Protein AF-0000000078801579 (afdb_homodimer)

InterPro domains:
  IPR002052 DNA methylase, N-6 adenine-specific, conserved site [PS00092] (28-34)
  IPR002295 N4/N6-methyltransferase, Type III restriction-modification enzyme EcoPI Mod subunit-like [PR00506] (25-37)
  IPR002295 N4/N6-methyltransferase, Type III restriction-modification enzyme EcoPI Mod subunit-like [PR00506] (71-90)
  IPR002295 N4/N6-methyltransferase, Type III restriction-modification enzyme EcoPI Mod subunit-like [PR00506] (160-182)
  IPR002295 N4/N6-methyltransferase, Type III restriction-modification enzyme EcoPI Mod subunit-like [PR00506] (183-197)
  IPR002941 DNA methylase N-4/N-6 [PF01555] (25-215)
  IPR029063 S-adenosyl-L-methionine-dependent methyltransferase superfamily [G3DSA:3.40.50.150] (7-223)
  IPR029063 S-adenosyl-L-methionine-dependent methyltransferase superfamily [SSF53335] (4-222)

Sequence (448 aa):
MLITTNHVYKSDALSWLKEIQDQSIDLVITDPPYESLEKHRAVGTTTRLKQSKGSSNDWFRILPNDQFEPLLQEIYRVLKKNSHFYLFCDQETMFIVKPIAEKIGFKFWKPIVWDKCAIGMGYHYRSRYEFILFFEKGKRKLNDLSVPDVLEFKRVWRGYPTEKPVELLKTLIAQSSEPNDIVIDPFFGSGSTLVAASQLQRYYIGCDVSDNAHQHFSQRISELMLITTNHVYKSDALSWLKEIQDQSIDLVITDPPYESLEKHRAVGTTTRLKQSKGSSNDWFRILPNDQFEPLLQEIYRVLKKNSHFYLFCDQETMFIVKPIAEKIGFKFWKPIVWDKCAIGMGYHYRSRYEFILFFEKGKRKLNDLSVPDVLEFKRVWRGYPTEKPVELLKTLIAQSSEPNDIVIDPFFGSGSTLVAASQLQRYYIGCDVSDNAHQHFSQRISEL

Foldseek 3Di:
DPDDWPEEAQDQLLVVLVPAAFQQAAEEEEEAQADVVVVCVVVVFPPPPPPPVYCPVPDDDHDYLVVLLSNLLSVLGRHHAWFKYKYWDAPVSCVSNVVSNVVSPKDWDDWQWEFQVDFGTDDPPTDGTITITMITHHHYFWPDPVDDSYHYHHADPPAFVVDDALVVLLVVCNGTHAAQGEYEYSDCQLVSNVVSCVVRNYIYYYYHNDPVSVVNNVVVVVVD/DPDDWPEEAADQLLVVLVPAAFQQAAEEEEEAQADVVVVCVVVVWAPCPPCPVHCPVPDPDHDYLVVLLSNLLSVLGRHHAWFKYKYWDAPVSCVSNVVSNVVSPKDWDDWQWEFQVDFGTDDPPTDGTITITMITHHHYFWPDPVDDSYHYHHADPPAFVVDHALVVLLVVCNGTHAAQGEYEYSDCQLVSNVVSCVVRNYIYYYYDNDPNSVVNNVVVVVVD

Radius of gyration: 23.69 Å; Cα contacts (8 Å, |Δi|>4): 913; chains: 2; bounding box: 64×74×50 Å

Solvent-accessible surface area (backbone atoms only — not comparable to full-atom values): 23835 Å² total; per-residue (Å²): 90,88,78,66,68,72,40,74,42,81,35,55,41,64,68,52,48,72,49,48,49,68,47,68,32,42,29,41,48,38,49,63,52,48,50,75,58,49,60,35,58,76,67,64,57,48,78,73,63,75,24,75,102,64,35,69,63,80,66,74,78,62,41,54,76,82,53,48,54,65,44,49,50,44,50,57,46,24,34,25,82,39,22,39,38,39,38,46,41,52,74,73,53,45,71,57,47,52,62,50,41,43,73,75,58,36,44,76,75,49,69,29,35,38,32,31,85,47,72,54,60,63,89,42,60,8,39,25,65,44,35,32,38,39,33,26,34,76,70,62,77,61,68,56,58,80,44,48,32,58,42,82,48,56,67,54,77,93,54,54,87,85,36,63,42,40,70,59,42,34,53,53,46,55,32,47,54,54,71,69,32,40,36,36,18,55,39,33,49,54,28,34,60,46,52,26,29,45,78,60,48,22,36,20,36,34,19,29,69,47,68,64,29,53,53,51,28,54,57,56,53,73,72,101,90,90,79,66,66,71,40,72,43,81,36,55,42,62,67,51,47,70,48,48,48,70,46,67,31,42,29,42,47,37,50,63,51,49,49,75,58,49,60,35,59,76,67,66,56,51,81,76,58,81,30,74,100,66,33,69,61,80,66,73,78,61,40,53,75,83,52,47,54,64,45,49,48,44,52,58,44,23,33,26,82,40,20,40,37,38,38,45,41,51,74,71,53,44,73,57,45,51,60,49,41,42,73,76,58,35,44,75,75,49,71,30,36,39,30,31,85,47,70,54,60,64,90,44,60,8,41,25,64,43,37,31,38,38,33,26,34,76,70,61,77,64,67,55,59,79,44,47,33,59,43,81,48,58,68,55,78,93,54,53,86,87,36,62,40,39,71,59,41,34,53,55,47,56,31,49,53,53,71,70,32,38,37,38,18,53,39,31,50,54,27,33,61,48,53,25,29,46,77,59,47,21,35,19,34,35,19,29,69,50,67,65,29,54,53,51,28,54,59,55,55,73,71,100

Nearest PDB structures (foldseek):
  8s9o-assembly1_B  TM=8.360E-01  e=8.169E-18  Adineta vaga
  8s9o-assembly1_A  TM=8.355E-01  e=4.173E-17  Adineta vaga
  1g60-assembly1_A  TM=7.745E-01  e=1.484E-16  Moraxella bovis
  8s9m-assembly1_A-2  TM=7.989E-01  e=5.996E-17  Adineta vaga
  5hek-assembly2_A  TM=8.179E-01  e=8.956E-14  Helicobacter pylori 26695

pLDDT: mean 90.04, std 17.59, range [30.11, 99.0]

Organism: NCBI:txid675817

Secondary structure (DSSP, 8-state):
----SSEEE-S-HHHHHTTSPTT-EEEEEE---BTHHHHHHHTT-S---S-TTT----PPPPB-GGGHHHHHHHHHHHEEEEEEEEEEE-HHHHHHHHHHHHHHTPEEEEEEEEE-SS----SSSBP-EEEEEEEEES----S-TT-BSEEE-PPPTT-STTPPPHHHHHHHHHHH--TT-EEEETT-TT-HHHHHHHHTT-EEEEE-S-HHHHHHHHHHHHT-/----SSEEE-S-HHHHHTTSPTT-EEEEEE---BTHHHHHHHTT-S---S-TTT----PPPPB-GGGHHHHHHHHHHHEEEEEEEEEEE-HHHHHHHHHHHHHHTPEEEEEEEEE-SS----SSSBP-EEEEEEEEES----S-TT-BSEEE-PPPTT-STTPPPHHHHHHHHHHH--TT-EEEETT-TT-HHHHHHHHTT-EEEEE-S-HHHHHHHHHHHHT-

Structure (mmCIF, N/CA/C/O backbone):
data_AF-0000000078801579-model_v1
#
loop_
_entity.id
_entity.type
_entity.pdbx_description
1 polymer 'site-specific DNA-methyltransferase (adenine-specific)'
#
loop_
_atom_site.group_PDB
_atom_site.id
_atom_site.type_symbol
_atom_site.label_atom_id
_atom_site.label_alt_id
_atom_site.label_comp_id
_atom_site.label_asym_id
_atom_site.label_entity_id
_atom_site.label_seq_id
_atom_site.pdbx_PDB_ins_code
_atom_site.Cartn_x
_atom_site.Cartn_y
_atom_site.Cartn_z
_atom_site.occupancy
_atom_site.B_iso_or_equiv
_atom_site.auth_seq_id
_atom_site.auth_comp_id
_atom_site.auth_asym_id
_atom_site.auth_atom_id
_atom_site.pdbx_PDB_model_num
ATOM 1 N N . MET A 1 1 ? 5.301 -36.938 -4.875 1 49.19 1 MET A N 1
ATOM 2 C CA . MET A 1 1 ? 4.602 -37.438 -6.062 1 49.19 1 MET A CA 1
ATOM 3 C C . MET A 1 1 ? 5.059 -36.688 -7.309 1 49.19 1 MET A C 1
ATOM 5 O O . MET A 1 1 ? 5.406 -35.5 -7.234 1 49.19 1 MET A O 1
ATOM 9 N N . LEU A 1 2 ? 5.371 -37.469 -8.25 1 59.31 2 LEU A N 1
ATOM 10 C CA . LEU A 1 2 ? 5.684 -36.844 -9.539 1 59.31 2 LEU A CA 1
ATOM 11 C C . LEU A 1 2 ? 4.57 -35.906 -9.977 1 59.31 2 LEU A C 1
ATOM 13 O O . LEU A 1 2 ? 3.414 -36.312 -10.094 1 59.31 2 LEU A O 1
ATOM 17 N N . ILE A 1 3 ? 4.707 -34.562 -9.727 1 71.31 3 ILE A N 1
ATOM 18 C CA . ILE A 1 3 ? 3.645 -33.594 -9.984 1 71.31 3 ILE A CA 1
ATOM 19 C C . ILE A 1 3 ? 3.369 -33.5 -11.484 1 71.31 3 ILE A C 1
ATOM 21 O O . ILE A 1 3 ? 4.301 -33.438 -12.289 1 71.31 3 ILE A O 1
ATOM 25 N N . THR A 1 4 ? 2.094 -33.969 -11.891 1 86.94 4 THR A N 1
ATOM 26 C CA . THR A 1 4 ? 1.605 -33.812 -13.258 1 86.94 4 THR A CA 1
ATOM 27 C C . THR A 1 4 ? 1.349 -32.344 -13.562 1 86.94 4 THR A C 1
ATOM 29 O O . THR A 1 4 ? 0.582 -31.672 -12.859 1 86.94 4 THR A O 1
ATOM 32 N N . THR A 1 5 ? 2.004 -31.875 -14.594 1 92.31 5 THR A N 1
ATOM 33 C CA . THR A 1 5 ? 1.833 -30.469 -14.969 1 92.31 5 THR A CA 1
ATOM 34 C C . THR A 1 5 ? 0.596 -30.297 -15.844 1 92.31 5 THR A C 1
ATOM 36 O O . THR A 1 5 ? 0.045 -31.266 -16.359 1 92.31 5 THR A O 1
ATOM 39 N N . ASN A 1 6 ? 0.166 -29.047 -15.883 1 95.62 6 ASN A N 1
ATOM 40 C CA . ASN A 1 6 ? -1.026 -28.672 -16.641 1 95.62 6 ASN A CA 1
ATOM 41 C C . ASN A 1 6 ? -2.256 -29.438 -16.156 1 95.62 6 ASN A C 1
ATOM 43 O O . ASN A 1 6 ? -2.994 -30 -16.969 1 95.62 6 ASN A O 1
ATOM 47 N N . HIS A 1 7 ? -2.363 -29.484 -14.867 1 95.75 7 HIS A N 1
ATOM 48 C CA . HIS A 1 7 ? -3.428 -30.203 -14.18 1 95.75 7 HIS A CA 1
ATOM 49 C C . HIS A 1 7 ? -3.898 -29.438 -12.945 1 95.75 7 HIS A C 1
ATOM 51 O O . HIS A 1 7 ? -3.141 -28.672 -12.359 1 95.75 7 HIS A O 1
ATOM 57 N N . VAL A 1 8 ? -5.156 -29.703 -12.578 1 97.56 8 VAL A N 1
ATOM 58 C CA . VAL A 1 8 ? -5.691 -29.094 -11.375 1 97.56 8 VAL A CA 1
ATOM 59 C C . VAL A 1 8 ? -6.195 -30.172 -10.422 1 97.56 8 VAL A C 1
ATOM 61 O O . VAL A 1 8 ? -6.695 -31.203 -10.859 1 97.56 8 VAL A O 1
ATOM 64 N N . TYR A 1 9 ? -6.074 -29.891 -9.172 1 97.44 9 TYR A N 1
ATOM 65 C CA . TYR A 1 9 ? -6.438 -30.828 -8.117 1 97.44 9 TYR A CA 1
ATOM 66 C C . TYR A 1 9 ? -7.559 -30.266 -7.246 1 97.44 9 TYR A C 1
ATOM 68 O O . TYR A 1 9 ? -7.531 -29.094 -6.871 1 97.44 9 TYR A O 1
ATOM 76 N N . LYS A 1 10 ? -8.516 -31.094 -6.961 1 97.12 10 LYS A N 1
ATOM 77 C CA . LYS A 1 10 ? -9.578 -30.719 -6.027 1 97.12 10 LYS A CA 1
ATOM 78 C C . LYS A 1 10 ? -9.25 -31.203 -4.613 1 97.12 10 LYS A C 1
ATOM 80 O O . LYS A 1 10 ? -9.547 -32.344 -4.258 1 97.12 10 LYS A O 1
ATOM 85 N N . SER A 1 11 ? -8.703 -30.391 -3.842 1 96.19 11 SER A N 1
ATOM 86 C CA . SER A 1 11 ? -8.242 -30.703 -2.494 1 96.19 11 SER A CA 1
ATOM 87 C C . SER A 1 11 ? -8.023 -29.438 -1.675 1 96.19 11 SER A C 1
ATOM 89 O O . SER A 1 11 ? -8.172 -28.328 -2.189 1 96.19 11 SER A O 1
ATOM 91 N N . ASP A 1 12 ? -7.832 -29.719 -0.437 1 96.38 12 ASP A N 1
ATOM 92 C CA . ASP A 1 12 ? -7.379 -28.625 0.429 1 96.38 12 ASP A CA 1
ATOM 93 C C . ASP A 1 12 ? -5.973 -28.172 0.044 1 96.38 12 ASP A C 1
ATOM 95 O O . ASP A 1 12 ? -5.105 -28.984 -0.251 1 96.38 12 ASP A O 1
ATOM 99 N N . ALA A 1 13 ? -5.781 -26.891 0.023 1 97.56 13 ALA A N 1
ATOM 100 C CA . ALA A 1 13 ? -4.531 -26.297 -0.447 1 97.56 13 ALA A CA 1
ATOM 101 C C . ALA A 1 13 ? -3.338 -26.828 0.338 1 97.56 13 ALA A C 1
ATOM 103 O O . ALA A 1 13 ? -2.334 -27.25 -0.25 1 97.56 13 ALA A O 1
ATOM 104 N N . LEU A 1 14 ? -3.432 -26.75 1.644 1 97.25 14 LEU A N 1
ATOM 105 C CA . LEU A 1 14 ? -2.32 -27.172 2.486 1 97.25 14 LEU A CA 1
ATOM 106 C C . LEU A 1 14 ? -2.018 -28.656 2.281 1 97.25 14 LEU A C 1
ATOM 108 O O . LEU A 1 14 ? -0.854 -29.047 2.156 1 97.25 14 LEU A O 1
ATOM 112 N N . SER A 1 15 ? -3.08 -29.484 2.283 1 96.94 15 SER A N 1
ATOM 113 C CA . SER A 1 15 ? -2.914 -30.906 2.043 1 96.94 15 SER A CA 1
ATOM 114 C C . SER A 1 15 ? -2.236 -31.172 0.702 1 96.94 15 SER A C 1
ATOM 116 O O . SER A 1 15 ? -1.345 -32 0.604 1 96.94 15 SER A O 1
ATOM 118 N N . TRP A 1 16 ? -2.662 -30.453 -0.251 1 97.5 16 TRP A N 1
ATOM 119 C CA . TRP A 1 16 ? -2.121 -30.625 -1.596 1 97.5 16 TRP A CA 1
ATOM 120 C C . TRP A 1 16 ? -0.654 -30.203 -1.646 1 97.5 16 TRP A C 1
ATOM 122 O O . TRP A 1 16 ? 0.179 -30.922 -2.215 1 97.5 16 TRP A O 1
ATOM 132 N N . LEU A 1 17 ? -0.29 -29.078 -1.077 1 98.38 17 LEU A N 1
ATOM 133 C CA . LEU A 1 17 ? 1.083 -28.594 -1.065 1 98.38 17 LEU A CA 1
ATOM 134 C C . LEU A 1 17 ? 2.02 -29.609 -0.421 1 98.38 17 LEU A C 1
ATOM 136 O O . LEU A 1 17 ? 3.16 -29.766 -0.861 1 98.38 17 LEU A O 1
ATOM 140 N N . LYS A 1 18 ? 1.556 -30.266 0.591 1 97.62 18 LYS A N 1
ATOM 141 C CA . LYS A 1 18 ? 2.359 -31.234 1.315 1 97.62 18 LYS A CA 1
ATOM 142 C C . LYS A 1 18 ? 2.754 -32.406 0.411 1 97.62 18 LYS A C 1
ATOM 144 O O . LYS A 1 18 ? 3.711 -33.125 0.702 1 97.62 18 LYS A O 1
ATOM 149 N N . GLU A 1 19 ? 2.023 -32.562 -0.662 1 97 19 GLU A N 1
ATOM 150 C CA . GLU A 1 19 ? 2.291 -33.656 -1.583 1 97 19 GLU A CA 1
ATOM 151 C C . GLU A 1 19 ? 3.307 -33.281 -2.648 1 97 19 GLU A C 1
ATOM 153 O O . GLU A 1 19 ? 3.801 -34.125 -3.396 1 97 19 GLU A O 1
ATOM 158 N N . ILE A 1 20 ? 3.568 -32 -2.758 1 97.69 20 ILE A N 1
ATOM 159 C CA . ILE A 1 20 ? 4.488 -31.516 -3.773 1 97.69 20 ILE A CA 1
ATOM 160 C C . ILE A 1 20 ? 5.926 -31.656 -3.275 1 97.69 20 ILE A C 1
ATOM 162 O O . ILE A 1 20 ? 6.219 -31.359 -2.113 1 97.69 20 ILE A O 1
ATOM 166 N N . GLN A 1 21 ? 6.777 -32.094 -4.121 1 97.56 21 GLN A N 1
ATOM 167 C CA . GLN A 1 21 ? 8.188 -32.281 -3.791 1 97.56 21 GLN A CA 1
ATOM 168 C C . GLN A 1 21 ? 8.844 -30.938 -3.408 1 97.56 21 GLN A C 1
ATOM 170 O O . GLN A 1 21 ? 8.539 -29.906 -3.994 1 97.56 21 GLN A O 1
ATOM 175 N N . ASP A 1 22 ? 9.859 -31.031 -2.518 1 98.25 22 ASP A N 1
ATOM 176 C CA . ASP A 1 22 ? 10.625 -29.859 -2.117 1 98.25 22 ASP A CA 1
ATOM 177 C C . ASP A 1 22 ? 11.328 -29.234 -3.316 1 98.25 22 ASP A C 1
ATOM 179 O O . ASP A 1 22 ? 11.836 -29.938 -4.191 1 98.25 22 ASP A O 1
ATOM 183 N N . GLN A 1 23 ? 11.336 -27.891 -3.299 1 98.38 23 GLN A N 1
ATOM 184 C CA . GLN A 1 23 ? 12.156 -27.141 -4.238 1 98.38 23 GLN A CA 1
ATOM 185 C C . GLN A 1 23 ? 11.914 -27.594 -5.672 1 98.38 23 GLN A C 1
ATOM 187 O O . GLN A 1 23 ? 12.867 -27.844 -6.418 1 98.38 23 GLN A O 1
ATOM 192 N N . SER A 1 24 ? 10.68 -27.719 -6.027 1 98.38 24 SER A N 1
ATOM 193 C CA . SER A 1 24 ? 10.328 -28.234 -7.348 1 98.38 24 SER A CA 1
ATOM 194 C C . SER A 1 24 ? 9.547 -27.203 -8.156 1 98.38 24 SER A C 1
ATOM 196 O O . SER A 1 24 ? 9.281 -27.406 -9.344 1 98.38 24 SER A O 1
ATOM 198 N N . ILE A 1 25 ? 9.164 -26.094 -7.559 1 98.75 25 ILE A N 1
ATOM 199 C CA . ILE A 1 25 ? 8.297 -25.094 -8.164 1 98.75 25 ILE A CA 1
ATOM 200 C C . ILE A 1 25 ? 9.094 -23.828 -8.469 1 98.75 25 ILE A C 1
ATOM 202 O O . ILE A 1 25 ? 9.914 -23.391 -7.652 1 98.75 25 ILE A O 1
ATOM 206 N N . ASP A 1 26 ? 8.789 -23.203 -9.609 1 98.88 26 ASP A N 1
ATOM 207 C CA . ASP A 1 26 ? 9.562 -22.047 -10.047 1 98.88 26 ASP A CA 1
ATOM 208 C C . ASP A 1 26 ? 8.898 -20.75 -9.602 1 98.88 26 ASP A C 1
ATOM 210 O O . ASP A 1 26 ? 9.57 -19.734 -9.406 1 98.88 26 ASP A O 1
ATOM 214 N N . LEU A 1 27 ? 7.617 -20.75 -9.461 1 98.94 27 LEU A N 1
ATOM 215 C CA . LEU A 1 27 ? 6.879 -19.531 -9.133 1 98.94 27 LEU A CA 1
ATOM 216 C C . LEU A 1 27 ? 5.539 -19.875 -8.492 1 98.94 27 LEU A C 1
ATOM 218 O O . LEU A 1 27 ? 4.84 -20.781 -8.945 1 98.94 27 LEU A O 1
ATOM 222 N N . VAL A 1 28 ? 5.207 -19.172 -7.402 1 98.94 28 VAL A N 1
ATOM 223 C CA . VAL A 1 28 ? 3.879 -19.25 -6.801 1 98.94 28 VAL A CA 1
ATOM 224 C C . VAL A 1 28 ? 3.186 -17.891 -6.891 1 98.94 28 VAL A C 1
ATOM 226 O O . VAL A 1 28 ? 3.768 -16.859 -6.535 1 98.94 28 VAL A O 1
ATOM 229 N N . ILE A 1 29 ? 2.059 -17.812 -7.438 1 99 29 ILE A N 1
ATOM 230 C CA . ILE A 1 29 ? 1.126 -16.688 -7.414 1 99 29 ILE A CA 1
ATOM 231 C C . ILE A 1 29 ? -0.235 -17.156 -6.906 1 99 29 ILE A C 1
ATOM 233 O O . ILE A 1 29 ? -0.816 -18.109 -7.449 1 99 29 ILE A O 1
ATOM 237 N N . THR A 1 30 ? -0.737 -16.5 -5.875 1 98.88 30 THR A N 1
ATOM 238 C CA . THR A 1 30 ? -1.974 -17.031 -5.324 1 98.88 30 THR A CA 1
ATOM 239 C C . THR A 1 30 ? -2.77 -15.953 -4.609 1 98.88 30 THR A C 1
ATOM 241 O O . THR A 1 30 ? -2.221 -14.906 -4.258 1 98.88 30 THR A O 1
ATOM 244 N N . ASP A 1 3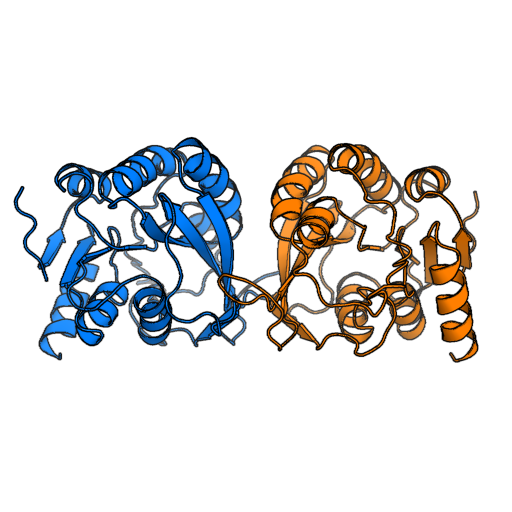1 ? -4.023 -16.156 -4.465 1 98.25 31 ASP A N 1
ATOM 245 C CA . ASP A 1 31 ? -5 -15.273 -3.83 1 98.25 31 ASP A CA 1
ATOM 246 C C . ASP A 1 31 ? -5.926 -16.062 -2.904 1 98.25 31 ASP A C 1
ATOM 248 O O . ASP A 1 31 ? -7.07 -16.344 -3.262 1 98.25 31 ASP A O 1
ATOM 252 N N . PRO A 1 32 ? -5.531 -16.359 -1.697 1 97.19 32 PRO A N 1
ATOM 253 C CA . PRO A 1 32 ? -6.375 -17.125 -0.77 1 97.19 32 PRO A CA 1
ATOM 254 C C . PRO A 1 32 ? -7.582 -16.328 -0.286 1 97.19 32 PRO A C 1
ATOM 256 O O . PRO A 1 32 ? -7.574 -15.086 -0.345 1 97.19 32 PRO A O 1
ATOM 259 N N . PRO A 1 33 ? -8.594 -17 0.104 1 94.19 33 PRO A N 1
ATOM 260 C CA . PRO A 1 33 ? -9.727 -16.312 0.729 1 94.19 33 PRO A CA 1
ATOM 261 C C . PRO A 1 33 ? -9.414 -15.844 2.146 1 94.19 33 PRO A C 1
ATOM 263 O O . PRO A 1 33 ? -9.859 -16.453 3.119 1 94.19 33 PRO A O 1
ATOM 266 N N . TYR A 1 34 ? -8.695 -14.766 2.293 1 91.81 34 TYR A N 1
ATOM 267 C CA . TYR A 1 34 ? -8.18 -14.297 3.574 1 91.81 34 TYR A CA 1
ATOM 268 C C . TYR A 1 34 ? -9.297 -13.766 4.461 1 91.81 34 TYR A C 1
ATOM 270 O O . TYR A 1 34 ? -10.344 -13.344 3.961 1 91.81 34 TYR A O 1
ATOM 278 N N . GLU A 1 35 ? -9.109 -13.727 5.711 1 83.69 35 GLU A N 1
ATOM 279 C CA . GLU A 1 35 ? -10.086 -13.531 6.777 1 83.69 35 GLU A CA 1
ATOM 280 C C . GLU A 1 35 ? -10.734 -12.156 6.691 1 83.69 35 GLU A C 1
ATOM 282 O O . GLU A 1 35 ? -11.93 -12 6.961 1 83.69 35 GLU A O 1
ATOM 287 N N . SER A 1 36 ? -10.008 -11.195 6.336 1 80.81 36 SER A N 1
ATOM 288 C CA . SER A 1 36 ? -10.508 -9.82 6.352 1 80.81 36 SER A CA 1
ATOM 289 C C . SER A 1 36 ? -11.586 -9.617 5.293 1 80.81 36 SER A C 1
ATOM 291 O O . SER A 1 36 ? -12.289 -8.602 5.309 1 80.81 36 SER A O 1
ATOM 293 N N . LEU A 1 37 ? -11.758 -10.57 4.418 1 72 37 LEU A N 1
ATOM 294 C CA . LEU A 1 37 ? -12.828 -10.508 3.422 1 72 37 LEU A CA 1
ATOM 295 C C . LEU A 1 37 ? -14.195 -10.625 4.086 1 72 37 LEU A C 1
ATOM 297 O O . LEU A 1 37 ? -15.195 -10.18 3.527 1 72 37 LEU A O 1
ATOM 301 N N . GLU A 1 38 ? -14.219 -11.32 5.246 1 64.62 38 GLU A N 1
ATOM 302 C CA . GLU A 1 38 ? -15.469 -11.516 5.969 1 64.62 38 GLU A CA 1
ATOM 303 C C . GLU A 1 38 ? -16.031 -10.18 6.469 1 64.62 38 GLU A C 1
ATOM 305 O O . GLU A 1 38 ? -17.234 -9.984 6.492 1 64.62 38 GLU A O 1
ATOM 310 N N . LYS A 1 39 ? -15.156 -9.312 6.961 1 59.22 39 LYS A N 1
ATOM 311 C CA . LYS A 1 39 ? -15.625 -8.016 7.426 1 59.22 39 LYS A CA 1
ATOM 312 C C . LYS A 1 39 ? -16.469 -7.32 6.359 1 59.22 39 LYS A C 1
ATOM 314 O O . LYS A 1 39 ? -17.422 -6.605 6.676 1 59.22 39 LYS A O 1
ATOM 319 N N . HIS A 1 40 ? -16.094 -7.559 5.262 1 53.81 40 HIS A N 1
ATOM 320 C CA . HIS A 1 40 ? -16.828 -6.961 4.148 1 53.81 40 HIS A CA 1
ATOM 321 C C . HIS A 1 40 ? -18.172 -7.648 3.939 1 53.81 40 HIS A C 1
ATOM 323 O O . HIS A 1 40 ? -19.125 -7.02 3.5 1 53.81 40 HIS A O 1
ATOM 329 N N . ARG A 1 41 ? -18.172 -8.883 4.273 1 50.59 41 ARG A N 1
ATOM 330 C CA . ARG A 1 41 ? -19.422 -9.641 4.164 1 50.59 41 ARG A CA 1
ATOM 331 C C . ARG A 1 41 ? -20.438 -9.172 5.203 1 50.59 41 ARG A C 1
ATOM 333 O O . ARG A 1 41 ? -21.625 -9.062 4.91 1 50.59 41 ARG A O 1
ATOM 340 N N . ALA A 1 42 ? -19.922 -9.094 6.492 1 45 42 ALA A N 1
ATOM 341 C CA . ALA A 1 42 ? -20.828 -8.789 7.594 1 45 42 ALA A CA 1
ATOM 342 C C . ALA A 1 42 ? -21.438 -7.398 7.441 1 45 42 ALA A C 1
ATOM 344 O O . ALA A 1 42 ? -22.547 -7.137 7.918 1 45 42 ALA A O 1
ATOM 345 N N . VAL A 1 43 ? -20.516 -6.34 7.027 1 44.25 43 VAL A N 1
ATOM 346 C CA . VAL A 1 43 ? -21.062 -4.988 7.008 1 44.25 43 VAL A CA 1
ATOM 347 C C . VAL A 1 43 ? -21.922 -4.797 5.758 1 44.25 43 VAL A C 1
ATOM 349 O O . VAL A 1 43 ? -22.609 -3.789 5.621 1 44.25 43 VAL A O 1
ATOM 352 N N . GLY A 1 44 ? -22.312 -5.668 5.129 1 39.31 44 GLY A N 1
ATOM 353 C CA . GLY A 1 44 ? -23.203 -5.523 3.99 1 39.31 44 GLY A CA 1
ATOM 354 C C . GLY A 1 44 ? -22.594 -4.75 2.84 1 39.31 44 GLY A C 1
ATOM 355 O O . GLY A 1 44 ? -23.297 -4.227 1.981 1 39.31 44 GLY A O 1
ATOM 356 N N . THR A 1 45 ? -21.422 -4.238 2.99 1 38.53 45 THR A N 1
ATOM 357 C CA . THR A 1 45 ? -20.891 -3.268 2.039 1 38.53 45 THR A CA 1
ATOM 358 C C . THR A 1 45 ? -20.312 -3.971 0.812 1 38.53 45 THR A C 1
ATOM 360 O O . THR A 1 45 ? -19.812 -3.318 -0.109 1 38.53 45 THR A O 1
ATOM 363 N N . THR A 1 46 ? -19.719 -5.031 0.887 1 36.19 46 THR A N 1
ATOM 364 C CA . THR A 1 46 ? -19.188 -5.672 -0.315 1 36.19 46 THR A CA 1
ATOM 365 C C . THR A 1 46 ? -20.297 -5.91 -1.332 1 36.19 46 THR A C 1
ATOM 367 O O . THR A 1 46 ? -21.453 -6.168 -0.957 1 36.19 46 THR A O 1
ATOM 370 N N . THR A 1 47 ? -20.141 -5.316 -2.652 1 34.94 47 THR A N 1
ATOM 371 C CA . THR A 1 47 ? -21.047 -5.637 -3.742 1 34.94 47 THR A CA 1
ATOM 372 C C . THR A 1 47 ? -21.734 -6.984 -3.5 1 34.94 47 THR A C 1
ATOM 374 O O . THR A 1 47 ? -21.062 -7.965 -3.166 1 34.94 47 THR A O 1
ATOM 377 N N . ARG A 1 48 ? -23.062 -6.84 -3.375 1 33.72 48 ARG A N 1
ATOM 378 C CA . ARG A 1 48 ? -24.047 -7.895 -3.586 1 33.72 48 ARG A CA 1
ATOM 379 C C . ARG A 1 48 ? -23.609 -8.836 -4.707 1 33.72 48 ARG A C 1
ATOM 381 O O . ARG A 1 48 ? -23.656 -8.469 -5.883 1 33.72 48 ARG A O 1
ATOM 388 N N . LEU A 1 49 ? -22.5 -9.336 -4.602 1 34.78 49 LEU A N 1
ATOM 389 C CA . LEU A 1 49 ? -22.5 -10.344 -5.656 1 34.78 49 LEU A CA 1
ATOM 390 C C . LEU A 1 49 ? -23.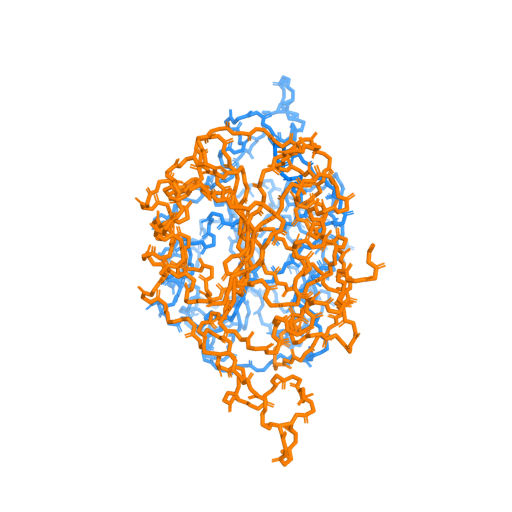844 -11.062 -5.719 1 34.78 49 LEU A C 1
ATOM 392 O O . LEU A 1 49 ? -24.516 -11.234 -4.695 1 34.78 49 LEU A O 1
ATOM 396 N N . LYS A 1 50 ? -24.656 -10.93 -6.719 1 30.11 50 LYS A N 1
ATOM 397 C CA . LYS A 1 50 ? -26 -11.438 -6.973 1 30.11 50 LYS A CA 1
ATOM 398 C C . LYS A 1 50 ? -26.312 -12.625 -6.074 1 30.11 50 LYS A C 1
ATOM 400 O O . LYS A 1 50 ? -27.391 -13.227 -6.184 1 30.11 50 LYS A O 1
ATOM 405 N N . GLN A 1 51 ? -26.172 -13.133 -4.891 1 34.69 51 GLN A N 1
ATOM 406 C CA . GLN A 1 51 ? -27.391 -13.773 -4.406 1 34.69 51 GLN A CA 1
ATOM 407 C C . GLN A 1 51 ? -28.344 -12.75 -3.805 1 34.69 51 GLN A C 1
ATOM 409 O O . GLN A 1 51 ? -28.047 -12.148 -2.773 1 34.69 51 GLN A O 1
ATOM 414 N N . SER A 1 52 ? -29.109 -11.773 -4.125 1 35.19 52 SER A N 1
ATOM 415 C CA . SER A 1 52 ? -30.406 -11.305 -3.607 1 35.19 52 SER A CA 1
ATOM 416 C C . SER A 1 52 ? -31.125 -12.414 -2.857 1 35.19 52 SER A C 1
ATOM 418 O O . SER A 1 52 ? -31.359 -12.312 -1.65 1 35.19 52 SER A O 1
ATOM 420 N N . LYS A 1 53 ? -32.531 -12.766 -2.918 1 34.59 53 LYS A N 1
ATOM 421 C CA . LYS A 1 53 ? -32.969 -14.016 -2.311 1 34.59 53 LYS A CA 1
ATOM 422 C C . LYS A 1 53 ? -31.891 -15.086 -2.389 1 34.59 53 LYS A C 1
ATOM 424 O O . LYS A 1 53 ? -31.875 -16.016 -1.583 1 34.59 53 LYS A O 1
ATOM 429 N N . GLY A 1 54 ? -31.359 -15.445 -3.537 1 33.03 54 GLY A N 1
ATOM 430 C CA . GLY A 1 54 ? -30.375 -16.266 -4.242 1 33.03 54 GLY A CA 1
ATOM 431 C C . GLY A 1 54 ? -28.938 -15.891 -3.914 1 33.03 54 GLY A C 1
ATOM 432 O O . GLY A 1 54 ? -28.031 -16.203 -4.68 1 33.03 54 GLY A O 1
ATOM 433 N N . SER A 1 55 ? -28.5 -14.883 -3.375 1 38.47 55 SER A N 1
ATOM 434 C CA . SER A 1 55 ? -27.062 -14.812 -3.129 1 38.47 55 SER A CA 1
ATOM 435 C C . SER A 1 55 ? -26.562 -16.062 -2.416 1 38.47 55 SER A C 1
ATOM 437 O O . SER A 1 55 ? -26.5 -16.094 -1.185 1 38.47 55 SER A O 1
ATOM 439 N N . SER A 1 56 ? -27.094 -17.172 -2.607 1 37.81 56 SER A N 1
ATOM 440 C CA . SER A 1 56 ? -26.391 -18.406 -2.26 1 37.81 56 SER A CA 1
ATOM 441 C C . SER A 1 56 ? -24.891 -18.266 -2.461 1 37.81 56 SER A C 1
ATOM 443 O O . SER A 1 56 ? -24.344 -18.75 -3.449 1 37.81 56 SER A O 1
ATOM 445 N N . ASN A 1 57 ? -24.328 -17.047 -2.412 1 41.69 57 ASN A N 1
ATOM 446 C CA . ASN A 1 57 ? -22.891 -16.969 -2.652 1 41.69 57 ASN A CA 1
ATOM 447 C C . ASN A 1 57 ? -22.141 -18.125 -1.998 1 41.69 57 ASN A C 1
ATOM 449 O O . ASN A 1 57 ? -22.203 -18.297 -0.779 1 41.69 57 ASN A O 1
ATOM 453 N N . ASP A 1 58 ? -22.156 -19.188 -2.512 1 47.16 58 ASP A N 1
ATOM 454 C CA . ASP A 1 58 ? -21.188 -20.234 -2.207 1 47.16 58 ASP A CA 1
ATOM 455 C C . ASP A 1 58 ? -19.844 -19.641 -1.779 1 47.16 58 ASP A C 1
ATOM 457 O O . ASP A 1 58 ? -19 -19.328 -2.621 1 47.16 58 ASP A O 1
ATOM 461 N N . TRP A 1 59 ? -19.875 -18.828 -0.754 1 51.25 59 TRP A N 1
ATOM 462 C CA . TRP A 1 59 ? -18.719 -18.188 -0.143 1 51.25 59 TRP A CA 1
ATOM 463 C C . TRP A 1 59 ? -17.625 -19.203 0.178 1 51.25 59 TRP A C 1
ATOM 465 O O . TRP A 1 59 ? -17.938 -20.375 0.451 1 51.25 59 TRP A O 1
ATOM 475 N N . PHE A 1 60 ? -16.438 -18.938 -0.364 1 64.75 60 PHE A N 1
ATOM 476 C CA . PHE A 1 60 ? -15.25 -19.75 -0.092 1 64.75 60 PHE A CA 1
ATOM 477 C C . PHE A 1 60 ? -15 -19.844 1.407 1 64.75 60 PHE A C 1
ATOM 479 O O . PHE A 1 60 ? -15.391 -18.969 2.168 1 64.75 60 PHE A O 1
ATOM 486 N N . ARG A 1 61 ? -14.742 -20.953 1.788 1 77.19 61 ARG A N 1
ATOM 487 C CA . ARG A 1 61 ? -14.211 -21.109 3.137 1 77.19 61 ARG A CA 1
ATOM 488 C C . ARG A 1 61 ? -13.016 -20.188 3.371 1 77.19 61 ARG A C 1
ATOM 490 O O . ARG A 1 61 ? -12.031 -20.25 2.639 1 77.19 61 ARG A O 1
ATOM 497 N N . ILE A 1 62 ? -13.156 -19.297 4.332 1 86.69 62 ILE A N 1
ATOM 498 C CA . ILE A 1 62 ? -12.133 -18.312 4.656 1 86.69 62 ILE A CA 1
ATOM 499 C C . ILE A 1 62 ? -10.898 -19.016 5.207 1 86.69 62 ILE A C 1
ATOM 501 O O . ILE A 1 62 ? -11.008 -20.031 5.891 1 86.69 62 ILE A O 1
ATOM 505 N N . LEU A 1 63 ? -9.82 -18.531 4.785 1 92.06 63 LEU A N 1
ATOM 506 C CA . LEU A 1 63 ? -8.555 -18.922 5.398 1 92.06 63 LEU A CA 1
ATOM 507 C C . LEU A 1 63 ? -8.281 -18.109 6.66 1 92.06 63 LEU A C 1
ATOM 509 O O . LEU A 1 63 ? -8 -16.922 6.586 1 92.06 63 LEU A O 1
ATOM 513 N N . PRO A 1 64 ? -8.328 -18.734 7.809 1 92.69 64 PRO A N 1
ATOM 514 C CA . PRO A 1 64 ? -8.039 -18 9.039 1 92.69 64 PRO A CA 1
ATOM 515 C C . PRO A 1 64 ? -6.594 -17.531 9.117 1 92.69 64 PRO A C 1
ATOM 517 O O . PRO A 1 64 ? -5.691 -18.172 8.586 1 92.69 64 PRO A O 1
ATOM 520 N N . ASN A 1 65 ? -6.328 -16.469 9.844 1 94.25 65 ASN A N 1
ATOM 521 C CA . ASN A 1 65 ? -5.016 -15.844 9.938 1 94.25 65 ASN A CA 1
ATOM 522 C C . ASN A 1 65 ? -3.963 -16.812 10.453 1 94.25 65 ASN A C 1
ATOM 524 O O . ASN A 1 65 ? -2.812 -16.781 10.008 1 94.25 65 ASN A O 1
ATOM 528 N N . ASP A 1 66 ? -4.336 -17.656 11.352 1 94.62 66 ASP A N 1
ATOM 529 C CA . ASP A 1 66 ? -3.375 -18.578 11.969 1 94.62 66 ASP A CA 1
ATOM 530 C C . ASP A 1 66 ? -2.961 -19.672 10.992 1 94.62 66 ASP A C 1
ATOM 532 O O . ASP A 1 66 ? -2.004 -20.406 11.242 1 94.62 66 ASP A O 1
ATOM 536 N N . GLN A 1 67 ? -3.648 -19.781 9.852 1 95.94 67 GLN A N 1
ATOM 537 C CA . GLN A 1 67 ? -3.318 -20.797 8.852 1 95.94 67 GLN A CA 1
ATOM 538 C C . GLN A 1 67 ? -2.32 -20.25 7.832 1 95.94 67 GLN A C 1
ATOM 540 O O . GLN A 1 67 ? -1.812 -21 6.996 1 95.94 67 GLN A O 1
ATOM 545 N N . PHE A 1 68 ? -1.976 -19.016 7.965 1 97.88 68 PHE A N 1
ATOM 546 C CA . PHE A 1 68 ? -1.004 -18.453 7.035 1 97.88 68 PHE A CA 1
ATOM 547 C C . PHE A 1 68 ? 0.385 -19.031 7.293 1 97.88 68 PHE A C 1
ATOM 549 O O . PHE A 1 68 ? 1.154 -19.25 6.355 1 97.88 68 PHE A O 1
ATOM 556 N N . GLU A 1 69 ? 0.709 -19.234 8.531 1 98.5 69 GLU A N 1
ATOM 557 C CA . GLU A 1 69 ? 2.053 -19.734 8.828 1 98.5 69 GLU A CA 1
ATOM 558 C C . GLU A 1 69 ? 2.295 -21.094 8.188 1 98.5 69 GLU A C 1
ATOM 560 O O . GLU A 1 69 ? 3.234 -21.266 7.406 1 98.5 69 GLU A O 1
ATOM 565 N N . PRO A 1 70 ? 1.412 -22.125 8.438 1 98.62 70 PRO A N 1
ATOM 566 C CA . PRO A 1 70 ? 1.65 -23.406 7.77 1 98.62 70 PRO A CA 1
ATOM 567 C C . PRO A 1 70 ? 1.56 -23.312 6.25 1 98.62 70 PRO A C 1
ATOM 569 O O . PRO A 1 70 ? 2.293 -24 5.535 1 98.62 70 PRO A O 1
ATOM 572 N N . LEU A 1 71 ? 0.715 -22.516 5.734 1 98.62 71 LEU A N 1
ATOM 573 C CA . LEU A 1 71 ? 0.6 -22.328 4.293 1 98.62 71 LEU A CA 1
ATOM 574 C C . LEU A 1 71 ? 1.902 -21.797 3.709 1 98.62 71 LEU A C 1
ATOM 576 O O . LEU A 1 71 ? 2.422 -22.344 2.732 1 98.62 71 LEU A O 1
ATOM 580 N N . LEU A 1 72 ? 2.453 -20.734 4.32 1 98.94 72 LEU A N 1
ATOM 581 C CA . LEU A 1 72 ? 3.66 -20.094 3.826 1 98.94 72 LEU A CA 1
ATOM 582 C C . LEU A 1 72 ? 4.875 -21 3.99 1 98.94 72 LEU A C 1
ATOM 584 O O . LEU A 1 72 ? 5.789 -20.969 3.164 1 98.94 72 LEU A O 1
ATOM 588 N N . GLN A 1 73 ? 4.855 -21.781 5.012 1 98.94 73 GLN A N 1
ATOM 589 C CA . GLN A 1 73 ? 5.918 -22.766 5.188 1 98.94 73 GLN A CA 1
ATOM 590 C C . GLN A 1 73 ? 5.969 -23.734 4.012 1 98.94 73 GLN A C 1
ATOM 592 O O . GLN A 1 73 ? 7.043 -24.016 3.473 1 98.94 73 GLN A O 1
ATOM 597 N N . GLU A 1 74 ? 4.816 -24.266 3.662 1 98.94 74 GLU A N 1
ATOM 598 C CA . GLU A 1 74 ? 4.758 -25.203 2.549 1 98.94 74 GLU A CA 1
ATOM 599 C C . GLU A 1 74 ? 5.105 -24.516 1.229 1 98.94 74 GLU A C 1
ATOM 601 O O . GLU A 1 74 ? 5.777 -25.109 0.378 1 98.94 74 GLU A O 1
ATOM 606 N N . ILE A 1 75 ? 4.66 -23.281 1.058 1 98.94 75 ILE A N 1
ATOM 607 C CA . ILE A 1 75 ? 5 -22.547 -0.154 1 98.94 75 ILE A CA 1
ATOM 608 C C . ILE A 1 75 ? 6.512 -22.359 -0.235 1 98.94 75 ILE A C 1
ATOM 610 O O . ILE A 1 75 ? 7.113 -22.547 -1.294 1 98.94 75 ILE A O 1
ATOM 614 N N . TYR A 1 76 ? 7.098 -21.938 0.856 1 98.94 76 TYR A N 1
ATOM 615 C CA . TYR A 1 76 ? 8.547 -21.781 0.908 1 98.94 76 TYR A CA 1
ATOM 616 C C . TYR A 1 76 ? 9.25 -23.078 0.572 1 98.94 76 TYR A C 1
ATOM 618 O O . TYR A 1 76 ? 10.234 -23.094 -0.175 1 98.94 76 TYR A O 1
ATOM 626 N N . ARG A 1 77 ? 8.773 -24.203 1.127 1 98.88 77 ARG A N 1
ATOM 627 C CA . ARG A 1 77 ? 9.383 -25.516 0.941 1 98.88 77 ARG A CA 1
ATOM 628 C C . ARG A 1 77 ? 9.352 -25.922 -0.526 1 98.88 77 ARG A C 1
ATOM 630 O O . ARG A 1 77 ? 10.344 -26.422 -1.057 1 98.88 77 ARG A O 1
ATOM 637 N N . VAL A 1 78 ? 8.273 -25.75 -1.19 1 98.81 78 VAL A N 1
ATOM 638 C CA . VAL A 1 78 ? 8.102 -26.297 -2.533 1 98.81 78 VAL A CA 1
ATOM 639 C C . VAL A 1 78 ? 8.805 -25.391 -3.547 1 98.81 78 VAL A C 1
ATOM 641 O O . VAL A 1 78 ? 9.164 -25.844 -4.641 1 98.81 78 VAL A O 1
ATOM 644 N N . LEU A 1 79 ? 8.984 -24.094 -3.227 1 98.88 79 LEU A N 1
ATOM 645 C CA . LEU A 1 79 ? 9.68 -23.172 -4.117 1 98.88 79 LEU A CA 1
ATOM 646 C C . LEU A 1 79 ? 11.156 -23.547 -4.238 1 98.88 79 LEU A C 1
ATOM 648 O O . LEU A 1 79 ? 11.805 -23.875 -3.24 1 98.88 79 LEU A O 1
ATOM 652 N N . LYS A 1 80 ? 11.656 -23.516 -5.438 1 98.81 80 LYS A N 1
ATOM 653 C CA . LYS A 1 80 ? 13.094 -23.609 -5.652 1 98.81 80 LYS A CA 1
ATOM 654 C C . LYS A 1 80 ? 13.828 -22.438 -4.996 1 98.81 80 LYS A C 1
ATOM 656 O O . LYS A 1 80 ? 13.211 -21.422 -4.672 1 98.81 80 LYS A O 1
ATOM 661 N N . LYS A 1 81 ? 15.133 -22.672 -4.832 1 98.44 81 LYS A N 1
ATOM 662 C CA . LYS A 1 81 ? 15.945 -21.516 -4.461 1 98.44 81 LYS A CA 1
ATOM 663 C C . LYS A 1 81 ? 15.938 -20.469 -5.566 1 98.44 81 LYS A C 1
ATOM 665 O O . LYS A 1 81 ? 15.859 -20.797 -6.75 1 98.44 81 LYS A O 1
ATOM 670 N N . ASN A 1 82 ? 16.078 -19.219 -5.211 1 98.69 82 ASN A N 1
ATOM 671 C CA . ASN A 1 82 ? 16.125 -18.078 -6.133 1 98.69 82 ASN A CA 1
ATOM 672 C C . ASN A 1 82 ? 14.836 -17.969 -6.941 1 98.69 82 ASN A C 1
ATOM 674 O O . ASN A 1 82 ? 14.875 -17.984 -8.172 1 98.69 82 ASN A O 1
ATOM 678 N N . SER A 1 83 ? 13.742 -17.875 -6.23 1 98.81 83 SER A N 1
ATOM 679 C CA . SER A 1 83 ? 12.414 -17.781 -6.816 1 98.81 83 SER A CA 1
ATOM 680 C C . SER A 1 83 ? 11.594 -16.672 -6.152 1 98.81 83 SER A C 1
ATOM 682 O O . SER A 1 83 ? 12.008 -16.109 -5.137 1 98.81 83 SER A O 1
ATOM 684 N N . HIS A 1 84 ? 10.555 -16.328 -6.828 1 98.94 84 HIS A N 1
ATOM 685 C CA . HIS A 1 84 ? 9.641 -15.32 -6.301 1 98.94 84 HIS A CA 1
ATOM 686 C C . HIS A 1 84 ? 8.312 -15.945 -5.875 1 98.94 84 HIS A C 1
ATOM 688 O O . HIS A 1 84 ? 7.984 -17.062 -6.289 1 98.94 84 HIS A O 1
ATOM 694 N N . PHE A 1 85 ? 7.629 -15.266 -5.043 1 98.94 85 PHE A N 1
ATOM 695 C CA . PHE A 1 85 ? 6.289 -15.57 -4.547 1 98.94 85 PHE A CA 1
ATOM 696 C C . PHE A 1 85 ? 5.438 -14.312 -4.484 1 98.94 85 PHE A C 1
ATOM 698 O O . PHE A 1 85 ? 5.859 -13.297 -3.922 1 98.94 85 PHE A O 1
ATOM 705 N N . TYR A 1 86 ? 4.219 -14.383 -5.156 1 99 86 TYR A N 1
ATOM 706 C CA . TYR A 1 86 ? 3.262 -13.281 -5.137 1 99 86 TYR A CA 1
ATOM 707 C C . TYR A 1 86 ? 1.99 -13.68 -4.395 1 99 86 TYR A C 1
ATOM 709 O O . TYR A 1 86 ? 1.396 -14.719 -4.688 1 99 86 TYR A O 1
ATOM 717 N N . LEU A 1 87 ? 1.547 -12.852 -3.482 1 98.94 87 LEU A N 1
ATOM 718 C CA . LEU A 1 87 ? 0.334 -13.086 -2.705 1 98.94 87 LEU A CA 1
ATOM 719 C C . LEU A 1 87 ? -0.607 -11.891 -2.799 1 98.94 87 LEU A C 1
ATOM 721 O O . LEU A 1 87 ? -0.261 -10.781 -2.371 1 98.94 87 LEU A O 1
ATOM 725 N N . PHE A 1 88 ? -1.761 -12.078 -3.367 1 98.75 88 PHE A N 1
ATOM 726 C CA . PHE A 1 88 ? -2.801 -11.055 -3.342 1 98.75 88 PHE A CA 1
ATOM 727 C C . PHE A 1 88 ? -3.43 -10.961 -1.956 1 98.75 88 PHE A C 1
ATOM 729 O O . PHE A 1 88 ? -3.715 -11.977 -1.324 1 98.75 88 PHE A O 1
ATOM 736 N N . CYS A 1 89 ? -3.609 -9.75 -1.47 1 97.56 89 CYS A N 1
ATOM 737 C CA . CYS A 1 89 ? -4.309 -9.57 -0.202 1 97.56 89 CYS A CA 1
ATOM 738 C C . CYS A 1 89 ? -4.727 -8.117 -0.005 1 97.56 89 CYS A C 1
ATOM 740 O O . CYS A 1 89 ? -4.41 -7.262 -0.83 1 97.56 89 CYS A O 1
ATOM 742 N N . ASP A 1 90 ? -5.523 -7.918 1.019 1 94.88 90 ASP A N 1
ATOM 743 C CA . ASP A 1 90 ? -5.852 -6.551 1.42 1 94.88 90 ASP A CA 1
ATOM 744 C C . ASP A 1 90 ? -4.836 -6.016 2.428 1 94.88 90 ASP A C 1
ATOM 746 O O . ASP A 1 90 ? -3.857 -6.695 2.752 1 94.88 90 ASP A O 1
ATOM 750 N N . GLN A 1 91 ? -4.988 -4.828 2.812 1 94.06 91 GLN A N 1
ATOM 751 C CA . GLN A 1 91 ? -4.035 -4.152 3.688 1 94.06 91 GLN A CA 1
ATOM 752 C C . GLN A 1 91 ? -3.953 -4.84 5.047 1 94.06 91 GLN A C 1
ATOM 754 O O . GLN A 1 91 ? -2.869 -4.973 5.617 1 94.06 91 GLN A O 1
ATOM 759 N N . GLU A 1 92 ? -5.086 -5.215 5.598 1 94.12 92 GLU A N 1
ATOM 760 C CA . GLU A 1 92 ? -5.098 -5.875 6.898 1 94.12 92 GLU A CA 1
ATOM 761 C C . GLU A 1 92 ? -4.277 -7.164 6.867 1 94.12 92 GLU A C 1
ATOM 763 O O . GLU A 1 92 ? -3.453 -7.402 7.75 1 94.12 92 GLU A O 1
ATOM 768 N N . THR A 1 93 ? -4.492 -7.934 5.91 1 96.62 93 THR A N 1
ATOM 769 C CA . THR A 1 93 ? -3.816 -9.219 5.758 1 96.62 93 THR A CA 1
ATOM 770 C C . THR A 1 93 ? -2.318 -9.023 5.547 1 96.62 93 THR A C 1
ATOM 772 O O . THR A 1 93 ? -1.511 -9.82 6.023 1 96.62 93 THR A O 1
ATOM 775 N N . MET A 1 94 ? -1.953 -8.008 4.879 1 97.94 94 MET A N 1
ATOM 776 C CA . MET A 1 94 ? -0.542 -7.715 4.641 1 97.94 94 MET A CA 1
ATOM 777 C C . MET A 1 94 ? 0.225 -7.633 5.957 1 97.94 94 MET A C 1
ATOM 779 O O . MET A 1 94 ? 1.333 -8.156 6.07 1 97.94 94 MET A O 1
ATOM 783 N N . PHE A 1 95 ? -0.327 -6.973 6.922 1 96.75 95 PHE A N 1
ATOM 784 C CA . PHE A 1 95 ? 0.344 -6.77 8.203 1 96.75 95 PHE A CA 1
ATOM 785 C C . PHE A 1 95 ? 0.472 -8.078 8.961 1 96.75 95 PHE A C 1
ATOM 787 O O . PHE A 1 95 ? 1.329 -8.219 9.836 1 96.75 95 PHE A O 1
ATOM 794 N N . ILE A 1 96 ? -0.343 -9.047 8.633 1 96.44 96 ILE A N 1
ATOM 795 C CA . ILE A 1 96 ? -0.295 -10.367 9.258 1 96.44 96 ILE A CA 1
ATOM 796 C C . ILE A 1 96 ? 0.738 -11.234 8.547 1 96.44 96 ILE A C 1
ATOM 798 O O . ILE A 1 96 ? 1.568 -11.883 9.188 1 96.44 96 ILE A O 1
ATOM 802 N N . VAL A 1 97 ? 0.771 -11.195 7.293 1 98.31 97 VAL A N 1
ATOM 803 C CA . VAL A 1 97 ? 1.499 -12.141 6.453 1 98.31 97 VAL A CA 1
ATOM 804 C C . VAL A 1 97 ? 2.982 -11.781 6.438 1 98.31 97 VAL A C 1
ATOM 806 O O . VAL A 1 97 ? 3.842 -12.664 6.492 1 98.31 97 VAL A O 1
ATOM 809 N N . LYS A 1 98 ? 3.252 -10.484 6.328 1 98.38 98 LYS A N 1
ATOM 810 C CA . LYS A 1 98 ? 4.629 -10.055 6.105 1 98.38 98 LYS A CA 1
ATOM 811 C C . LYS A 1 98 ? 5.551 -10.578 7.207 1 98.38 98 LYS A C 1
ATOM 813 O O . LYS A 1 98 ? 6.566 -11.219 6.926 1 98.38 98 LYS A O 1
ATOM 818 N N . PRO A 1 99 ? 5.258 -10.352 8.5 1 97.56 99 PRO A N 1
ATOM 819 C CA . PRO A 1 99 ? 6.172 -10.844 9.539 1 97.56 99 PRO A CA 1
ATOM 820 C C . PRO A 1 99 ? 6.285 -12.367 9.539 1 97.56 99 PRO A C 1
ATOM 822 O O . PRO A 1 99 ? 7.355 -12.906 9.82 1 97.56 99 PRO A O 1
ATOM 825 N N . ILE A 1 100 ? 5.199 -13.062 9.273 1 98.5 100 ILE A N 1
ATOM 826 C CA . ILE A 1 100 ? 5.215 -14.516 9.227 1 98.5 100 ILE A CA 1
ATOM 827 C C . ILE A 1 100 ? 6.145 -14.984 8.109 1 98.5 100 ILE A C 1
ATOM 829 O O . ILE A 1 100 ? 6.98 -15.867 8.32 1 98.5 100 ILE A O 1
ATOM 833 N N . ALA A 1 101 ? 5.992 -14.414 6.938 1 98.88 101 ALA A N 1
ATOM 834 C CA . ALA A 1 101 ? 6.789 -14.797 5.777 1 98.88 101 ALA A CA 1
ATOM 835 C C . ALA A 1 101 ? 8.273 -14.547 6.02 1 98.88 101 ALA A C 1
ATOM 837 O O . ALA A 1 101 ? 9.117 -15.375 5.664 1 98.88 101 ALA A O 1
ATOM 838 N N . GLU A 1 102 ? 8.586 -13.414 6.605 1 98.75 102 GLU A N 1
ATOM 839 C CA . GLU A 1 102 ? 9.984 -13.086 6.879 1 98.75 102 GLU A CA 1
ATOM 840 C C . GLU A 1 102 ? 10.586 -14.055 7.895 1 98.75 102 GLU A C 1
ATOM 842 O O . GLU A 1 102 ? 11.742 -14.461 7.762 1 98.75 102 GLU A O 1
ATOM 847 N N . LYS A 1 103 ? 9.836 -14.383 8.906 1 98.5 103 LYS A N 1
ATOM 848 C CA . LYS A 1 103 ? 10.289 -15.352 9.898 1 98.5 103 LYS A CA 1
ATOM 849 C C . LYS A 1 103 ? 10.625 -16.688 9.258 1 98.5 103 LYS A C 1
ATOM 851 O O . LYS A 1 103 ? 11.562 -17.375 9.68 1 98.5 103 LYS A O 1
ATOM 856 N N . ILE A 1 104 ? 9.867 -17.062 8.273 1 98.69 104 ILE A N 1
ATOM 857 C CA . ILE A 1 104 ? 10.023 -18.344 7.59 1 98.69 104 ILE A CA 1
ATOM 858 C C . ILE A 1 104 ? 11.281 -18.312 6.723 1 98.69 104 ILE A C 1
ATOM 860 O O . ILE A 1 104 ? 11.914 -19.359 6.512 1 98.69 104 ILE A O 1
ATOM 864 N N . GLY A 1 105 ? 11.617 -17.125 6.164 1 98.75 105 GLY A N 1
ATOM 865 C CA . GLY A 1 105 ? 12.844 -17.047 5.387 1 98.75 105 GLY A CA 1
ATOM 866 C C . GLY A 1 105 ? 12.695 -16.219 4.121 1 98.75 105 GLY A C 1
ATOM 867 O O . GLY A 1 105 ? 13.68 -15.938 3.439 1 98.75 105 GLY A O 1
ATOM 868 N N . PHE A 1 106 ? 11.492 -15.82 3.861 1 98.88 106 PHE A N 1
ATOM 869 C CA . PHE A 1 106 ? 11.281 -14.977 2.686 1 98.88 106 PHE A CA 1
ATOM 870 C C . PHE A 1 106 ? 11.883 -13.594 2.895 1 98.88 106 PHE A C 1
ATOM 872 O O . PHE A 1 106 ? 11.82 -13.047 4 1 98.88 106 PHE A O 1
ATOM 879 N N . LYS A 1 107 ? 12.391 -13.039 1.843 1 98.31 107 LYS A N 1
ATOM 880 C CA . LYS A 1 107 ? 12.609 -11.594 1.77 1 98.31 107 LYS A CA 1
ATOM 881 C C . LYS A 1 107 ? 11.367 -10.875 1.253 1 98.31 107 LYS A C 1
ATOM 883 O O . LYS A 1 107 ? 10.82 -11.25 0.211 1 98.31 107 LYS A O 1
ATOM 888 N N . PHE A 1 108 ? 10.953 -10.016 2.016 1 98.12 108 PHE A N 1
ATOM 889 C CA . PHE A 1 108 ? 9.859 -9.156 1.565 1 98.12 108 PHE A CA 1
ATOM 890 C C . PHE A 1 108 ? 10.398 -7.926 0.847 1 98.12 108 PHE A C 1
ATOM 892 O O . PHE A 1 108 ? 11.148 -7.141 1.43 1 98.12 108 PHE A O 1
ATOM 899 N N . TRP A 1 109 ? 9.984 -7.77 -0.403 1 96.62 109 TRP A N 1
ATOM 900 C CA . TRP A 1 109 ? 10.461 -6.598 -1.133 1 96.62 109 TRP A CA 1
ATOM 901 C C . TRP A 1 109 ? 9.508 -5.422 -0.955 1 96.62 109 TRP A C 1
ATOM 903 O O . TRP A 1 109 ? 9.898 -4.367 -0.454 1 96.62 109 TRP A O 1
ATOM 913 N N . LYS A 1 110 ? 8.227 -5.578 -1.259 1 96 110 LYS A N 1
ATOM 914 C CA . LYS A 1 110 ? 7.238 -4.508 -1.134 1 96 110 LYS A CA 1
ATOM 915 C C . LYS A 1 110 ? 5.852 -4.988 -1.555 1 96 110 LYS A C 1
ATOM 917 O O . LYS A 1 110 ? 5.723 -6.023 -2.211 1 96 110 LYS A O 1
ATOM 922 N N . PRO A 1 111 ? 4.824 -4.266 -1.157 1 98.38 111 PRO A N 1
ATOM 923 C CA . PRO A 1 111 ? 3.531 -4.473 -1.812 1 98.38 111 PRO A CA 1
ATOM 924 C C . PRO A 1 111 ? 3.449 -3.805 -3.182 1 98.38 111 PRO A C 1
ATOM 926 O O . PRO A 1 111 ? 3.684 -2.6 -3.301 1 98.38 111 PRO A O 1
ATOM 929 N N . ILE A 1 112 ? 3.213 -4.586 -4.156 1 98.81 112 ILE A N 1
ATOM 930 C CA . ILE A 1 112 ? 2.832 -4.051 -5.461 1 98.81 112 ILE A CA 1
ATOM 931 C C . ILE A 1 112 ? 1.369 -3.613 -5.43 1 98.81 112 ILE A C 1
ATOM 933 O O . ILE A 1 112 ? 0.524 -4.293 -4.844 1 98.81 112 ILE A O 1
ATOM 937 N N . VAL A 1 113 ? 1.097 -2.473 -5.996 1 98.81 113 VAL A N 1
ATOM 938 C CA . VAL A 1 113 ? -0.259 -1.934 -6.023 1 98.81 113 VAL A CA 1
ATOM 939 C C . VAL A 1 113 ? -0.947 -2.332 -7.328 1 98.81 113 VAL A C 1
ATOM 941 O O . VAL A 1 113 ? -0.498 -1.96 -8.414 1 98.81 113 VAL A O 1
ATOM 944 N N . TRP A 1 114 ? -1.982 -3.129 -7.227 1 98.88 114 TRP A N 1
ATOM 945 C CA . TRP A 1 114 ? -2.893 -3.311 -8.352 1 98.88 114 TRP A CA 1
ATOM 946 C C . TRP A 1 114 ? -3.975 -2.236 -8.359 1 98.88 114 TRP A C 1
ATOM 948 O O . TRP A 1 114 ? -4.895 -2.268 -7.539 1 98.88 114 TRP A O 1
ATOM 958 N N . ASP A 1 115 ? -3.807 -1.277 -9.195 1 98.81 115 ASP A N 1
ATOM 959 C CA . ASP A 1 115 ? -4.805 -0.234 -9.414 1 98.81 115 ASP A CA 1
ATOM 960 C C . ASP A 1 115 ? -5.906 -0.715 -10.352 1 98.81 115 ASP A C 1
ATOM 962 O O . ASP A 1 115 ? -5.676 -0.892 -11.547 1 98.81 115 ASP A O 1
ATOM 966 N N . LYS A 1 116 ? -7.066 -0.826 -9.875 1 98.06 116 LYS A N 1
ATOM 967 C CA . LYS A 1 116 ? -8.195 -1.36 -10.633 1 98.06 116 LYS A CA 1
ATOM 968 C C . LYS A 1 116 ? -8.812 -0.291 -11.531 1 98.06 116 LYS A C 1
ATOM 970 O O . LYS A 1 116 ? -9.727 -0.576 -12.305 1 98.06 116 LYS A O 1
ATOM 975 N N . CYS A 1 117 ? -8.398 0.932 -11.414 1 97.44 117 CYS A N 1
ATOM 976 C CA . CYS A 1 117 ? -8.727 2.059 -12.281 1 97.44 117 CYS A CA 1
ATOM 977 C C . CYS A 1 117 ? -10.195 2.434 -12.156 1 97.44 117 CYS A C 1
ATOM 979 O O . CYS A 1 117 ? -10.766 3.021 -13.078 1 97.44 117 CYS A O 1
ATOM 981 N N . ALA A 1 118 ? -10.812 1.996 -11.164 1 95.88 118 ALA A N 1
ATOM 982 C CA . ALA A 1 118 ? -12.203 2.311 -10.867 1 95.88 118 ALA A CA 1
ATOM 983 C C . ALA A 1 118 ? -12.477 2.254 -9.367 1 95.88 118 ALA A C 1
ATOM 985 O O . ALA A 1 118 ? -11.906 1.417 -8.664 1 95.88 118 ALA A O 1
ATOM 986 N N . ILE A 1 119 ? -13.336 3.107 -8.953 1 93.62 119 ILE A N 1
ATOM 987 C CA . ILE A 1 119 ? -13.656 3.133 -7.531 1 93.62 119 ILE A CA 1
ATOM 988 C C . ILE A 1 119 ? -14.695 2.057 -7.219 1 93.62 119 ILE A C 1
ATOM 990 O O . ILE A 1 119 ? -15.586 1.792 -8.031 1 93.62 119 ILE A O 1
ATOM 994 N N . GLY A 1 120 ? -14.461 1.439 -6.133 1 90.19 120 GLY A N 1
ATOM 995 C CA . GLY A 1 120 ? -15.422 0.475 -5.625 1 90.19 120 GLY A CA 1
ATOM 996 C C . GLY A 1 120 ? -16.25 1.007 -4.465 1 90.19 120 GLY A C 1
ATOM 997 O O . GLY A 1 120 ? -16.5 2.209 -4.383 1 90.19 120 GLY A O 1
ATOM 998 N N . MET A 1 121 ? -16.656 0.198 -3.689 1 80.06 121 MET A N 1
ATOM 999 C CA . MET A 1 121 ? -17.484 0.538 -2.535 1 80.06 121 MET A CA 1
ATOM 1000 C C . MET A 1 121 ? -16.625 1.027 -1.374 1 80.06 121 MET A C 1
ATOM 1002 O O . MET A 1 121 ? -15.398 0.96 -1.435 1 80.06 121 MET A O 1
ATOM 1006 N N . GLY A 1 122 ? -17.266 1.749 -0.411 1 77.94 122 GLY A N 1
ATOM 1007 C CA . GLY A 1 122 ? -16.547 2.16 0.779 1 77.94 122 GLY A CA 1
ATOM 1008 C C . GLY A 1 122 ? -17.141 3.377 1.457 1 77.94 122 GLY A C 1
ATOM 1009 O O . GLY A 1 122 ? -17.906 4.125 0.84 1 77.94 122 GLY A O 1
ATOM 1010 N N . TYR A 1 123 ? -16.797 3.381 2.73 1 79.25 123 TYR A N 1
ATOM 1011 C CA . TYR A 1 123 ? -17.344 4.473 3.521 1 79.25 123 TYR A CA 1
ATOM 1012 C C . TYR A 1 123 ? -16.281 5.5 3.865 1 79.25 123 TYR A C 1
ATOM 1014 O O . TYR A 1 123 ? -16.547 6.477 4.562 1 79.25 123 TYR A O 1
ATOM 1022 N N . HIS A 1 124 ? -15.125 5.363 3.42 1 91.5 124 HIS A N 1
ATOM 1023 C CA . HIS A 1 124 ? -14.047 6.34 3.52 1 91.5 124 HIS A CA 1
ATOM 1024 C C . HIS A 1 124 ? -13.453 6.652 2.148 1 91.5 124 HIS A C 1
ATOM 1026 O O . HIS A 1 124 ? -14.195 6.914 1.194 1 91.5 124 HIS A O 1
ATOM 1032 N N . TYR A 1 125 ? -12.094 6.668 2.088 1 96.94 125 TYR A N 1
ATOM 1033 C CA . TYR A 1 125 ? -11.57 6.719 0.726 1 96.94 125 TYR A CA 1
ATOM 1034 C C . TYR A 1 125 ? -12.023 5.504 -0.076 1 96.94 125 TYR A C 1
ATOM 1036 O O . TYR A 1 125 ? -11.898 4.367 0.384 1 96.94 125 TYR A O 1
ATOM 1044 N N . ARG A 1 126 ? -12.57 5.754 -1.238 1 96.5 126 ARG A N 1
ATOM 1045 C CA . ARG A 1 126 ? -13.133 4.672 -2.043 1 96.5 126 ARG A CA 1
ATOM 1046 C C . ARG A 1 126 ? -12.039 3.725 -2.521 1 96.5 126 ARG A C 1
ATOM 1048 O O . ARG A 1 126 ? -10.984 4.164 -2.988 1 96.5 126 ARG A O 1
ATOM 1055 N N . SER A 1 127 ? -12.32 2.443 -2.348 1 95.56 127 SER A N 1
ATOM 1056 C CA . SER A 1 127 ? -11.344 1.413 -2.684 1 95.56 127 SER A CA 1
ATOM 1057 C C . SER A 1 127 ? -11.078 1.367 -4.188 1 95.56 127 SER A C 1
ATOM 1059 O O . SER A 1 127 ? -12.016 1.234 -4.98 1 95.56 127 SER A O 1
ATOM 1061 N N . ARG A 1 128 ? -9.828 1.465 -4.539 1 97.38 128 ARG A N 1
ATOM 1062 C CA . ARG A 1 128 ? -9.461 1.42 -5.949 1 97.38 128 ARG A CA 1
ATOM 1063 C C . ARG A 1 128 ? -8.281 0.487 -6.176 1 97.38 128 ARG A C 1
ATOM 1065 O O . ARG A 1 128 ? -7.848 0.284 -7.312 1 97.38 128 ARG A O 1
ATOM 1072 N N . TYR A 1 129 ? -7.719 -0.065 -5.082 1 97.62 129 TYR A N 1
ATOM 1073 C CA . TYR A 1 129 ? -6.543 -0.904 -5.289 1 97.62 129 TYR A CA 1
ATOM 1074 C C . TYR A 1 129 ? -6.59 -2.141 -4.398 1 97.62 129 TYR A C 1
ATOM 1076 O O . TYR A 1 129 ? -7.387 -2.205 -3.459 1 97.62 129 TYR A O 1
ATOM 1084 N N . GLU A 1 130 ? -5.812 -3.098 -4.734 1 97.06 130 GLU A N 1
ATOM 1085 C CA . GLU A 1 130 ? -5.43 -4.238 -3.912 1 97.06 130 GLU A CA 1
ATOM 1086 C C . GLU A 1 130 ? -3.914 -4.422 -3.893 1 97.06 130 GLU A C 1
ATOM 1088 O O . GLU A 1 130 ? -3.209 -3.902 -4.762 1 97.06 130 GLU A O 1
ATOM 1093 N N . PHE A 1 131 ? -3.465 -5.156 -2.9 1 98.56 131 PHE A N 1
ATOM 1094 C CA . PHE A 1 131 ? -2.027 -5.383 -2.809 1 98.56 131 PHE A CA 1
ATOM 1095 C C . PHE A 1 131 ? -1.654 -6.742 -3.391 1 98.56 131 PHE A C 1
ATOM 1097 O O . PHE A 1 131 ? -2.438 -7.691 -3.312 1 98.56 131 PHE A O 1
ATOM 1104 N N . ILE A 1 132 ? -0.516 -6.785 -3.943 1 98.94 132 ILE A N 1
ATOM 1105 C CA . ILE A 1 132 ? 0.225 -7.996 -4.277 1 98.94 132 ILE A CA 1
ATOM 1106 C C . ILE A 1 132 ? 1.559 -8.008 -3.533 1 98.94 132 ILE A C 1
ATOM 1108 O O . ILE A 1 132 ? 2.471 -7.246 -3.869 1 98.94 132 ILE A O 1
ATOM 1112 N N . LEU A 1 133 ? 1.662 -8.836 -2.549 1 98.88 133 LEU A N 1
ATOM 1113 C CA . LEU A 1 133 ? 2.908 -8.906 -1.793 1 98.88 133 LEU A CA 1
ATOM 1114 C C . LEU A 1 133 ? 3.98 -9.648 -2.584 1 98.88 133 LEU A C 1
ATOM 1116 O O . LEU A 1 133 ? 3.752 -10.773 -3.047 1 98.88 133 LEU A O 1
ATOM 1120 N N . PHE A 1 134 ? 5.098 -9.023 -2.744 1 98.81 134 PHE A N 1
ATOM 1121 C CA . PHE A 1 134 ? 6.207 -9.539 -3.537 1 98.81 134 PHE A CA 1
ATOM 1122 C C . PHE A 1 134 ? 7.316 -10.062 -2.639 1 98.81 134 PHE A C 1
ATOM 1124 O O . PHE A 1 134 ? 7.992 -9.289 -1.958 1 98.81 134 PHE A O 1
ATOM 1131 N N . PHE A 1 135 ? 7.488 -11.375 -2.672 1 98.88 135 PHE A N 1
ATOM 1132 C CA . PHE A 1 135 ? 8.469 -12.07 -1.841 1 98.88 135 PHE A CA 1
ATOM 1133 C C . PHE A 1 135 ? 9.523 -12.75 -2.701 1 98.88 135 PHE A C 1
ATOM 1135 O O . PHE A 1 135 ? 9.297 -13.008 -3.885 1 98.88 135 PHE A O 1
ATOM 1142 N N . GLU A 1 136 ? 10.617 -13.031 -2.008 1 98.81 136 GLU A N 1
ATOM 1143 C CA . GLU A 1 136 ? 11.734 -13.703 -2.662 1 98.81 136 GLU A CA 1
ATOM 1144 C C . GLU A 1 136 ? 12.336 -14.781 -1.76 1 98.81 136 GLU A C 1
ATOM 1146 O O . GLU A 1 136 ? 12.516 -14.555 -0.561 1 98.81 136 GLU A O 1
ATOM 1151 N N . LYS A 1 137 ? 12.484 -15.898 -2.258 1 98.88 137 LYS A N 1
ATOM 1152 C CA . LYS A 1 137 ? 13.336 -16.922 -1.665 1 98.88 137 LYS A CA 1
ATOM 1153 C C . LYS A 1 137 ? 14.703 -16.953 -2.338 1 98.88 137 LYS A C 1
ATOM 1155 O O . LYS A 1 137 ? 14.812 -17.281 -3.523 1 98.88 137 LYS A O 1
ATOM 1160 N N . GLY A 1 138 ? 15.773 -16.656 -1.567 1 98.44 138 GLY A N 1
ATOM 1161 C CA . GLY A 1 138 ? 17.078 -16.5 -2.197 1 98.44 138 GLY A CA 1
ATOM 1162 C C . GLY A 1 138 ? 17.219 -15.203 -2.967 1 98.44 138 GLY A C 1
ATOM 1163 O O . GLY A 1 138 ? 16.812 -14.148 -2.48 1 98.44 138 GLY A O 1
ATOM 1164 N N . LYS A 1 139 ? 17.906 -15.289 -4.098 1 97.62 139 LYS A N 1
ATOM 1165 C CA . LYS A 1 139 ? 18.141 -14.102 -4.918 1 97.62 139 LYS A CA 1
ATOM 1166 C C . LYS A 1 139 ? 17.766 -14.359 -6.371 1 97.62 139 LYS A C 1
ATOM 1168 O O . LYS A 1 139 ? 18.328 -15.25 -7.02 1 97.62 139 LYS A O 1
ATOM 1173 N N . ARG A 1 140 ? 16.844 -13.664 -6.812 1 97.06 140 ARG A N 1
ATOM 1174 C CA . ARG A 1 140 ? 16.406 -13.742 -8.203 1 97.06 140 ARG A CA 1
ATOM 1175 C C . ARG A 1 140 ? 16.188 -12.352 -8.797 1 97.06 140 ARG A C 1
ATOM 1177 O O . ARG A 1 140 ? 15.531 -11.508 -8.18 1 97.06 140 ARG A O 1
ATOM 1184 N N . LYS A 1 141 ? 16.688 -12.133 -9.969 1 96.69 141 LYS A N 1
ATOM 1185 C CA . LYS A 1 141 ? 16.453 -10.867 -10.656 1 96.69 141 LYS A CA 1
ATOM 1186 C C . LYS A 1 141 ? 15.125 -10.875 -11.398 1 96.69 141 LYS A C 1
ATOM 1188 O O . LYS A 1 141 ? 14.695 -11.914 -11.906 1 96.69 141 LYS A O 1
ATOM 1193 N N . LEU A 1 142 ? 14.531 -9.781 -11.484 1 98.31 142 LEU A N 1
ATOM 1194 C CA . LEU A 1 142 ? 13.367 -9.617 -12.352 1 98.31 142 LEU A CA 1
ATOM 1195 C C . LEU A 1 142 ? 13.781 -9.594 -13.82 1 98.31 142 LEU A C 1
ATOM 1197 O O . LEU A 1 142 ? 14.891 -9.164 -14.148 1 98.31 142 LEU A O 1
ATOM 1201 N N . ASN A 1 143 ? 12.883 -9.969 -14.648 1 98.06 143 ASN A N 1
ATOM 1202 C CA . ASN A 1 143 ? 13.203 -10.07 -16.078 1 98.06 143 ASN A CA 1
ATOM 1203 C C . ASN A 1 143 ? 13.172 -8.703 -16.75 1 98.06 143 ASN A C 1
ATOM 1205 O O . ASN A 1 143 ? 13.906 -8.469 -17.719 1 98.06 143 ASN A O 1
ATOM 1209 N N . ASP A 1 144 ? 12.312 -7.855 -16.391 1 97.38 144 ASP A N 1
ATOM 1210 C CA . ASP A 1 144 ? 12.156 -6.52 -16.953 1 97.38 144 ASP A CA 1
ATOM 1211 C C . ASP A 1 144 ? 12.172 -5.453 -15.852 1 97.38 144 ASP A C 1
ATOM 1213 O O . ASP A 1 144 ? 11.203 -5.316 -15.102 1 97.38 144 ASP A O 1
ATOM 1217 N N . LEU A 1 145 ? 13.133 -4.668 -15.773 1 95.38 145 LEU A N 1
ATOM 1218 C CA . LEU A 1 145 ? 13.344 -3.705 -14.695 1 95.38 145 LEU A CA 1
ATOM 1219 C C . LEU A 1 145 ? 12.586 -2.41 -14.969 1 95.38 145 LEU A C 1
ATOM 1221 O O . LEU A 1 145 ? 12.641 -1.474 -14.164 1 95.38 145 LEU A O 1
ATOM 1225 N N . SER A 1 146 ? 11.836 -2.338 -16.031 1 96 146 SER A N 1
ATOM 1226 C CA . SER A 1 146 ? 11.109 -1.118 -16.359 1 96 146 SER A CA 1
ATOM 1227 C C . SER A 1 146 ? 9.68 -1.169 -15.82 1 96 146 SER A C 1
ATOM 1229 O O . SER A 1 146 ? 8.969 -0.165 -15.844 1 96 146 SER A O 1
ATOM 1231 N N . VAL A 1 147 ? 9.227 -2.328 -15.328 1 98.06 147 VAL A N 1
ATOM 1232 C CA . VAL A 1 147 ? 7.859 -2.5 -14.852 1 98.06 147 VAL A CA 1
ATOM 1233 C C . VAL A 1 147 ? 7.688 -1.786 -13.516 1 98.06 147 VAL A C 1
ATOM 1235 O O . VAL A 1 147 ? 8.469 -2.002 -12.586 1 98.06 147 VAL A O 1
ATOM 1238 N N . PRO A 1 148 ? 6.691 -0.939 -13.383 1 98.25 148 PRO A N 1
ATOM 1239 C CA . PRO A 1 148 ? 6.488 -0.199 -12.133 1 98.25 148 PRO A CA 1
ATOM 1240 C C . PRO A 1 148 ? 5.824 -1.044 -11.047 1 98.25 148 PRO A C 1
ATOM 1242 O O . PRO A 1 148 ? 5.34 -2.145 -11.328 1 98.25 148 PRO A O 1
ATOM 1245 N N . ASP A 1 149 ? 5.801 -0.513 -9.836 1 98.38 149 ASP A N 1
ATOM 1246 C CA . ASP A 1 149 ? 5.172 -1.176 -8.695 1 98.38 149 ASP A CA 1
ATOM 1247 C C . ASP A 1 149 ? 3.705 -0.771 -8.57 1 98.38 149 ASP A C 1
ATOM 1249 O O . ASP A 1 149 ? 3.023 -1.174 -7.621 1 98.38 149 ASP A O 1
ATOM 1253 N N . VAL A 1 150 ? 3.193 0.017 -9.43 1 98.75 150 VAL A N 1
ATOM 1254 C CA . VAL A 1 150 ? 1.769 0.252 -9.641 1 98.75 150 VAL A CA 1
ATOM 1255 C C . VAL A 1 150 ? 1.333 -0.369 -10.969 1 98.75 150 VAL A C 1
ATOM 1257 O O . VAL A 1 150 ? 1.771 0.063 -12.039 1 98.75 150 VAL A O 1
ATOM 1260 N N . LEU A 1 151 ? 0.515 -1.349 -10.898 1 98.88 151 LEU A N 1
ATOM 1261 C CA . LEU A 1 151 ? 0.02 -2.055 -12.078 1 98.88 151 LEU A CA 1
ATOM 1262 C C . LEU A 1 151 ? -1.447 -1.724 -12.336 1 98.88 151 LEU A C 1
ATOM 1264 O O . LEU A 1 151 ? -2.307 -2.01 -11.5 1 98.88 151 LEU A O 1
ATOM 1268 N N . GLU A 1 152 ? -1.714 -1.128 -13.461 1 98.69 152 GLU A N 1
ATOM 1269 C CA . GLU A 1 152 ? -3.061 -0.675 -13.797 1 98.69 152 GLU A CA 1
ATOM 1270 C C . GLU A 1 152 ? -3.779 -1.691 -14.68 1 98.69 152 GLU A C 1
ATOM 1272 O O . GLU A 1 152 ? -3.43 -1.86 -15.852 1 98.69 152 GLU A O 1
ATOM 1277 N N . PHE A 1 153 ? -4.734 -2.387 -14.133 1 98.75 153 PHE A N 1
ATOM 1278 C CA . PHE A 1 153 ? -5.59 -3.328 -14.844 1 98.75 153 PHE A CA 1
ATOM 1279 C C . PHE A 1 153 ? -7.016 -3.273 -14.305 1 98.75 153 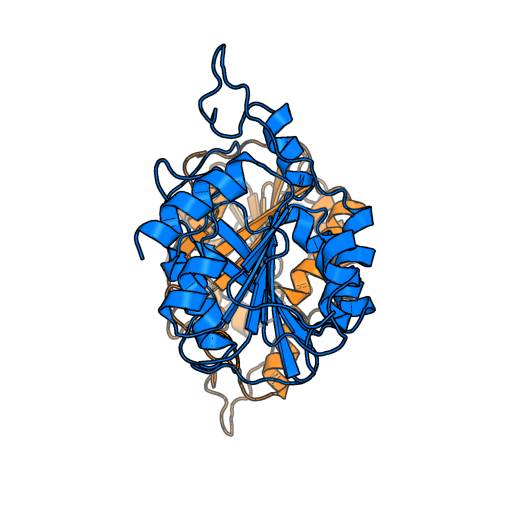PHE A C 1
ATOM 1281 O O . PHE A 1 153 ? -7.234 -3.32 -13.094 1 98.75 153 PHE A O 1
ATOM 1288 N N . LYS A 1 154 ? -7.957 -3.197 -15.195 1 98 154 LYS A N 1
ATOM 1289 C CA . LYS A 1 154 ? -9.352 -3.203 -14.773 1 98 154 LYS A CA 1
ATOM 1290 C C . LYS A 1 154 ? -9.766 -4.578 -14.258 1 98 154 LYS A C 1
ATOM 1292 O O . LYS A 1 154 ? -9.219 -5.598 -14.688 1 98 154 LYS A O 1
ATOM 1297 N N . ARG A 1 155 ? -10.688 -4.559 -13.367 1 96.62 155 ARG A N 1
ATOM 1298 C CA . ARG A 1 155 ? -11.266 -5.82 -12.906 1 96.62 155 ARG A CA 1
ATOM 1299 C C . ARG A 1 155 ? -11.977 -6.547 -14.039 1 96.62 155 ARG A C 1
ATOM 1301 O O . ARG A 1 155 ? -12.32 -5.938 -15.055 1 96.62 155 ARG A O 1
ATOM 1308 N N . VAL A 1 156 ? -12.117 -7.844 -13.797 1 95.5 156 VAL A N 1
ATOM 1309 C CA . VAL A 1 156 ? -12.906 -8.641 -14.734 1 95.5 156 VAL A CA 1
ATOM 1310 C C . VA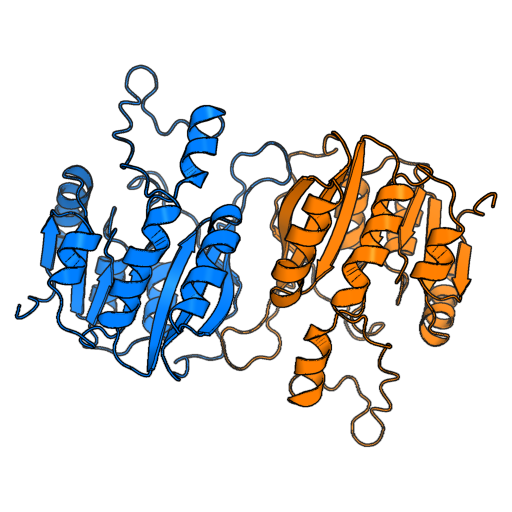L A 1 156 ? -14.391 -8.445 -14.461 1 95.5 156 VAL A C 1
ATOM 1312 O O . VAL A 1 156 ? -14.859 -8.648 -13.336 1 95.5 156 VAL A O 1
ATOM 1315 N N . TRP A 1 157 ? -15.055 -7.98 -15.438 1 90.19 157 TRP A N 1
ATOM 1316 C CA . TRP A 1 157 ? -16.484 -7.723 -15.297 1 90.19 157 TRP A CA 1
ATOM 1317 C C . TRP A 1 157 ? -17.297 -9 -15.484 1 90.19 157 TRP A C 1
ATOM 1319 O O . TRP A 1 157 ? -17.062 -9.742 -16.453 1 90.19 157 TRP A O 1
ATOM 1329 N N . ARG A 1 158 ? -18.203 -9.32 -14.562 1 85.56 158 ARG A N 1
ATOM 1330 C CA . ARG A 1 158 ? -19.125 -10.438 -14.641 1 85.56 158 ARG A CA 1
ATOM 1331 C C . ARG A 1 158 ? -18.391 -11.766 -14.734 1 85.56 158 ARG A C 1
ATOM 1333 O O . ARG A 1 158 ? -18.797 -12.656 -15.477 1 85.56 158 ARG A O 1
ATOM 1340 N N . GLY A 1 159 ? -17.297 -11.805 -14.141 1 86.44 159 GLY A N 1
ATOM 1341 C CA . GLY A 1 159 ? -16.516 -13.031 -14.102 1 86.44 159 GLY A CA 1
ATOM 1342 C C . GLY A 1 159 ? -16.703 -13.812 -12.812 1 86.44 159 GLY A C 1
ATOM 1343 O O . GLY A 1 159 ? -17.703 -13.641 -12.117 1 86.44 159 GLY A O 1
ATOM 1344 N N . TYR A 1 160 ? -15.883 -14.867 -12.664 1 90.06 160 TYR A N 1
ATOM 1345 C CA . TYR A 1 160 ? -15.781 -15.602 -11.414 1 90.06 160 TYR A CA 1
ATOM 1346 C C . TYR A 1 160 ? -15.578 -14.648 -10.234 1 90.06 160 TYR A C 1
ATOM 1348 O O . TYR A 1 160 ? -14.961 -13.594 -10.383 1 90.06 160 TYR A O 1
ATOM 1356 N N . PRO A 1 161 ? -16.125 -14.93 -9.078 1 87.44 161 PRO A N 1
ATOM 1357 C CA . PRO A 1 161 ? -15.93 -14.055 -7.922 1 87.44 161 PRO A CA 1
ATOM 1358 C C . PRO A 1 161 ? -14.453 -13.742 -7.672 1 87.44 161 PRO A C 1
ATOM 1360 O O . PRO A 1 161 ? -13.633 -14.656 -7.574 1 87.44 161 PRO A O 1
ATOM 1363 N N . THR A 1 162 ? -14.148 -12.5 -7.609 1 89.81 162 THR A N 1
ATOM 1364 C CA . THR A 1 162 ? -12.836 -11.953 -7.281 1 89.81 162 THR A CA 1
ATOM 1365 C C . THR A 1 162 ? -11.812 -12.328 -8.344 1 89.81 162 THR A C 1
ATOM 1367 O O . THR A 1 162 ? -10.609 -12.414 -8.062 1 89.81 162 THR A O 1
ATOM 1370 N N . GLU A 1 163 ? -12.297 -12.664 -9.508 1 95.5 163 GLU A N 1
ATOM 1371 C CA . GLU A 1 163 ? -11.43 -13.047 -10.617 1 95.5 163 GLU A CA 1
ATOM 1372 C C . GLU A 1 163 ? -10.391 -11.969 -10.914 1 95.5 163 GLU A C 1
ATOM 1374 O O . GLU A 1 163 ? -10.734 -10.789 -11.023 1 95.5 163 GLU A O 1
ATOM 1379 N N . LYS A 1 164 ? -9.109 -12.336 -10.93 1 98.25 164 LYS A N 1
ATOM 1380 C CA . LYS A 1 164 ? -8.031 -11.414 -11.305 1 98.25 164 LYS A CA 1
ATOM 1381 C C . LYS A 1 164 ? -7.855 -11.367 -12.82 1 98.25 164 LYS A C 1
ATOM 1383 O O . LYS A 1 164 ? -8.008 -12.383 -13.5 1 98.25 164 LYS A O 1
ATOM 1388 N N . PRO A 1 165 ? -7.523 -10.219 -13.398 1 98.62 165 PRO A N 1
ATOM 1389 C CA . PRO A 1 165 ? -7.285 -10.133 -14.844 1 98.62 165 PRO A CA 1
ATOM 1390 C C . PRO A 1 165 ? -6.09 -10.969 -15.289 1 98.62 165 PRO A C 1
ATOM 1392 O O . PRO A 1 165 ? -5.012 -10.891 -14.695 1 98.62 165 PRO A O 1
ATOM 1395 N N . VAL A 1 166 ? -6.266 -11.68 -16.359 1 98.56 166 VAL A N 1
ATOM 1396 C CA . VAL A 1 166 ? -5.215 -12.539 -16.891 1 98.56 166 VAL A CA 1
ATOM 1397 C C . VAL A 1 166 ? -3.988 -11.703 -17.25 1 98.56 166 VAL A C 1
ATOM 1399 O O . VAL A 1 166 ? -2.855 -12.109 -16.969 1 98.56 166 VAL A O 1
ATOM 1402 N N . GLU A 1 167 ? -4.188 -10.492 -17.828 1 98.81 167 GLU A N 1
ATOM 1403 C CA . GLU A 1 167 ? -3.084 -9.641 -18.25 1 98.81 167 GLU A CA 1
ATOM 1404 C C . GLU A 1 167 ? -2.24 -9.18 -17.062 1 98.81 167 GLU A C 1
ATOM 1406 O O . GLU A 1 167 ? -1.021 -9.031 -17.188 1 98.81 167 GLU A O 1
ATOM 1411 N N . LEU A 1 168 ? -2.83 -8.938 -15.961 1 98.94 168 LEU A N 1
ATOM 1412 C CA . LEU A 1 168 ? -2.107 -8.617 -14.734 1 98.94 168 LEU A CA 1
ATOM 1413 C C . LEU A 1 168 ? -1.19 -9.766 -14.328 1 98.94 168 LEU A C 1
ATOM 1415 O O . LEU A 1 168 ? -0.012 -9.547 -14.031 1 98.94 168 LEU A O 1
ATOM 1419 N N . LEU A 1 169 ? -1.746 -10.977 -14.344 1 98.94 169 LEU A N 1
ATOM 1420 C CA . LEU A 1 169 ? -1.003 -12.164 -13.945 1 98.94 169 LEU A CA 1
ATOM 1421 C C . LEU A 1 169 ? 0.124 -12.453 -14.938 1 98.94 169 LEU A C 1
ATOM 1423 O O . LEU A 1 169 ? 1.192 -12.93 -14.539 1 98.94 169 LEU A O 1
ATOM 1427 N N . LYS A 1 170 ? -0.138 -12.172 -16.203 1 98.94 170 LYS A N 1
ATOM 1428 C CA . LYS A 1 170 ? 0.924 -12.32 -17.188 1 98.94 170 LYS A CA 1
ATOM 1429 C C . LYS A 1 170 ? 2.121 -11.438 -16.859 1 98.94 170 LYS A C 1
ATOM 1431 O O . LYS A 1 170 ? 3.271 -11.836 -17.047 1 98.94 170 LYS A O 1
ATOM 1436 N N . THR A 1 171 ? 1.861 -10.219 -16.422 1 98.94 171 THR A N 1
ATOM 1437 C CA . THR A 1 171 ? 2.939 -9.32 -16.047 1 98.94 171 THR A CA 1
ATOM 1438 C C . THR A 1 171 ? 3.789 -9.93 -14.93 1 98.94 171 THR A C 1
ATOM 1440 O O . THR A 1 171 ? 5.02 -9.953 -15.023 1 98.94 171 THR A O 1
ATOM 1443 N N . LEU A 1 172 ? 3.178 -10.469 -13.906 1 98.94 172 LEU A N 1
ATOM 1444 C CA . LEU A 1 172 ? 3.893 -11.055 -12.781 1 98.94 172 LEU A CA 1
ATOM 1445 C C . LEU A 1 172 ? 4.684 -12.281 -13.211 1 98.94 172 LEU A C 1
ATOM 1447 O O . LEU A 1 172 ? 5.848 -12.438 -12.844 1 98.94 172 LEU A O 1
ATOM 1451 N N . ILE A 1 173 ? 4.035 -13.141 -13.992 1 98.94 173 ILE A N 1
ATOM 1452 C CA . ILE A 1 173 ? 4.656 -14.383 -14.43 1 98.94 173 ILE A CA 1
ATOM 1453 C C . ILE A 1 173 ? 5.855 -14.078 -15.32 1 98.94 173 ILE A C 1
ATOM 1455 O O . ILE A 1 173 ? 6.922 -14.68 -15.172 1 98.94 173 ILE A O 1
ATOM 1459 N N . ALA A 1 174 ? 5.668 -13.133 -16.25 1 98.88 174 ALA A N 1
ATOM 1460 C CA . ALA A 1 174 ? 6.758 -12.766 -17.156 1 98.88 174 ALA A CA 1
ATOM 1461 C C . ALA A 1 174 ? 7.938 -12.188 -16.375 1 98.88 174 ALA A C 1
ATOM 1463 O O . ALA A 1 174 ? 9.094 -12.375 -16.766 1 98.88 174 ALA A O 1
ATOM 1464 N N . GLN A 1 175 ? 7.711 -11.5 -15.32 1 98.75 175 GLN A N 1
ATOM 1465 C CA . GLN A 1 175 ? 8.734 -10.875 -14.492 1 98.75 175 GLN A CA 1
ATOM 1466 C C . GLN A 1 175 ? 9.547 -11.922 -13.742 1 98.75 175 GLN A C 1
ATOM 1468 O O . GLN A 1 175 ? 10.742 -11.734 -13.5 1 98.75 175 GLN A O 1
ATOM 1473 N N . SER A 1 176 ? 8.906 -13.094 -13.406 1 98.88 176 SER A N 1
ATOM 1474 C CA . SER A 1 176 ? 9.492 -13.906 -12.344 1 98.88 176 SER A CA 1
ATOM 1475 C C . SER A 1 176 ? 9.625 -15.367 -12.773 1 98.88 176 SER A C 1
ATOM 1477 O O . SER A 1 176 ? 9.773 -16.25 -11.938 1 98.88 176 SER A O 1
ATOM 1479 N N . SER A 1 177 ? 9.484 -15.641 -14.023 1 98.88 177 SER A N 1
ATOM 1480 C CA . SER A 1 177 ? 9.648 -17 -14.539 1 98.88 177 SER A CA 1
ATOM 1481 C C . SER A 1 177 ? 10.086 -16.969 -16 1 98.88 177 SER A C 1
ATOM 1483 O O . SER A 1 177 ? 10.156 -15.914 -16.625 1 98.88 177 SER A O 1
ATOM 1485 N N . GLU A 1 178 ? 10.438 -18.125 -16.484 1 98.81 178 GLU A N 1
ATOM 1486 C CA . GLU A 1 178 ? 10.805 -18.359 -17.875 1 98.81 178 GLU A CA 1
ATOM 1487 C C . GLU A 1 178 ? 9.922 -19.438 -18.5 1 98.81 178 GLU A C 1
ATOM 1489 O O . GLU A 1 178 ? 9.32 -20.25 -17.797 1 98.81 178 GLU A O 1
ATOM 1494 N N . PRO A 1 179 ? 9.852 -19.406 -19.875 1 98.75 179 PRO A N 1
ATOM 1495 C CA . PRO A 1 179 ? 9.125 -20.516 -20.5 1 98.75 179 PRO A CA 1
ATOM 1496 C C . PRO A 1 179 ? 9.578 -21.875 -20 1 98.75 179 PRO A C 1
ATOM 1498 O O . PRO A 1 179 ? 10.766 -22.094 -19.781 1 98.75 179 PRO A O 1
ATOM 1501 N N . ASN A 1 180 ? 8.617 -22.75 -19.781 1 98.62 180 ASN A N 1
ATOM 1502 C CA . ASN A 1 180 ? 8.797 -24.125 -19.328 1 98.62 180 ASN A CA 1
ATOM 1503 C C . ASN A 1 180 ? 8.984 -24.203 -17.828 1 98.62 180 ASN A C 1
ATOM 1505 O O . ASN A 1 180 ? 9.188 -25.297 -17.281 1 98.62 180 ASN A O 1
ATOM 1509 N N . ASP A 1 181 ? 8.977 -23.062 -17.141 1 98.81 181 ASP A N 1
ATOM 1510 C CA . ASP A 1 181 ? 8.922 -23.062 -15.688 1 98.81 181 ASP A CA 1
ATOM 1511 C C . ASP A 1 181 ? 7.566 -23.562 -15.195 1 98.81 181 ASP A C 1
ATOM 1513 O O . ASP A 1 181 ? 6.582 -23.562 -15.938 1 98.81 181 ASP A O 1
ATOM 1517 N N . ILE A 1 182 ? 7.547 -23.984 -13.938 1 98.75 182 ILE A N 1
ATOM 1518 C CA . ILE A 1 182 ? 6.309 -24.453 -13.328 1 98.75 182 ILE A CA 1
ATOM 1519 C C . ILE A 1 182 ? 5.742 -23.375 -12.406 1 98.75 182 ILE A C 1
ATOM 1521 O O . ILE A 1 182 ? 6.402 -22.953 -11.453 1 98.75 182 ILE A O 1
ATOM 1525 N N . VAL A 1 183 ? 4.531 -22.938 -12.703 1 98.94 183 VAL A N 1
ATOM 1526 C CA . VAL A 1 183 ? 3.797 -21.953 -11.914 1 98.94 183 VAL A CA 1
ATOM 1527 C C . VAL A 1 183 ? 2.646 -22.641 -11.18 1 98.94 183 VAL A C 1
ATOM 1529 O O . VAL A 1 183 ? 1.879 -23.406 -11.781 1 98.94 183 VAL A O 1
ATOM 1532 N N . ILE A 1 184 ? 2.488 -22.328 -9.867 1 98.88 184 ILE A N 1
ATOM 1533 C CA . ILE A 1 184 ? 1.375 -22.984 -9.18 1 98.88 184 ILE A CA 1
ATOM 1534 C C . ILE A 1 184 ? 0.497 -21.938 -8.508 1 98.88 184 ILE A C 1
ATOM 1536 O O . ILE A 1 184 ? 0.958 -20.828 -8.203 1 98.88 184 ILE A O 1
ATOM 1540 N N . ASP A 1 185 ? -0.75 -22.312 -8.266 1 98.88 185 ASP A N 1
ATOM 1541 C CA . ASP A 1 185 ? -1.746 -21.562 -7.508 1 98.88 185 ASP A CA 1
ATOM 1542 C C . ASP A 1 185 ? -2.57 -22.484 -6.613 1 98.88 185 ASP A C 1
ATOM 1544 O O . ASP A 1 185 ? -3.463 -23.188 -7.094 1 98.88 185 ASP A O 1
ATOM 1548 N N . PRO A 1 186 ? -2.354 -22.438 -5.316 1 98.62 186 PRO A N 1
ATOM 1549 C CA . PRO A 1 186 ? -3.064 -23.312 -4.383 1 98.62 186 PRO A CA 1
ATOM 1550 C C . PRO A 1 186 ? -4.52 -22.906 -4.18 1 98.62 186 PRO A C 1
ATOM 1552 O O . PRO A 1 186 ? -5.289 -23.641 -3.557 1 98.62 186 PRO A O 1
ATOM 1555 N N . PHE A 1 187 ? -4.883 -21.766 -4.66 1 98.06 187 PHE A N 1
ATOM 1556 C CA . PHE A 1 187 ? -6.246 -21.234 -4.633 1 98.06 187 PHE A CA 1
ATOM 1557 C C . PHE A 1 187 ? -6.633 -20.672 -5.996 1 98.06 187 PHE A C 1
ATOM 1559 O O . PHE A 1 187 ? -6.918 -19.484 -6.117 1 98.06 187 PHE A O 1
ATOM 1566 N N . PHE A 1 188 ? -6.797 -21.562 -6.941 1 97.88 188 PHE A N 1
ATOM 1567 C CA . PHE A 1 188 ? -6.723 -21.078 -8.312 1 97.88 188 PHE A CA 1
ATOM 1568 C C . PHE A 1 188 ? -8.031 -20.391 -8.719 1 97.88 188 PHE A C 1
ATOM 1570 O O . PHE A 1 188 ? -8.07 -19.656 -9.711 1 97.88 188 PHE A O 1
ATOM 1577 N N . GLY A 1 189 ? -9.172 -20.688 -7.969 1 96.25 189 GLY A N 1
ATOM 1578 C CA . GLY A 1 189 ? -10.422 -20 -8.266 1 96.25 189 GLY A CA 1
ATOM 1579 C C . GLY A 1 189 ? -10.797 -20.062 -9.734 1 96.25 189 GLY A C 1
ATOM 1580 O O . GLY A 1 189 ? -10.906 -21.141 -10.32 1 96.25 189 GLY A O 1
ATOM 1581 N N . SER A 1 190 ? -10.836 -18.891 -10.375 1 96.62 190 SER A N 1
ATOM 1582 C CA . SER A 1 190 ? -11.219 -18.781 -11.773 1 96.62 190 SER A CA 1
ATOM 1583 C C . SER A 1 190 ? -10.164 -19.422 -12.68 1 96.62 190 SER A C 1
ATOM 1585 O O . SER A 1 190 ? -10.422 -19.672 -13.859 1 96.62 190 SER A O 1
ATOM 1587 N N . GLY A 1 191 ? -9 -19.594 -12.242 1 97.75 191 GLY A N 1
ATOM 1588 C CA . GLY A 1 191 ? -7.918 -20.172 -13.016 1 97.75 191 GLY A CA 1
ATOM 1589 C C . GLY A 1 191 ? -7.113 -19.141 -13.781 1 97.75 191 GLY A C 1
ATOM 1590 O O . GLY A 1 191 ? -6.297 -19.484 -14.633 1 97.75 191 GLY A O 1
ATOM 1591 N N . SER A 1 192 ? -7.277 -17.875 -13.484 1 98.38 192 SER A N 1
ATOM 1592 C CA . SER A 1 192 ? -6.621 -16.797 -14.242 1 98.38 192 SER A CA 1
ATOM 1593 C C . SER A 1 192 ? -5.105 -16.969 -14.234 1 98.38 192 SER A C 1
ATOM 1595 O O . SER A 1 192 ? -4.449 -16.781 -15.258 1 98.38 192 SER A O 1
ATOM 1597 N N . THR A 1 193 ? -4.535 -17.344 -13.086 1 98.75 193 THR A N 1
ATOM 1598 C CA . THR A 1 193 ? -3.1 -17.578 -12.992 1 98.75 193 THR A CA 1
ATOM 1599 C C . THR A 1 193 ? -2.666 -18.703 -13.922 1 98.75 193 THR A C 1
ATOM 1601 O O . THR A 1 193 ? -1.662 -18.594 -14.625 1 98.75 193 THR A O 1
ATOM 1604 N N . LEU A 1 194 ? -3.418 -19.781 -13.938 1 98.56 194 LEU A N 1
ATOM 1605 C CA . LEU A 1 194 ? -3.098 -20.953 -14.742 1 98.56 194 LEU A CA 1
ATOM 1606 C C . LEU A 1 194 ? -3.205 -20.641 -16.234 1 98.56 194 LEU A C 1
ATOM 1608 O O . LEU A 1 194 ? -2.344 -21.031 -17.016 1 98.56 194 LEU A O 1
ATOM 1612 N N . VAL A 1 195 ? -4.266 -19.953 -16.578 1 98.25 195 VAL A N 1
ATOM 1613 C CA . VAL A 1 195 ? -4.449 -19.516 -17.969 1 98.25 195 VAL A CA 1
ATOM 1614 C C . VAL A 1 195 ? -3.277 -18.641 -18.391 1 98.25 195 VAL A C 1
ATOM 1616 O O . VAL A 1 195 ? -2.705 -18.844 -19.469 1 98.25 195 VAL A O 1
ATOM 1619 N N . ALA A 1 196 ? -2.887 -17.625 -17.594 1 98.62 196 ALA A N 1
ATOM 1620 C CA . ALA A 1 196 ? -1.767 -16.75 -17.891 1 98.62 196 ALA A CA 1
ATOM 1621 C C . ALA A 1 196 ? -0.471 -17.531 -18.062 1 98.62 196 ALA A C 1
ATOM 1623 O O . ALA A 1 196 ? 0.305 -17.266 -18.984 1 98.62 196 ALA A O 1
ATOM 1624 N N . ALA A 1 197 ? -0.239 -18.484 -17.172 1 98.62 197 ALA A N 1
ATOM 1625 C CA . ALA A 1 197 ? 0.954 -19.328 -17.266 1 98.62 197 ALA A CA 1
ATOM 1626 C C . ALA A 1 197 ? 1.003 -20.078 -18.594 1 98.62 197 ALA A C 1
ATOM 1628 O O . ALA A 1 197 ? 2.031 -20.078 -19.266 1 98.62 197 ALA A O 1
ATOM 1629 N N . SER A 1 198 ? -0.106 -20.672 -18.906 1 98 198 SER A N 1
ATOM 1630 C CA . SER A 1 198 ? -0.196 -21.422 -20.156 1 98 198 SER A CA 1
ATOM 1631 C C . SER A 1 198 ? 0.081 -20.531 -21.359 1 98 198 SER A C 1
ATOM 1633 O O . SER A 1 198 ? 0.857 -20.906 -22.25 1 98 198 SER A O 1
ATOM 1635 N N . GLN A 1 199 ? -0.518 -19.391 -21.391 1 98 199 GLN A N 1
ATOM 1636 C CA . GLN A 1 199 ? -0.375 -18.469 -22.516 1 98 199 GLN A CA 1
ATOM 1637 C C . GLN A 1 199 ? 1.065 -17.984 -22.656 1 98 199 GLN A C 1
ATOM 1639 O O . GLN A 1 199 ? 1.492 -17.594 -23.734 1 98 199 GLN A O 1
ATOM 1644 N N . LEU A 1 200 ? 1.827 -18 -21.594 1 98.5 200 LEU A N 1
ATOM 1645 C CA . LEU A 1 200 ? 3.223 -17.578 -21.609 1 98.5 200 LEU A CA 1
ATOM 1646 C C . LEU A 1 200 ? 4.156 -18.781 -21.703 1 98.5 200 LEU A C 1
ATOM 1648 O O . LEU A 1 200 ? 5.352 -18.672 -21.422 1 98.5 200 LEU A O 1
ATOM 1652 N N . GLN A 1 201 ? 3.604 -19.969 -21.969 1 98.44 201 GLN A N 1
ATOM 1653 C CA . GLN A 1 201 ? 4.352 -21.203 -22.203 1 98.44 201 GLN A CA 1
ATOM 1654 C C . GLN A 1 201 ? 5.023 -21.703 -20.938 1 98.44 201 GLN A C 1
ATOM 1656 O O . GLN A 1 201 ? 6.172 -22.141 -20.953 1 98.44 201 GLN A O 1
ATOM 1661 N N . ARG A 1 202 ? 4.367 -21.453 -19.812 1 98.69 202 ARG A N 1
ATOM 1662 C CA . ARG A 1 202 ? 4.742 -22.109 -18.562 1 98.69 202 ARG A CA 1
ATOM 1663 C C . ARG A 1 202 ? 3.842 -23.297 -18.281 1 98.69 202 ARG A C 1
ATOM 1665 O O . ARG A 1 202 ? 2.689 -23.344 -18.719 1 98.69 202 ARG A O 1
ATOM 1672 N N . TYR A 1 203 ? 4.395 -24.266 -17.609 1 98.25 203 TYR A N 1
ATOM 1673 C CA . TYR A 1 203 ? 3.551 -25.312 -17.031 1 98.25 203 TYR A CA 1
ATOM 1674 C C . TYR A 1 203 ? 2.816 -24.797 -15.805 1 98.25 203 TYR A C 1
ATOM 1676 O O . TYR A 1 203 ? 3.332 -23.938 -15.078 1 98.25 203 TYR A O 1
ATOM 1684 N N . TYR A 1 204 ? 1.582 -25.281 -15.641 1 98.31 204 TYR A N 1
ATOM 1685 C CA . TYR A 1 204 ? 0.816 -24.844 -14.477 1 98.31 204 TYR A CA 1
ATOM 1686 C C . TYR A 1 204 ? 0.308 -26.031 -13.68 1 98.31 204 TYR A C 1
ATOM 1688 O O . TYR A 1 204 ? 0.144 -27.125 -14.227 1 98.31 204 TYR A O 1
ATOM 1696 N N . ILE A 1 205 ? 0.163 -25.844 -12.391 1 98.44 205 ILE A N 1
ATOM 1697 C CA . ILE A 1 205 ? -0.564 -26.75 -11.508 1 98.44 205 ILE A CA 1
ATOM 1698 C C . ILE A 1 205 ? -1.43 -25.938 -10.539 1 98.44 205 ILE A C 1
ATOM 1700 O O . ILE A 1 205 ? -0.976 -24.938 -9.977 1 98.44 205 ILE A O 1
ATOM 1704 N N . GLY A 1 206 ? -2.656 -26.281 -10.383 1 98.31 206 GLY A N 1
ATOM 1705 C CA . GLY A 1 206 ? -3.557 -25.562 -9.492 1 98.31 206 GLY A CA 1
ATOM 1706 C C . GLY A 1 206 ? -4.297 -26.469 -8.531 1 98.31 206 GLY A C 1
ATOM 1707 O O . GLY A 1 206 ? -4.414 -27.672 -8.766 1 98.31 206 GLY A O 1
ATOM 1708 N N . CYS A 1 207 ? -4.758 -25.875 -7.461 1 98.06 207 CYS A N 1
ATOM 1709 C CA . CYS A 1 207 ? -5.594 -26.562 -6.48 1 98.06 207 CYS A CA 1
ATOM 1710 C C . CYS A 1 207 ? -6.73 -25.656 -6.012 1 98.06 207 CYS A C 1
ATOM 1712 O O . CYS A 1 207 ? -6.555 -24.453 -5.883 1 98.06 207 CYS A O 1
ATOM 1714 N N . ASP A 1 208 ? -7.812 -26.188 -5.902 1 97.62 208 ASP A N 1
ATOM 1715 C CA . ASP A 1 208 ? -8.961 -25.531 -5.289 1 97.62 208 ASP A CA 1
ATOM 1716 C C . ASP A 1 208 ? -9.961 -26.562 -4.754 1 97.62 208 ASP A C 1
ATOM 1718 O O . ASP A 1 208 ? -10.156 -27.609 -5.363 1 97.62 208 ASP A O 1
ATOM 1722 N N . VAL A 1 209 ? -10.602 -26.188 -3.672 1 96.5 209 VAL A N 1
ATOM 1723 C CA . VAL A 1 209 ? -11.539 -27.125 -3.053 1 96.5 209 VAL A CA 1
ATOM 1724 C C . VAL A 1 209 ? -12.906 -27.016 -3.734 1 96.5 209 VAL A C 1
ATOM 1726 O O . VAL A 1 209 ? -13.734 -27.906 -3.623 1 96.5 209 VAL A O 1
ATOM 1729 N N . SER A 1 210 ? -13.172 -25.938 -4.406 1 94.81 210 SER A N 1
ATOM 1730 C CA . SER A 1 210 ? -14.492 -25.578 -4.898 1 94.81 210 SER A CA 1
ATOM 1731 C C . SER A 1 210 ? -14.812 -26.297 -6.203 1 94.81 210 SER A C 1
ATOM 1733 O O . SER A 1 210 ? -14.062 -26.203 -7.176 1 94.81 210 SER A O 1
ATOM 1735 N N . ASP A 1 211 ? -15.984 -26.953 -6.262 1 95.12 211 ASP A N 1
ATOM 1736 C CA . ASP A 1 211 ? -16.484 -27.547 -7.496 1 95.12 211 ASP A CA 1
ATOM 1737 C C . ASP A 1 211 ? -16.703 -26.484 -8.57 1 95.12 211 ASP A C 1
ATOM 1739 O O . ASP A 1 211 ? -16.422 -26.719 -9.75 1 95.12 211 ASP A O 1
ATOM 1743 N N . ASN A 1 212 ? -17.203 -25.375 -8.086 1 93.5 212 ASN A N 1
ATOM 1744 C CA . ASN A 1 212 ? -17.484 -24.281 -9.016 1 93.5 212 ASN A CA 1
ATOM 1745 C C . ASN A 1 212 ? -16.219 -23.797 -9.703 1 93.5 212 ASN A C 1
ATOM 1747 O O . ASN A 1 212 ? -16.219 -23.484 -10.891 1 93.5 212 ASN A O 1
ATOM 1751 N N . ALA A 1 213 ? -15.125 -23.703 -8.961 1 95.69 213 ALA A N 1
ATOM 1752 C CA . ALA A 1 213 ? -13.844 -23.297 -9.523 1 95.69 213 ALA A CA 1
ATOM 1753 C C . ALA A 1 213 ? -13.391 -24.266 -10.617 1 95.69 213 ALA A C 1
ATOM 1755 O O . ALA A 1 213 ? -12.984 -23.859 -11.703 1 95.69 213 ALA A O 1
ATOM 1756 N N . HIS A 1 214 ? -13.5 -25.547 -10.344 1 96.75 214 HIS A N 1
ATOM 1757 C CA . HIS A 1 214 ? -13.078 -26.578 -11.289 1 96.75 214 HIS A CA 1
ATOM 1758 C C . HIS A 1 214 ? -13.945 -26.547 -12.547 1 96.75 214 HIS A C 1
ATOM 1760 O O . HIS A 1 214 ? -13.43 -26.672 -13.664 1 96.75 214 HIS A O 1
ATOM 1766 N N . GLN A 1 215 ? -15.203 -26.406 -12.336 1 94.94 215 GLN A N 1
ATOM 1767 C CA . GLN A 1 215 ? -16.109 -26.328 -13.477 1 94.94 215 GLN A CA 1
ATOM 1768 C C . GLN A 1 215 ? -15.797 -25.125 -14.344 1 94.94 215 GLN A C 1
ATOM 1770 O O . GLN A 1 215 ? -15.719 -25.234 -15.57 1 94.94 215 GLN A O 1
ATOM 1775 N N . HIS A 1 216 ? -15.664 -24 -13.656 1 94.69 216 HIS A N 1
ATOM 1776 C CA . HIS A 1 216 ? -15.352 -22.766 -14.375 1 94.69 216 HIS A CA 1
ATOM 1777 C C . HIS A 1 216 ? -14.055 -22.906 -15.172 1 94.69 216 HIS A C 1
ATOM 1779 O O . HIS A 1 216 ? -14.008 -22.547 -16.344 1 94.69 216 HIS A O 1
ATOM 1785 N N . PHE A 1 217 ? -13.07 -23.391 -14.57 1 96.06 217 PHE A N 1
ATOM 1786 C CA . PHE A 1 217 ? -11.758 -23.531 -15.195 1 96.06 217 PHE A CA 1
ATOM 1787 C C . PHE A 1 217 ? -11.812 -24.5 -16.375 1 96.06 217 PHE A C 1
ATOM 1789 O O . PHE A 1 217 ? -11.195 -24.25 -17.406 1 96.06 217 PHE A O 1
ATOM 1796 N N . SER A 1 218 ? -12.492 -25.578 -16.234 1 95.06 218 SER A N 1
ATOM 1797 C CA . SER A 1 218 ? -12.609 -26.562 -17.297 1 95.06 218 SER A CA 1
ATOM 1798 C C . SER A 1 218 ? -13.203 -25.938 -18.562 1 95.06 218 SER A C 1
ATOM 1800 O O . SER A 1 218 ? -12.789 -26.266 -19.672 1 95.06 218 SER A O 1
ATOM 1802 N N . GLN A 1 219 ? -14.086 -25.094 -18.359 1 92 219 GLN A N 1
ATOM 1803 C CA . GLN A 1 219 ? -14.703 -24.406 -19.484 1 92 219 GLN A CA 1
ATOM 1804 C C . GLN A 1 219 ? -13.727 -23.453 -20.141 1 92 219 GLN A C 1
ATOM 1806 O O . GLN A 1 219 ? -13.727 -23.297 -21.375 1 92 219 GLN A O 1
ATOM 1811 N N . ARG A 1 220 ? -12.852 -22.828 -19.359 1 90.25 220 ARG A N 1
ATOM 1812 C CA . ARG A 1 220 ? -11.875 -21.859 -19.844 1 90.25 220 ARG A CA 1
ATOM 1813 C C . ARG A 1 220 ? -10.805 -22.531 -20.688 1 90.25 220 ARG A C 1
ATOM 1815 O O . ARG A 1 220 ? -10.352 -21.969 -21.688 1 90.25 220 ARG A O 1
ATOM 1822 N N . ILE A 1 221 ? -10.344 -23.688 -20.297 1 86.81 221 ILE A N 1
ATOM 1823 C CA . ILE A 1 221 ? -9.227 -24.344 -20.969 1 86.81 221 ILE A CA 1
ATOM 1824 C C . ILE A 1 221 ? -9.727 -25.031 -22.234 1 86.81 221 ILE A C 1
ATOM 1826 O O . ILE A 1 221 ? -8.977 -25.188 -23.203 1 86.81 221 ILE A O 1
ATOM 1830 N N . SER A 1 222 ? -10.914 -25.469 -22.234 1 80.31 222 SER A N 1
ATOM 1831 C CA . SER A 1 222 ? -11.461 -26.078 -23.453 1 80.31 222 SER A CA 1
ATOM 1832 C C . SER A 1 222 ? -11.516 -25.062 -24.594 1 80.31 222 SER A C 1
ATOM 1834 O O . SER A 1 222 ? -11.5 -25.453 -25.766 1 80.31 222 SER A O 1
ATOM 1836 N N . GLU A 1 223 ? -11.398 -23.859 -24.219 1 68.75 223 GLU A N 1
ATOM 1837 C CA . GLU A 1 223 ? -11.461 -22.781 -25.203 1 68.75 223 GLU A CA 1
ATOM 1838 C C . GLU A 1 223 ? -10.07 -22.344 -25.641 1 68.75 223 GLU A C 1
ATOM 1840 O O . GLU A 1 223 ? -9.922 -21.609 -26.625 1 68.75 223 GLU A O 1
ATOM 1845 N N . LEU A 1 224 ? -9.086 -22.75 -24.891 1 64.06 224 LEU A N 1
ATOM 1846 C CA . LEU A 1 224 ? -7.723 -22.391 -25.266 1 64.06 224 LEU A CA 1
ATOM 1847 C C . LEU A 1 224 ? -7.184 -23.359 -26.328 1 64.06 224 LEU A C 1
ATOM 1849 O O . LEU A 1 224 ? -7.441 -24.562 -26.25 1 64.06 224 LEU A O 1
ATOM 1853 N N . MET B 1 1 ? 0.882 27.422 25.312 1 48.97 1 MET B N 1
ATOM 1854 C CA . MET B 1 1 ? 1.084 28.734 24.688 1 48.97 1 MET B CA 1
ATOM 1855 C C . MET B 1 1 ? 0.005 29 23.641 1 48.97 1 MET B C 1
ATOM 1857 O O . MET B 1 1 ? -0.49 28.078 23 1 48.97 1 MET B O 1
ATOM 1861 N N . LEU B 1 2 ? -0.564 30.125 23.797 1 59.31 2 LEU B N 1
ATOM 1862 C CA . LEU B 1 2 ? -1.507 30.547 22.766 1 59.31 2 LEU B CA 1
ATOM 1863 C C . LEU B 1 2 ? -0.882 30.453 21.375 1 59.31 2 LEU B C 1
ATOM 1865 O O . LEU B 1 2 ? 0.158 31.047 21.109 1 59.31 2 LEU B O 1
ATOM 1869 N N . ILE B 1 3 ? -1.118 29.297 20.625 1 71 3 ILE B N 1
ATOM 1870 C CA . ILE B 1 3 ? -0.454 29.047 19.344 1 71 3 ILE B CA 1
ATOM 1871 C C . ILE B 1 3 ? -0.891 30.078 18.312 1 71 3 ILE B C 1
ATOM 1873 O O . ILE B 1 3 ? -2.078 30.391 18.203 1 71 3 ILE B O 1
ATOM 1877 N N . THR B 1 4 ? 0.123 30.953 17.875 1 86.81 4 THR B N 1
ATOM 1878 C CA . THR B 1 4 ? -0.079 31.891 16.766 1 86.81 4 THR B CA 1
ATOM 1879 C C . THR B 1 4 ? -0.27 31.141 15.453 1 86.81 4 THR B C 1
ATOM 1881 O O . THR B 1 4 ? 0.58 30.344 15.062 1 86.81 4 THR B O 1
ATOM 1884 N N . THR B 1 5 ? -1.384 31.422 14.812 1 92.31 5 THR B N 1
ATOM 1885 C CA . THR B 1 5 ? -1.661 30.75 13.547 1 92.31 5 THR B CA 1
ATOM 1886 C C . THR B 1 5 ? -0.993 31.484 12.391 1 92.31 5 THR B C 1
ATOM 1888 O O . THR B 1 5 ? -0.541 32.625 12.547 1 92.31 5 THR B O 1
ATOM 1891 N N . ASN B 1 6 ? -0.869 30.75 11.312 1 95.62 6 ASN B N 1
ATOM 1892 C CA . ASN B 1 6 ? -0.22 31.25 10.102 1 95.62 6 ASN B CA 1
ATOM 1893 C C . ASN B 1 6 ? 1.22 31.672 10.375 1 95.62 6 ASN B C 1
ATOM 1895 O O . ASN B 1 6 ? 1.629 32.781 10.008 1 95.62 6 ASN B O 1
ATOM 1899 N N . HIS B 1 7 ? 1.882 30.812 11.086 1 95.75 7 HIS B N 1
ATOM 1900 C CA . HIS B 1 7 ? 3.256 31.031 11.523 1 95.75 7 HIS B CA 1
ATOM 1901 C C . HIS B 1 7 ? 4.059 29.734 11.484 1 95.75 7 HIS B C 1
ATOM 1903 O O . HIS B 1 7 ? 3.492 28.641 11.586 1 95.75 7 HIS B O 1
ATOM 1909 N N . VAL B 1 8 ? 5.379 29.891 11.32 1 97.56 8 VAL B N 1
ATOM 1910 C CA . VAL B 1 8 ? 6.258 28.734 11.336 1 97.56 8 VAL B CA 1
ATOM 1911 C C . VAL B 1 8 ? 7.32 28.906 12.422 1 97.56 8 VAL B C 1
ATOM 1913 O O . VAL B 1 8 ? 7.766 30.016 12.695 1 97.56 8 VAL B O 1
ATOM 1916 N N . TYR B 1 9 ? 7.707 27.797 12.961 1 97.44 9 TYR B N 1
ATOM 1917 C CA . TYR B 1 9 ? 8.672 27.781 14.055 1 97.44 9 TYR B CA 1
ATOM 1918 C C . TYR B 1 9 ? 9.922 27 13.664 1 97.44 9 TYR B C 1
ATOM 1920 O O . TYR B 1 9 ? 9.836 25.938 13.047 1 97.44 9 TYR B O 1
ATOM 1928 N N . LYS B 1 10 ? 11.047 27.562 14.008 1 97.12 10 LYS B N 1
ATOM 1929 C CA . LYS B 1 10 ? 12.312 26.859 13.82 1 97.12 10 LYS B CA 1
ATOM 1930 C C . LYS B 1 10 ? 12.734 26.125 15.094 1 97.12 10 LYS B C 1
ATOM 1932 O O . LYS B 1 10 ? 13.359 26.719 15.977 1 97.12 10 LYS B O 1
ATOM 1937 N N . SER B 1 11 ? 12.43 24.906 15.18 1 96.25 11 SER B N 1
ATOM 1938 C CA . SER B 1 11 ? 12.664 24.094 16.359 1 96.25 11 SER B CA 1
ATOM 1939 C C . SER B 1 11 ? 12.586 22.609 16.031 1 96.25 11 SER B C 1
ATOM 1941 O O . SER B 1 11 ? 12.266 22.234 14.891 1 96.25 11 SER B O 1
ATOM 1943 N N . ASP B 1 12 ? 13.016 21.875 17.016 1 96.31 12 ASP B N 1
ATOM 1944 C CA . ASP B 1 12 ? 12.781 20.438 16.938 1 96.31 12 ASP B CA 1
ATOM 1945 C C . ASP B 1 12 ? 11.289 20.125 17 1 96.31 12 ASP B C 1
ATOM 1947 O O . ASP B 1 12 ? 10.555 20.734 17.781 1 96.31 12 ASP B O 1
ATOM 1951 N N . ALA B 1 13 ? 10.859 19.219 16.156 1 97.56 13 ALA B N 1
ATOM 1952 C CA . ALA B 1 13 ? 9.445 18.906 16.016 1 97.56 13 ALA B CA 1
ATOM 1953 C C . ALA B 1 13 ? 8.836 18.5 17.359 1 97.56 13 ALA B C 1
ATOM 1955 O O . ALA B 1 13 ? 7.781 19 17.75 1 97.56 13 ALA B O 1
ATOM 1956 N N . LEU B 1 14 ? 9.477 17.547 18 1 97.25 14 LEU B N 1
ATOM 1957 C CA . LEU B 1 14 ? 8.938 17.031 19.266 1 97.25 14 LEU B CA 1
ATOM 1958 C C . LEU B 1 14 ? 8.875 18.125 20.312 1 97.25 14 LEU B C 1
ATOM 1960 O O . LEU B 1 14 ? 7.875 18.25 21.031 1 97.25 14 LEU B O 1
ATOM 1964 N N . SER B 1 15 ? 9.977 18.891 20.438 1 97 15 SER B N 1
ATOM 1965 C CA . SER B 1 15 ? 10.008 20 21.375 1 97 15 SER B CA 1
ATOM 1966 C C . SER B 1 15 ? 8.883 21 21.094 1 97 15 SER B C 1
ATOM 1968 O O . SER B 1 15 ? 8.219 21.469 22.016 1 97 15 SER B O 1
ATOM 1970 N N . TRP B 1 16 ? 8.695 21.25 19.875 1 97.5 16 TRP B N 1
ATOM 1971 C CA . TRP B 1 16 ? 7.668 22.203 19.469 1 97.5 16 TRP B CA 1
ATOM 1972 C C . TRP B 1 16 ? 6.273 21.672 19.781 1 97.5 16 TRP B C 1
ATOM 1974 O O . TRP B 1 16 ? 5.434 22.406 20.328 1 97.5 16 TRP B O 1
ATOM 1984 N N . LEU B 1 17 ? 5.98 20.438 19.469 1 98.38 17 LEU B N 1
ATOM 1985 C CA . LEU B 1 17 ? 4.684 19.812 19.719 1 98.38 17 LEU B CA 1
ATOM 1986 C C . LEU B 1 17 ? 4.336 19.875 21.203 1 98.38 17 LEU B C 1
ATOM 1988 O O . LEU B 1 17 ? 3.176 20.078 21.578 1 98.38 17 LEU B O 1
ATOM 1992 N N . LYS B 1 18 ? 5.316 19.719 22.031 1 97.62 18 LYS B N 1
ATOM 1993 C CA . LYS B 1 18 ? 5.113 19.719 23.484 1 97.62 18 LYS B CA 1
ATOM 1994 C C . LYS B 1 18 ? 4.602 21.078 23.969 1 97.62 18 LYS B C 1
ATOM 1996 O O . LYS B 1 18 ? 4.023 21.172 25.047 1 97.62 18 LYS B O 1
ATOM 2001 N N . GLU B 1 19 ? 4.812 22.078 23.172 1 97 19 GLU B N 1
ATOM 2002 C CA . GLU B 1 19 ? 4.391 23.422 23.531 1 97 19 GLU B CA 1
ATOM 2003 C C . GLU B 1 19 ? 2.957 23.703 23.094 1 97 19 GLU B C 1
ATOM 2005 O O . GLU B 1 19 ? 2.363 24.719 23.484 1 97 19 GLU B O 1
ATOM 2010 N N . ILE B 1 20 ? 2.434 22.875 22.25 1 97.69 20 ILE B N 1
ATOM 2011 C CA . ILE B 1 20 ? 1.086 23.062 21.734 1 97.69 20 ILE B CA 1
ATOM 2012 C C . ILE B 1 20 ? 0.063 22.531 22.734 1 97.69 20 ILE B C 1
ATOM 2014 O O . ILE B 1 20 ? 0.254 21.453 23.312 1 97.69 20 ILE B O 1
ATOM 2018 N N . GL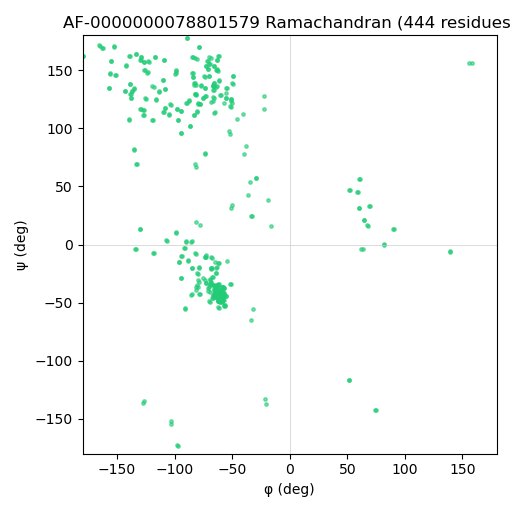N B 1 21 ? -0.959 23.25 22.922 1 97.56 21 GLN B N 1
ATOM 2019 C CA . GLN B 1 21 ? -2.02 22.875 23.859 1 97.56 21 GLN B CA 1
ATOM 2020 C C . GLN B 1 21 ? -2.691 21.578 23.422 1 97.56 21 GLN B C 1
ATOM 2022 O O . GLN B 1 21 ? -2.885 21.328 22.234 1 97.56 21 GLN B O 1
ATOM 2027 N N . ASP B 1 22 ? -3.188 20.812 24.438 1 98.25 22 ASP B N 1
ATOM 2028 C CA . ASP B 1 22 ? -3.918 19.578 24.172 1 98.25 22 ASP B CA 1
ATOM 2029 C C . ASP B 1 22 ? -5.18 19.844 23.359 1 98.25 22 ASP B C 1
ATOM 2031 O O . ASP B 1 22 ? -5.867 20.844 23.578 1 98.25 22 ASP B O 1
ATOM 2035 N N . GLN B 1 23 ? -5.434 18.922 22.422 1 98.38 23 GLN B N 1
ATOM 2036 C CA . GLN B 1 23 ? -6.711 18.906 21.719 1 98.38 23 GLN B CA 1
ATOM 2037 C C . GLN B 1 23 ? -7.035 20.266 21.125 1 98.38 23 GLN B C 1
ATOM 2039 O O . GLN B 1 23 ? -8.148 20.781 21.297 1 98.38 23 GLN B O 1
ATOM 2044 N N . SER B 1 24 ? -6.078 20.844 20.484 1 98.38 24 SER B N 1
ATOM 2045 C CA . SER B 1 24 ? -6.238 22.203 19.953 1 98.38 24 SER B CA 1
ATOM 2046 C C . SER B 1 24 ? -6.109 22.219 18.438 1 98.38 24 SER B C 1
ATOM 2048 O O . SER B 1 24 ? -6.352 23.25 17.797 1 98.38 24 SER B O 1
ATOM 2050 N N . ILE B 1 25 ? -5.734 21.109 17.828 1 98.75 25 ILE B N 1
ATOM 2051 C CA . ILE B 1 25 ? -5.43 21.031 16.406 1 98.75 25 ILE B CA 1
ATOM 2052 C C . ILE B 1 25 ? -6.516 20.219 15.695 1 98.75 25 ILE B C 1
ATOM 2054 O O . ILE B 1 25 ? -6.957 19.188 16.203 1 98.75 25 ILE B O 1
ATOM 2058 N N . ASP B 1 26 ? -6.867 20.656 14.484 1 98.88 26 ASP B N 1
ATOM 2059 C CA . ASP B 1 26 ? -7.961 20.016 13.758 1 98.88 26 ASP B CA 1
ATOM 2060 C C . ASP B 1 26 ? -7.434 18.938 12.805 1 98.88 26 ASP B C 1
ATOM 2062 O O . ASP B 1 26 ? -8.141 17.984 12.5 1 98.88 26 ASP B O 1
ATOM 2066 N N . LEU B 1 27 ? -6.25 19.094 12.328 1 98.94 27 LEU B N 1
ATOM 2067 C CA . LEU B 1 27 ? -5.691 18.188 11.336 1 98.94 27 LEU B CA 1
ATOM 2068 C C . LEU B 1 27 ? -4.168 18.219 11.359 1 98.94 27 LEU B C 1
ATOM 2070 O O . LEU B 1 27 ? -3.572 19.297 11.438 1 98.94 27 LEU B O 1
ATOM 2074 N N . VAL B 1 28 ? -3.539 17.031 11.32 1 98.94 28 VAL B N 1
ATOM 2075 C CA . VAL B 1 28 ? -2.096 16.922 11.141 1 98.94 28 VAL B CA 1
ATOM 2076 C C . VAL B 1 28 ? -1.792 16.203 9.836 1 98.94 28 VAL B C 1
ATOM 2078 O O . VAL B 1 28 ? -2.352 15.133 9.562 1 98.94 28 VAL B O 1
ATOM 2081 N N . ILE B 1 29 ? -1.051 16.75 8.984 1 99 29 ILE B N 1
ATOM 2082 C CA . ILE B 1 29 ? -0.44 16.141 7.801 1 99 29 ILE B CA 1
ATOM 2083 C C . ILE B 1 29 ? 1.069 16.375 7.828 1 99 29 ILE B C 1
ATOM 2085 O O . ILE B 1 29 ? 1.529 17.516 7.934 1 99 29 ILE B O 1
ATOM 2089 N N . THR B 1 30 ? 1.826 15.305 7.727 1 98.88 30 THR B N 1
ATOM 2090 C CA . THR B 1 30 ? 3.26 15.523 7.883 1 98.88 30 THR B CA 1
ATOM 2091 C C . THR B 1 30 ? 4.059 14.438 7.176 1 98.88 30 THR B C 1
ATOM 2093 O O . THR B 1 30 ? 3.523 13.367 6.871 1 98.88 30 THR B O 1
ATOM 2096 N N . ASP B 1 31 ? 5.262 14.711 6.852 1 98.19 31 ASP B N 1
ATOM 2097 C CA . ASP B 1 31 ? 6.227 13.852 6.164 1 98.19 31 ASP B CA 1
ATOM 2098 C C . ASP B 1 31 ? 7.598 13.922 6.836 1 98.19 31 ASP B C 1
ATOM 2100 O O . ASP B 1 31 ? 8.5 14.594 6.344 1 98.19 31 ASP B O 1
ATOM 2104 N N . PRO B 1 32 ? 7.832 13.203 7.902 1 97.19 32 PRO B N 1
ATOM 2105 C CA . PRO B 1 32 ? 9.125 13.227 8.586 1 97.19 32 PRO B CA 1
ATOM 2106 C C . PRO B 1 32 ? 10.242 12.578 7.773 1 97.19 32 PRO B C 1
ATOM 2108 O O . PRO B 1 32 ? 9.969 11.773 6.875 1 97.19 32 PRO B O 1
ATOM 2111 N N . PRO B 1 33 ? 11.43 12.961 8.039 1 94.12 33 PRO B N 1
ATOM 2112 C CA . PRO B 1 33 ? 12.562 12.266 7.418 1 94.12 33 PRO B CA 1
ATOM 2113 C C . PRO B 1 33 ? 12.812 10.883 8.016 1 94.12 33 PRO B C 1
ATOM 2115 O O . PRO B 1 33 ? 13.734 10.711 8.812 1 94.12 33 PRO B O 1
ATOM 2118 N N . TYR B 1 34 ? 12.039 9.906 7.637 1 91.81 34 TYR B N 1
ATOM 2119 C CA . TYR B 1 34 ? 12.039 8.586 8.258 1 91.81 34 TYR B CA 1
ATOM 2120 C C . TYR B 1 34 ? 13.305 7.816 7.895 1 91.81 34 TYR B C 1
ATOM 2122 O O . TYR B 1 34 ? 13.93 8.078 6.859 1 91.81 34 TYR B O 1
ATOM 2130 N N . GLU B 1 35 ? 13.672 6.859 8.656 1 83.69 35 GLU B N 1
ATOM 2131 C CA . GLU B 1 35 ? 14.953 6.172 8.703 1 83.69 35 GLU B CA 1
ATOM 2132 C C . GLU B 1 35 ? 15.219 5.418 7.402 1 83.69 35 GLU B C 1
ATOM 2134 O O . GLU B 1 35 ? 16.359 5.359 6.93 1 83.69 35 GLU B O 1
ATOM 2139 N N . SER B 1 36 ? 14.25 4.863 6.844 1 80.56 36 SER B N 1
ATOM 2140 C CA . SER B 1 36 ? 14.43 4.016 5.668 1 80.56 36 SER B CA 1
ATOM 2141 C C . SER B 1 36 ? 14.883 4.828 4.461 1 80.56 36 SER B C 1
ATOM 2143 O O . SER B 1 36 ? 15.312 4.266 3.455 1 80.56 36 SER B O 1
ATOM 2145 N N . LEU B 1 37 ? 14.828 6.137 4.559 1 72 37 LEU B N 1
ATOM 2146 C CA . LEU B 1 37 ? 15.328 7.008 3.5 1 72 37 LEU B CA 1
ATOM 2147 C C . LEU B 1 37 ? 16.844 6.891 3.369 1 72 37 LEU B C 1
ATOM 2149 O O . LEU B 1 37 ? 17.406 7.18 2.311 1 72 37 LEU B O 1
ATOM 2153 N N . GLU B 1 38 ? 17.5 6.543 4.508 1 64.94 38 GLU B N 1
ATOM 2154 C CA . GLU B 1 38 ? 18.953 6.414 4.512 1 64.94 38 GLU B CA 1
ATOM 2155 C C . GLU B 1 38 ? 19.406 5.277 3.598 1 64.94 38 GLU B C 1
ATOM 2157 O O . GLU B 1 38 ? 20.453 5.375 2.955 1 64.94 38 GLU B O 1
ATOM 2162 N N . LYS B 1 39 ? 18.672 4.172 3.609 1 59.75 39 LYS B N 1
ATOM 2163 C CA . LYS B 1 39 ? 19.031 3.066 2.729 1 59.75 39 LYS B CA 1
ATOM 2164 C C . LYS B 1 39 ? 19.203 3.541 1.289 1 59.75 39 LYS B C 1
ATOM 2166 O O . LYS B 1 39 ? 20.031 3.006 0.543 1 59.75 39 LYS B O 1
ATOM 2171 N N . HIS B 1 40 ? 18.469 4.422 1.001 1 54.06 40 HIS B N 1
ATOM 2172 C CA . HIS B 1 40 ? 18.531 4.977 -0.347 1 54.06 40 HIS B CA 1
ATOM 2173 C C . HIS B 1 40 ? 19.75 5.871 -0.519 1 54.06 40 HIS B C 1
ATOM 2175 O O . HIS B 1 40 ? 20.281 5.996 -1.624 1 54.06 40 HIS B O 1
ATOM 2181 N N . ARG B 1 41 ? 20.109 6.418 0.573 1 50.75 41 ARG B N 1
ATOM 2182 C CA . ARG B 1 41 ? 21.312 7.254 0.546 1 50.75 41 ARG B CA 1
ATOM 2183 C C . ARG B 1 41 ? 22.562 6.414 0.345 1 50.75 41 ARG B C 1
ATOM 2185 O O . ARG B 1 41 ? 23.469 6.805 -0.391 1 50.75 41 ARG B O 1
ATOM 2192 N N . ALA B 1 42 ? 22.641 5.309 1.196 1 45.12 42 ALA B N 1
ATOM 2193 C CA . ALA B 1 42 ? 23.859 4.508 1.182 1 45.12 42 ALA B CA 1
ATOM 2194 C C . ALA B 1 42 ? 24.062 3.844 -0.177 1 45.12 42 ALA B C 1
ATOM 2196 O O . ALA B 1 42 ? 25.188 3.553 -0.569 1 45.12 42 ALA B O 1
ATOM 2197 N N . VAL B 1 43 ? 22.844 3.287 -0.8 1 44.88 43 VAL B N 1
ATOM 2198 C CA . VAL B 1 43 ? 23.094 2.529 -2.023 1 44.88 43 VAL B CA 1
ATOM 2199 C C . VAL B 1 43 ? 23.25 3.484 -3.201 1 44.88 43 VAL B C 1
ATOM 2201 O O . VAL B 1 43 ? 23.609 3.066 -4.305 1 44.88 43 VAL B O 1
ATOM 2204 N N . GLY B 1 44 ? 23.5 4.602 -3.117 1 39.41 44 GLY B N 1
ATOM 2205 C CA . GLY B 1 44 ? 23.75 5.504 -4.227 1 39.41 44 GLY B CA 1
ATOM 2206 C C . GLY B 1 44 ? 22.562 5.664 -5.156 1 39.41 44 GLY B C 1
ATOM 2207 O O . GLY B 1 44 ? 22.719 6.086 -6.305 1 39.41 44 GLY B O 1
ATOM 2208 N N . THR B 1 45 ? 21.516 4.977 -4.965 1 38.91 45 THR B N 1
ATOM 2209 C CA . THR B 1 45 ? 20.469 4.871 -5.973 1 38.91 45 THR B CA 1
ATOM 2210 C C . THR B 1 45 ? 19.547 6.09 -5.926 1 38.91 45 THR B C 1
ATOM 2212 O O . THR B 1 45 ? 18.609 6.195 -6.719 1 38.91 45 THR B O 1
ATOM 2215 N N . THR B 1 46 ? 19.188 6.637 -4.887 1 36 46 THR B N 1
ATOM 2216 C CA . THR B 1 46 ? 18.266 7.766 -4.871 1 36 46 THR B CA 1
ATOM 2217 C C . THR B 1 46 ? 18.781 8.898 -5.758 1 36 46 THR B C 1
ATOM 2219 O O . THR B 1 46 ? 20 9.062 -5.926 1 36 46 THR B O 1
ATOM 2222 N N . THR B 1 47 ? 17.859 9.492 -6.73 1 34.97 47 THR B N 1
ATOM 2223 C CA . THR B 1 47 ? 18.156 10.656 -7.547 1 34.97 47 THR B CA 1
ATOM 2224 C C . THR B 1 47 ? 19.266 11.492 -6.91 1 34.97 47 THR B C 1
ATOM 2226 O O . THR B 1 47 ? 19.281 11.68 -5.691 1 34.97 47 THR B O 1
ATOM 2229 N N . ARG B 1 48 ? 20.312 11.75 -7.816 1 34.19 48 ARG B N 1
ATOM 2230 C CA . ARG B 1 48 ? 21.297 12.82 -7.836 1 34.19 48 ARG B CA 1
ATOM 2231 C C . ARG B 1 48 ? 20.703 14.133 -7.355 1 34.19 48 ARG B C 1
ATOM 2233 O O . ARG B 1 48 ? 20.031 14.844 -8.125 1 34.19 48 ARG B O 1
ATOM 2240 N N . LEU B 1 49 ? 19.969 14.109 -6.375 1 35.56 49 LEU B N 1
ATOM 2241 C CA . LEU B 1 49 ? 19.75 15.531 -6.102 1 35.56 49 LEU B CA 1
ATOM 2242 C C . LEU B 1 49 ? 21.062 16.297 -6.168 1 35.56 49 LEU B C 1
ATOM 2244 O O . LEU B 1 49 ? 22.125 15.766 -5.84 1 35.56 49 LEU B O 1
ATOM 2248 N N . LYS B 1 50 ? 21.375 17.109 -7.125 1 30.48 50 LYS B N 1
ATOM 2249 C CA . LYS B 1 50 ? 22.562 17.891 -7.484 1 30.48 50 LYS B CA 1
ATOM 2250 C C . LYS B 1 50 ? 23.516 18.016 -6.301 1 30.48 50 LYS B C 1
ATOM 2252 O O . LYS B 1 50 ? 24.547 18.688 -6.398 1 30.48 50 LYS B O 1
ATOM 2257 N N . GLN B 1 51 ? 23.781 17.5 -5.137 1 34.84 51 GLN B N 1
ATOM 2258 C CA . GLN B 1 51 ? 25.172 17.484 -4.695 1 34.84 51 GLN B CA 1
ATOM 2259 C C . GLN B 1 51 ? 25.938 16.312 -5.297 1 34.84 51 GLN B C 1
ATOM 2261 O O . GLN B 1 51 ? 25.734 15.164 -4.879 1 34.84 51 GLN B O 1
ATOM 2266 N N . SER B 1 52 ? 26.375 15.883 -6.496 1 35.06 52 SER B N 1
ATOM 2267 C CA . SER B 1 52 ? 27.547 15.258 -7.102 1 35.06 52 SER B CA 1
ATOM 2268 C C . SER B 1 52 ? 28.797 15.461 -6.25 1 35.06 52 SER B C 1
ATOM 2270 O O . SER B 1 52 ? 29.375 14.5 -5.742 1 35.06 52 SER B O 1
ATOM 2272 N N . LYS B 1 53 ? 30.141 15.898 -6.73 1 35.16 53 LYS B N 1
ATOM 2273 C CA . LYS B 1 53 ? 31.156 16.281 -5.758 1 35.16 53 LYS B CA 1
ATOM 2274 C C . LYS B 1 53 ? 30.531 16.953 -4.539 1 35.16 53 LYS B C 1
ATOM 2276 O O . LYS B 1 53 ? 31.078 16.891 -3.438 1 35.16 53 LYS B O 1
ATOM 2281 N N . GLY B 1 54 ? 29.891 18.125 -4.625 1 33.22 54 GLY B N 1
ATOM 2282 C CA . GLY B 1 54 ? 29.031 19.125 -3.996 1 33.22 54 GLY B CA 1
ATOM 2283 C C . GLY B 1 54 ? 27.719 18.547 -3.48 1 33.22 54 GLY B C 1
ATOM 2284 O O . GLY B 1 54 ? 26.75 19.266 -3.295 1 33.22 54 GLY B O 1
ATOM 2285 N N . SER B 1 55 ? 27.203 17.469 -3.725 1 38.22 55 SER B N 1
ATOM 2286 C CA . SER B 1 55 ? 25.953 17.109 -3.064 1 38.22 55 SER B CA 1
ATOM 2287 C C . SER B 1 55 ? 26.047 17.312 -1.557 1 38.22 55 SER B C 1
ATOM 2289 O O . SER B 1 55 ? 26.391 16.406 -0.814 1 38.22 55 SER B O 1
ATOM 2291 N N . SER B 1 56 ? 26.734 18.25 -1.097 1 37.56 56 SER B N 1
ATOM 2292 C CA . SER B 1 56 ? 26.5 18.688 0.272 1 37.56 56 SER B CA 1
ATOM 2293 C C . SER B 1 56 ? 25.016 18.562 0.645 1 37.56 56 SER B C 1
ATOM 2295 O O . SER B 1 56 ? 24.297 19.562 0.703 1 37.56 56 SER B O 1
ATOM 2297 N N . ASN B 1 57 ? 24.266 17.688 -0.016 1 41.56 57 ASN B N 1
ATOM 2298 C CA . ASN B 1 57 ? 22.844 17.641 0.36 1 41.56 57 ASN B CA 1
ATOM 2299 C C . ASN B 1 57 ? 22.672 17.812 1.864 1 41.56 57 ASN B C 1
ATOM 2301 O O . ASN B 1 57 ? 23.25 17.062 2.654 1 41.56 57 ASN B O 1
ATOM 2305 N N . ASP B 1 58 ? 22.641 18.922 2.309 1 46.91 58 ASP B N 1
ATOM 2306 C CA . ASP B 1 58 ? 22.109 19.234 3.631 1 46.91 58 ASP B CA 1
ATOM 2307 C C . ASP B 1 58 ? 21.016 18.25 4.027 1 46.91 58 ASP B C 1
ATOM 2309 O O . ASP B 1 58 ? 19.844 18.438 3.691 1 46.91 58 ASP B O 1
ATOM 2313 N N . TRP B 1 59 ? 21.375 17 4.027 1 50.88 59 TRP B N 1
ATOM 2314 C CA . TRP B 1 59 ? 20.516 15.883 4.434 1 50.88 59 TRP B CA 1
ATOM 2315 C C . TRP B 1 59 ? 19.875 16.156 5.785 1 50.88 59 TRP B C 1
ATOM 2317 O O . TRP B 1 59 ? 20.453 16.844 6.633 1 50.88 59 TRP B O 1
ATOM 2327 N N . PHE B 1 60 ? 18.531 16.125 5.758 1 64.75 60 PHE B N 1
ATOM 2328 C CA . PHE B 1 60 ? 17.766 16.266 6.988 1 64.75 60 PHE B CA 1
ATOM 2329 C C . PHE B 1 60 ? 18.203 15.219 8.016 1 64.75 60 PHE B C 1
ATOM 2331 O O . PHE B 1 60 ? 18.688 14.141 7.652 1 64.75 60 PHE B O 1
ATOM 2338 N N . ARG B 1 61 ? 18.359 15.664 9.109 1 76.94 61 ARG B N 1
ATOM 2339 C CA . ARG B 1 61 ? 18.5 14.711 10.211 1 76.94 61 ARG B CA 1
ATOM 2340 C C . ARG B 1 61 ? 17.375 13.695 10.211 1 76.94 61 ARG B C 1
ATOM 2342 O O . ARG B 1 61 ? 16.188 14.07 10.266 1 76.94 61 ARG B O 1
ATOM 2349 N N . ILE B 1 62 ? 17.734 12.43 10.055 1 86.81 62 ILE B N 1
ATOM 2350 C CA . ILE B 1 62 ? 16.781 11.328 9.984 1 86.81 62 ILE B CA 1
ATOM 2351 C C . ILE B 1 62 ? 16.078 11.18 11.328 1 86.81 62 ILE B C 1
ATOM 2353 O O . ILE B 1 62 ? 16.672 11.414 12.383 1 86.81 62 ILE B O 1
ATOM 2357 N N . LEU B 1 63 ? 14.844 10.938 11.211 1 91.94 63 LEU B N 1
ATOM 2358 C CA . LEU B 1 63 ? 14.078 10.531 12.383 1 91.94 63 LEU B CA 1
ATOM 2359 C C . LEU B 1 63 ? 14.227 9.039 12.648 1 91.94 63 LEU B C 1
ATOM 2361 O O . LEU B 1 63 ? 13.711 8.219 11.883 1 91.94 63 LEU B O 1
ATOM 2365 N N . PRO B 1 64 ? 14.891 8.68 13.719 1 92.5 64 PRO B N 1
ATOM 2366 C CA . PRO B 1 64 ? 15.023 7.25 14.023 1 92.5 64 PRO B CA 1
ATOM 2367 C C . PRO B 1 64 ? 13.688 6.586 14.352 1 92.5 64 PRO B C 1
ATOM 2369 O O . PRO B 1 64 ? 12.789 7.234 14.891 1 92.5 64 PRO B O 1
ATOM 2372 N N . ASN B 1 65 ? 13.555 5.297 14.125 1 94.19 65 ASN B N 1
ATOM 2373 C CA . ASN B 1 65 ? 12.312 4.547 14.305 1 94.19 65 ASN B CA 1
ATOM 2374 C C . ASN B 1 65 ? 11.805 4.645 15.734 1 94.19 65 ASN B C 1
ATOM 2376 O O . ASN B 1 65 ? 10.594 4.707 15.961 1 94.19 65 ASN B O 1
ATOM 2380 N N . ASP B 1 66 ? 12.695 4.652 16.672 1 94.5 66 ASP B N 1
ATOM 2381 C CA . ASP B 1 66 ? 12.289 4.656 18.078 1 94.5 66 ASP B CA 1
ATOM 2382 C C . ASP B 1 66 ? 11.719 6.012 18.484 1 94.5 66 ASP B C 1
ATOM 2384 O O . ASP B 1 66 ? 11.141 6.152 19.562 1 94.5 66 ASP B O 1
ATOM 2388 N N . GLN B 1 67 ? 11.844 7.031 17.609 1 95.88 67 GLN B N 1
ATOM 2389 C CA . GLN B 1 67 ? 11.32 8.359 17.906 1 95.88 67 GLN B CA 1
ATOM 2390 C C . GLN B 1 67 ? 9.898 8.516 17.391 1 95.88 67 GLN B C 1
ATOM 2392 O O . GLN B 1 67 ? 9.234 9.523 17.656 1 95.88 67 GLN B O 1
ATOM 2397 N N . PHE B 1 68 ? 9.414 7.504 16.734 1 97.88 68 PHE B N 1
ATOM 2398 C CA . PHE B 1 68 ? 8.047 7.59 16.25 1 97.88 68 PHE B CA 1
ATOM 2399 C C . PHE B 1 68 ? 7.047 7.527 17.391 1 97.88 68 PHE B C 1
ATOM 2401 O O . PHE B 1 68 ? 6.008 8.188 17.359 1 97.88 68 PHE B O 1
ATOM 2408 N N . GLU B 1 69 ? 7.336 6.746 18.391 1 98.5 69 GLU B N 1
ATOM 2409 C CA . GLU B 1 69 ? 6.379 6.613 19.484 1 98.5 69 GLU B CA 1
ATOM 2410 C C . GLU B 1 69 ? 6.16 7.949 20.188 1 98.5 69 GLU B C 1
ATOM 2412 O O . GLU B 1 69 ? 5.027 8.43 20.281 1 98.5 69 GLU B O 1
ATOM 2417 N N . PRO B 1 70 ? 7.254 8.648 20.672 1 98.62 70 PRO B N 1
ATOM 2418 C CA . PRO B 1 70 ? 7.008 9.945 21.297 1 98.62 70 PRO B CA 1
ATOM 2419 C C . PRO B 1 70 ? 6.406 10.969 20.328 1 98.62 70 PRO B C 1
ATOM 2421 O O . PRO B 1 70 ? 5.586 11.797 20.734 1 98.62 70 PRO B O 1
ATOM 2424 N N . LEU B 1 71 ? 6.766 10.953 19.109 1 98.62 71 LEU B N 1
ATOM 2425 C CA . LEU B 1 71 ? 6.203 11.867 18.109 1 98.62 71 LEU B CA 1
ATOM 2426 C C . LEU B 1 71 ? 4.699 11.656 17.984 1 98.62 71 LEU B C 1
ATOM 2428 O O . LEU B 1 71 ? 3.926 12.617 18.047 1 98.62 71 LEU B O 1
ATOM 2432 N N . LEU B 1 72 ? 4.27 10.391 17.828 1 98.94 72 LEU B N 1
ATOM 2433 C CA . LEU B 1 72 ? 2.865 10.062 17.625 1 98.94 72 LEU B CA 1
ATOM 2434 C C . LEU B 1 72 ? 2.051 10.336 18.875 1 98.94 72 LEU B C 1
ATOM 2436 O O . LEU B 1 72 ? 0.881 10.711 18.797 1 98.94 72 LEU B O 1
ATOM 2440 N N . GLN B 1 73 ? 2.662 10.148 20 1 98.94 73 GLN B N 1
ATOM 2441 C CA . GLN B 1 73 ? 1.998 10.492 21.25 1 98.94 73 GLN B CA 1
ATOM 2442 C C . GLN B 1 73 ? 1.635 11.977 21.297 1 98.94 73 GLN B C 1
ATOM 2444 O O . GLN B 1 73 ? 0.512 12.336 21.656 1 98.94 73 GLN B O 1
ATOM 2449 N N . GLU B 1 74 ? 2.598 12.805 20.969 1 98.94 74 GLU B N 1
ATOM 2450 C CA . GLU B 1 74 ? 2.35 14.242 20.969 1 98.94 74 GLU B CA 1
ATOM 2451 C C . GLU B 1 74 ? 1.335 14.633 19.906 1 98.94 74 GLU B C 1
ATOM 2453 O O . GLU B 1 74 ? 0.491 15.5 20.125 1 98.94 74 GLU B O 1
ATOM 2458 N N . ILE B 1 75 ? 1.411 13.992 18.734 1 98.94 75 ILE B N 1
ATOM 2459 C CA . ILE B 1 75 ? 0.44 14.273 17.688 1 98.94 75 ILE B CA 1
ATOM 2460 C C . ILE B 1 75 ? -0.962 13.906 18.156 1 98.94 75 ILE B C 1
ATOM 2462 O O . ILE B 1 75 ? -1.911 14.672 17.969 1 98.94 75 ILE B O 1
ATOM 2466 N N . TYR B 1 76 ? -1.081 12.742 18.734 1 98.94 76 TYR B N 1
ATOM 2467 C CA . TYR B 1 76 ? -2.363 12.312 19.281 1 98.94 76 TYR B CA 1
ATOM 2468 C C . TYR B 1 76 ? -2.873 13.305 20.328 1 98.94 76 TYR B C 1
ATOM 2470 O O . TYR B 1 76 ? -4.059 13.648 20.344 1 98.94 76 TYR B O 1
ATOM 2478 N N . ARG B 1 77 ? -1.989 13.773 21.219 1 98.88 77 ARG B N 1
ATOM 2479 C CA . ARG B 1 77 ? -2.348 14.688 22.297 1 98.88 77 ARG B CA 1
ATOM 2480 C C . ARG B 1 77 ? -2.875 16 21.75 1 98.88 77 ARG B C 1
ATOM 2482 O O . ARG B 1 77 ? -3.883 16.531 22.219 1 98.88 77 ARG B O 1
ATOM 2489 N N . VAL B 1 78 ? -2.254 16.562 20.781 1 98.81 78 VAL B N 1
ATOM 2490 C CA . VAL B 1 78 ? -2.582 17.906 20.344 1 98.81 78 VAL B CA 1
ATOM 2491 C C . VAL B 1 78 ? -3.816 17.875 19.438 1 98.81 78 VAL B C 1
ATOM 2493 O O . VAL B 1 78 ? -4.516 18.875 19.297 1 98.81 78 VAL B O 1
ATOM 2496 N N . LEU B 1 79 ? -4.09 16.734 18.781 1 98.88 79 LEU B N 1
ATOM 2497 C CA . LEU B 1 79 ? -5.27 16.594 17.938 1 98.88 79 LEU B CA 1
ATOM 2498 C C . LEU B 1 79 ? -6.547 16.641 18.781 1 98.88 79 LEU B C 1
ATOM 2500 O O . LEU B 1 79 ? -6.617 16.031 19.844 1 98.88 79 LEU B O 1
ATOM 2504 N N . LYS B 1 80 ? -7.512 17.375 18.281 1 98.81 80 LYS B N 1
ATOM 2505 C CA . LYS B 1 80 ? -8.852 17.297 18.859 1 98.81 80 LYS B CA 1
ATOM 2506 C C . LYS B 1 80 ? -9.438 15.898 18.719 1 98.81 80 LYS B C 1
ATOM 2508 O O . LYS B 1 80 ? -8.953 15.094 17.922 1 98.81 80 LYS B O 1
ATOM 2513 N N . LYS B 1 81 ? -10.469 15.68 19.547 1 98.44 81 LYS B N 1
ATOM 2514 C CA . LYS B 1 81 ? -11.242 14.469 19.297 1 98.44 81 LYS B CA 1
ATOM 2515 C C . LYS B 1 81 ? -11.922 14.531 17.922 1 98.44 81 LYS B C 1
ATOM 2517 O O . LYS B 1 81 ? -12.312 15.609 17.469 1 98.44 81 LYS B O 1
ATOM 2522 N N . ASN B 1 82 ? -12.141 13.406 17.312 1 98.69 82 ASN B N 1
ATOM 2523 C CA . ASN B 1 82 ? -12.797 13.273 16.016 1 98.69 82 ASN B CA 1
ATOM 2524 C C . ASN B 1 82 ? -12.039 14.016 14.93 1 98.69 82 ASN B C 1
ATOM 2526 O O . ASN B 1 82 ? -12.594 14.883 14.258 1 98.69 82 ASN B O 1
ATOM 2530 N N . SER B 1 83 ? -10.781 13.664 14.781 1 98.81 83 SER B N 1
ATOM 2531 C CA . SER B 1 83 ? -9.883 14.266 13.805 1 98.81 83 SER B CA 1
ATOM 2532 C C . SER B 1 83 ? -9.094 13.203 13.047 1 98.81 83 SER B C 1
ATOM 2534 O O . SER B 1 83 ? -9.133 12.023 13.398 1 98.81 83 SER B O 1
ATOM 2536 N N . HIS B 1 84 ? -8.547 13.648 11.977 1 98.94 84 HIS B N 1
ATOM 2537 C CA . HIS B 1 84 ? -7.711 12.766 11.164 1 98.94 84 HIS B CA 1
ATOM 2538 C C . HIS B 1 84 ? -6.238 13.148 11.266 1 98.94 84 HIS B C 1
ATOM 2540 O O . HIS B 1 84 ? -5.91 14.266 11.68 1 98.94 84 HIS B O 1
ATOM 2546 N N . PHE B 1 85 ? -5.406 12.234 10.961 1 98.94 85 PHE B N 1
ATOM 2547 C CA . PHE B 1 85 ? -3.957 12.359 10.875 1 98.94 85 PHE B CA 1
ATOM 2548 C C . PHE B 1 85 ? -3.424 11.617 9.656 1 98.94 85 PHE B C 1
ATOM 2550 O O . PHE B 1 85 ? -3.75 10.445 9.445 1 98.94 85 PHE B O 1
ATOM 2557 N N . TYR B 1 86 ? -2.631 12.383 8.797 1 99 86 TYR B N 1
ATOM 2558 C CA . TYR B 1 86 ? -1.994 11.797 7.621 1 99 86 TYR B CA 1
ATOM 2559 C C . TYR B 1 86 ? -0.477 11.797 7.766 1 99 86 TYR B C 1
ATOM 2561 O O . TYR B 1 86 ? 0.123 12.828 8.07 1 99 86 TYR B O 1
ATOM 2569 N N . LEU B 1 87 ? 0.147 10.68 7.496 1 98.94 87 LEU B N 1
ATOM 2570 C CA . LEU B 1 87 ? 1.596 10.523 7.574 1 98.94 87 LEU B CA 1
ATOM 2571 C C . LEU B 1 87 ? 2.152 9.953 6.273 1 98.94 87 LEU B C 1
ATOM 2573 O O . LEU B 1 87 ? 1.821 8.828 5.895 1 98.94 87 LEU B O 1
ATOM 2577 N N . PHE B 1 88 ? 2.957 10.711 5.59 1 98.75 88 PHE B N 1
ATOM 2578 C CA . PHE B 1 88 ? 3.682 10.195 4.434 1 98.75 88 PHE B CA 1
ATOM 2579 C C . PHE B 1 88 ? 4.816 9.281 4.871 1 98.75 88 PHE B C 1
ATOM 2581 O O . PHE B 1 88 ? 5.539 9.586 5.824 1 98.75 88 PHE B O 1
ATOM 2588 N N . CYS B 1 89 ? 4.953 8.141 4.215 1 97.56 89 CYS B N 1
ATOM 2589 C CA . CYS B 1 89 ? 6.086 7.27 4.5 1 97.56 89 CYS B CA 1
ATOM 2590 C C . CYS B 1 89 ? 6.25 6.219 3.408 1 97.56 89 CYS B C 1
ATOM 2592 O O . CYS B 1 89 ? 5.449 6.156 2.475 1 97.56 89 CYS B O 1
ATOM 2594 N N . ASP B 1 90 ? 7.348 5.512 3.496 1 94.94 90 ASP B N 1
ATOM 2595 C CA . ASP B 1 90 ? 7.543 4.363 2.617 1 94.94 90 ASP B CA 1
ATOM 2596 C C . ASP B 1 90 ? 6.98 3.09 3.246 1 94.94 90 ASP B C 1
ATOM 2598 O O . ASP B 1 90 ? 6.395 3.133 4.328 1 94.94 90 ASP B O 1
ATOM 2602 N N . GLN B 1 91 ? 7.047 2.035 2.553 1 94.06 91 GLN B N 1
ATOM 2603 C CA . GLN B 1 91 ? 6.453 0.772 2.98 1 94.06 91 GLN B CA 1
ATOM 2604 C C . GLN B 1 91 ? 7.109 0.264 4.262 1 94.06 91 GLN B C 1
ATOM 2606 O O . GLN B 1 91 ? 6.43 -0.258 5.148 1 94.06 91 GLN B O 1
ATOM 2611 N N . GLU B 1 92 ? 8.414 0.355 4.344 1 94.12 92 GLU B N 1
ATOM 2612 C CA . GLU B 1 92 ? 9.117 -0.108 5.539 1 94.12 92 GLU B CA 1
ATOM 2613 C C . GLU B 1 92 ? 8.641 0.634 6.785 1 94.12 92 GLU B C 1
ATOM 2615 O O . GLU B 1 92 ? 8.344 0.015 7.809 1 94.12 92 GLU B O 1
ATOM 2620 N N . THR B 1 93 ? 8.57 1.873 6.691 1 96.62 93 THR B N 1
ATOM 2621 C CA . THR B 1 93 ? 8.164 2.729 7.801 1 96.62 93 THR B CA 1
ATOM 2622 C C . THR B 1 93 ? 6.719 2.447 8.203 1 96.62 93 THR B C 1
ATOM 2624 O O . THR B 1 93 ? 6.371 2.504 9.383 1 96.62 93 THR B O 1
ATOM 2627 N N . MET B 1 94 ? 5.906 2.152 7.262 1 97.94 94 MET B N 1
ATOM 2628 C CA . MET B 1 94 ? 4.504 1.847 7.539 1 97.94 94 MET B CA 1
ATOM 2629 C C . MET B 1 94 ? 4.387 0.715 8.555 1 97.94 94 MET B C 1
ATOM 2631 O O . MET B 1 94 ? 3.562 0.78 9.469 1 97.94 94 MET B O 1
ATOM 2635 N N . PHE B 1 95 ? 5.152 -0.307 8.391 1 96.75 95 PHE B N 1
ATOM 2636 C CA . PHE B 1 95 ? 5.074 -1.479 9.258 1 96.75 95 PHE B CA 1
ATOM 2637 C C . PHE B 1 95 ? 5.551 -1.143 10.672 1 96.75 95 PHE B C 1
ATOM 2639 O O . PHE B 1 95 ? 5.211 -1.839 11.625 1 96.75 95 PHE B O 1
ATOM 2646 N N . ILE B 1 96 ? 6.309 -0.091 10.82 1 96.5 96 ILE B N 1
ATOM 2647 C CA . ILE B 1 96 ? 6.793 0.362 12.117 1 96.5 96 ILE B CA 1
ATOM 2648 C C . ILE B 1 96 ? 5.746 1.258 12.773 1 96.5 96 ILE B C 1
ATOM 2650 O O . ILE B 1 96 ? 5.414 1.08 13.953 1 96.5 96 ILE B O 1
ATOM 2654 N N . VAL B 1 97 ? 5.176 2.111 12.055 1 98.31 97 VAL B N 1
ATOM 2655 C CA . VAL B 1 97 ? 4.355 3.207 12.562 1 98.31 97 VAL B CA 1
ATOM 2656 C C . VAL B 1 97 ? 2.975 2.684 12.945 1 98.31 97 VAL B C 1
ATOM 2658 O O . VAL B 1 97 ? 2.416 3.08 13.969 1 98.31 97 VAL B O 1
ATOM 2661 N N . LYS B 1 98 ? 2.434 1.823 12.094 1 98.38 98 LYS B N 1
ATOM 2662 C CA . LYS B 1 98 ? 1.041 1.419 12.266 1 98.38 98 LYS B CA 1
ATOM 2663 C C . LYS B 1 98 ? 0.81 0.818 13.648 1 98.38 98 LYS B C 1
ATOM 2665 O O . LYS B 1 98 ? -0.078 1.259 14.383 1 98.38 98 LYS B O 1
ATOM 2670 N N . PRO B 1 99 ? 1.577 -0.191 14.086 1 97.56 99 PRO B N 1
ATOM 2671 C CA . PRO B 1 99 ? 1.321 -0.756 15.414 1 97.56 99 PRO B CA 1
ATOM 2672 C C . PRO B 1 99 ? 1.522 0.259 16.547 1 97.56 99 PRO B C 1
ATOM 2674 O O . PRO B 1 99 ? 0.807 0.224 17.547 1 97.56 99 PRO B O 1
ATOM 2677 N N . ILE B 1 100 ? 2.506 1.127 16.406 1 98.5 100 ILE B N 1
ATOM 2678 C CA . ILE B 1 100 ? 2.758 2.152 17.406 1 98.5 100 ILE B CA 1
ATOM 2679 C C . ILE B 1 100 ? 1.548 3.078 17.516 1 98.5 100 ILE B C 1
ATOM 2681 O O . ILE B 1 100 ? 1.078 3.371 18.625 1 98.5 100 ILE B O 1
ATOM 2685 N N . ALA B 1 101 ? 1.062 3.535 16.391 1 98.88 101 ALA B N 1
ATOM 2686 C CA . ALA B 1 101 ? -0.067 4.461 16.359 1 98.88 101 ALA B CA 1
ATOM 2687 C C . ALA B 1 101 ? -1.316 3.83 16.953 1 98.88 101 ALA B C 1
ATOM 2689 O O . ALA B 1 101 ? -2.047 4.48 17.703 1 98.88 101 ALA B O 1
ATOM 2690 N N . GLU B 1 102 ? -1.563 2.588 16.625 1 98.75 102 GLU B N 1
ATOM 2691 C CA . GLU B 1 102 ? -2.734 1.899 17.172 1 98.75 102 GLU B CA 1
ATOM 2692 C C . GLU B 1 102 ? -2.631 1.727 18.672 1 98.75 102 GLU B C 1
ATOM 2694 O O . GLU B 1 102 ? -3.621 1.878 19.391 1 98.75 102 GLU B O 1
ATOM 2699 N N . LYS B 1 103 ? -1.474 1.388 19.156 1 98.5 103 LYS B N 1
ATOM 2700 C CA . LYS B 1 103 ? -1.247 1.255 20.594 1 98.5 103 LYS B CA 1
ATOM 2701 C C . LYS B 1 103 ? -1.553 2.561 21.328 1 98.5 103 LYS B C 1
ATOM 2703 O O . LYS B 1 103 ? -2.064 2.547 22.438 1 98.5 103 LYS B O 1
ATOM 2708 N N . ILE B 1 104 ? -1.245 3.65 20.703 1 98.6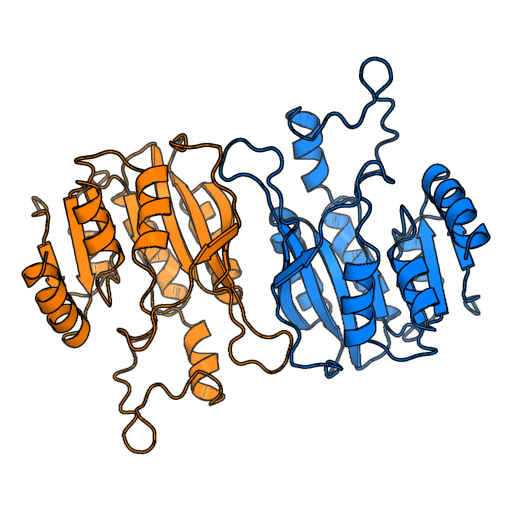9 104 ILE B N 1
ATOM 2709 C CA . ILE B 1 104 ? -1.425 4.977 21.281 1 98.69 104 ILE B CA 1
ATOM 2710 C C . ILE B 1 104 ? -2.91 5.324 21.312 1 98.69 104 ILE B C 1
ATOM 2712 O O . ILE B 1 104 ? -3.359 6.055 22.203 1 98.69 104 ILE B O 1
ATOM 2716 N N . GLY B 1 105 ? -3.68 4.852 20.312 1 98.75 105 GLY B N 1
ATOM 2717 C CA . GLY B 1 105 ? -5.113 5.102 20.344 1 98.75 105 GLY B CA 1
ATOM 2718 C C . GLY B 1 105 ? -5.691 5.457 18.984 1 98.75 105 GLY B C 1
ATOM 2719 O O . GLY B 1 105 ? -6.91 5.543 18.828 1 98.75 105 GLY B O 1
ATOM 2720 N N . PHE B 1 106 ? -4.832 5.598 18.047 1 98.88 106 PHE B N 1
ATOM 2721 C CA . PHE B 1 106 ? -5.324 5.891 16.703 1 98.88 106 PHE B CA 1
ATOM 2722 C C . PHE B 1 106 ? -6.027 4.68 16.109 1 98.88 106 PHE B C 1
ATOM 2724 O O . PHE B 1 106 ? -5.605 3.541 16.312 1 98.88 106 PHE B O 1
ATOM 2731 N N . LYS B 1 107 ? -7.039 4.945 15.352 1 98.31 107 LYS B N 1
ATOM 2732 C CA . LYS B 1 107 ? -7.543 3.969 14.391 1 98.31 107 LYS B CA 1
ATOM 2733 C C . LYS B 1 107 ? -6.812 4.086 13.055 1 98.31 107 LYS B C 1
ATOM 2735 O O . LYS B 1 107 ? -6.715 5.176 12.484 1 98.31 107 LYS B O 1
ATOM 2740 N N . PHE B 1 108 ? -6.293 3.037 12.688 1 98.12 108 PHE B N 1
ATOM 2741 C CA . PHE B 1 108 ? -5.695 2.98 11.359 1 98.12 108 PHE B CA 1
ATOM 2742 C C . PHE B 1 108 ? -6.719 2.539 10.32 1 98.12 108 PHE B C 1
ATOM 2744 O O . PHE B 1 108 ? -7.281 1.446 10.422 1 98.12 108 PHE B O 1
ATOM 2751 N N . TRP B 1 109 ? -6.914 3.389 9.328 1 96.62 109 TRP B N 1
ATOM 2752 C CA . TRP B 1 109 ? -7.879 3.01 8.297 1 96.62 109 TRP B CA 1
ATOM 2753 C C . TRP B 1 109 ? -7.191 2.264 7.156 1 96.62 109 TRP B C 1
ATOM 2755 O O . TRP B 1 109 ? -7.52 1.109 6.875 1 96.62 109 TRP B O 1
ATOM 2765 N N . LYS B 1 110 ? -6.18 2.83 6.531 1 96 110 LYS B N 1
ATOM 2766 C CA . LYS B 1 110 ? -5.465 2.205 5.422 1 96 110 LYS B CA 1
ATOM 2767 C C . LYS B 1 110 ? -4.336 3.1 4.922 1 96 110 LYS B C 1
ATOM 2769 O O . LYS B 1 110 ? -4.305 4.297 5.223 1 96 110 LYS B O 1
ATOM 2774 N N . PRO B 1 111 ? -3.4 2.527 4.184 1 98.38 111 PRO B N 1
ATOM 2775 C CA . PRO B 1 111 ? -2.506 3.383 3.4 1 98.38 111 PRO B CA 1
ATOM 2776 C C . PRO B 1 111 ? -3.16 3.906 2.125 1 98.38 111 PRO B C 1
ATOM 2778 O O . PRO B 1 111 ? -3.652 3.121 1.311 1 98.38 111 PRO B O 1
ATOM 2781 N N . ILE B 1 112 ? -3.225 5.176 2.031 1 98.81 112 ILE B N 1
ATOM 2782 C CA . ILE B 1 112 ? -3.561 5.797 0.756 1 98.81 112 ILE B CA 1
ATOM 2783 C C . ILE B 1 112 ? -2.344 5.766 -0.168 1 98.81 112 ILE B C 1
ATOM 2785 O O . ILE B 1 112 ? -1.215 5.988 0.274 1 98.81 112 ILE B O 1
ATOM 2789 N N . VAL B 1 113 ? -2.57 5.438 -1.413 1 98.81 113 VAL B N 1
ATOM 2790 C CA . VAL B 1 113 ? -1.496 5.352 -2.396 1 98.81 113 VAL B CA 1
ATOM 2791 C C . VAL B 1 113 ? -1.377 6.676 -3.148 1 98.81 113 VAL B C 1
ATOM 2793 O O . VAL B 1 113 ? -2.318 7.102 -3.822 1 98.81 113 VAL B O 1
ATOM 2796 N N . TRP B 1 114 ? -0.265 7.352 -2.982 1 98.88 114 TRP B N 1
ATOM 2797 C CA . TRP B 1 114 ? 0.083 8.445 -3.881 1 98.88 114 TRP B CA 1
ATOM 2798 C C . TRP B 1 114 ? 0.821 7.93 -5.109 1 98.88 114 TRP B C 1
ATOM 2800 O O . TRP B 1 114 ? 1.992 7.551 -5.027 1 98.88 114 TRP B O 1
ATOM 2810 N N . ASP B 1 115 ? 0.124 7.832 -6.191 1 98.81 115 ASP B N 1
ATOM 2811 C CA . ASP B 1 115 ? 0.706 7.469 -7.48 1 98.81 115 ASP B CA 1
ATOM 2812 C C . ASP B 1 115 ? 1.363 8.672 -8.148 1 98.81 115 ASP B C 1
ATOM 2814 O O . ASP B 1 115 ? 0.675 9.594 -8.602 1 98.81 115 ASP B O 1
ATOM 2818 N N . LYS B 1 116 ? 2.607 8.641 -8.297 1 98 116 LYS B N 1
ATOM 2819 C CA . LYS B 1 116 ? 3.381 9.758 -8.836 1 98 116 LYS B CA 1
ATOM 2820 C C . LYS B 1 116 ? 3.33 9.773 -10.359 1 98 116 LYS B C 1
ATOM 2822 O O . LYS B 1 116 ? 3.854 10.695 -10.992 1 98 116 LYS B O 1
ATOM 2827 N N . CYS B 1 117 ? 2.785 8.781 -10.984 1 97.44 117 CYS B N 1
ATOM 2828 C CA . CYS B 1 117 ? 2.477 8.688 -12.406 1 97.44 117 CYS B CA 1
ATOM 2829 C C . CYS B 1 117 ? 3.752 8.633 -13.234 1 97.44 117 CYS B C 1
ATOM 2831 O O . CYS B 1 117 ? 3.742 8.977 -14.422 1 97.44 117 CYS B O 1
ATOM 2833 N N . ALA B 1 118 ? 4.801 8.367 -12.625 1 95.88 118 ALA B N 1
ATOM 2834 C CA . ALA B 1 118 ? 6.098 8.211 -13.281 1 95.88 118 ALA B CA 1
ATOM 2835 C C . ALA B 1 118 ? 6.988 7.246 -12.508 1 95.88 118 ALA B C 1
ATOM 2837 O O . ALA B 1 118 ? 6.957 7.211 -11.273 1 95.88 118 ALA B O 1
ATOM 2838 N N . ILE B 1 119 ? 7.754 6.539 -13.258 1 93.62 119 ILE B N 1
ATOM 2839 C CA . ILE B 1 119 ? 8.641 5.582 -12.609 1 93.62 119 ILE B CA 1
ATOM 2840 C C . ILE B 1 119 ? 9.906 6.293 -12.133 1 93.62 119 ILE B C 1
ATOM 2842 O O . ILE B 1 119 ? 10.398 7.211 -12.797 1 93.62 119 ILE B O 1
ATOM 2846 N N . GLY B 1 120 ? 10.297 5.914 -10.984 1 90.19 120 GLY B N 1
ATOM 2847 C CA . GLY B 1 120 ? 11.562 6.395 -10.445 1 90.19 120 GLY B CA 1
ATOM 2848 C C . GLY B 1 120 ? 12.672 5.371 -10.523 1 90.19 120 GLY B C 1
ATOM 2849 O O . GLY B 1 120 ? 12.688 4.531 -11.422 1 90.19 120 GLY B O 1
ATOM 2850 N N . MET B 1 121 ? 13.555 5.473 -9.719 1 80.25 121 MET B N 1
ATOM 2851 C CA . MET B 1 121 ? 14.711 4.582 -9.68 1 80.25 121 MET B CA 1
ATOM 2852 C C . MET B 1 121 ? 14.359 3.273 -8.977 1 80.25 121 MET B C 1
ATOM 2854 O O . MET B 1 121 ? 13.281 3.143 -8.398 1 80.25 121 MET B O 1
ATOM 2858 N N . GLY B 1 122 ? 15.18 2.207 -9.25 1 78.38 122 GLY B N 1
ATOM 2859 C CA . GLY B 1 122 ? 14.977 0.951 -8.547 1 78.38 122 GLY B CA 1
ATOM 2860 C C . GLY B 1 122 ? 15.562 -0.244 -9.273 1 78.38 122 GLY B C 1
ATOM 2861 O O . GLY B 1 122 ? 15.836 -0.176 -10.469 1 78.38 122 GLY B O 1
ATOM 2862 N N . TYR B 1 123 ? 15.812 -1.212 -8.406 1 79.62 123 TYR B N 1
ATOM 2863 C CA . TYR B 1 123 ? 16.422 -2.41 -8.961 1 79.62 123 TYR B CA 1
ATOM 2864 C C . TYR B 1 123 ? 15.438 -3.562 -9.016 1 79.62 123 TYR B C 1
ATOM 2866 O O . TYR B 1 123 ? 15.789 -4.68 -9.406 1 79.62 123 TYR B O 1
ATOM 2874 N N . HIS B 1 124 ? 14.242 -3.379 -8.68 1 91.56 124 HIS B N 1
ATOM 2875 C CA . HIS B 1 124 ? 13.133 -4.32 -8.836 1 91.56 124 HIS B CA 1
ATOM 2876 C C . HIS B 1 124 ? 11.961 -3.678 -9.562 1 91.56 124 HIS B C 1
ATOM 2878 O O . HIS B 1 124 ? 12.148 -3.037 -10.602 1 91.56 124 HIS B O 1
ATOM 2884 N N . TYR B 1 125 ? 10.742 -3.93 -9.039 1 97 125 TYR B N 1
ATOM 2885 C CA . TYR B 1 125 ? 9.688 -3.107 -9.617 1 97 125 TYR B CA 1
ATOM 2886 C C . TYR B 1 125 ? 9.969 -1.625 -9.406 1 97 125 TYR B C 1
ATOM 2888 O O . TYR B 1 125 ? 10.281 -1.198 -8.289 1 97 125 TYR B O 1
ATOM 2896 N N . ARG B 1 126 ? 9.906 -0.866 -10.469 1 96.62 126 ARG B N 1
ATOM 2897 C CA . ARG B 1 126 ? 10.266 0.549 -10.398 1 96.62 126 ARG B CA 1
ATOM 2898 C C . ARG B 1 126 ? 9.281 1.317 -9.523 1 96.62 126 ARG B C 1
ATOM 2900 O O . ARG B 1 126 ? 8.062 1.137 -9.641 1 96.62 126 ARG B O 1
ATOM 2907 N N . SER B 1 127 ? 9.852 2.121 -8.648 1 95.56 127 SER B N 1
ATOM 2908 C CA . SER B 1 127 ? 9.047 2.865 -7.688 1 95.56 127 SER B CA 1
ATOM 2909 C C . SER B 1 127 ? 8.172 3.906 -8.383 1 95.56 127 SER B C 1
ATOM 2911 O O . SER B 1 127 ? 8.68 4.738 -9.141 1 95.56 127 SER B O 1
ATOM 2913 N N . ARG B 1 128 ? 6.902 3.852 -8.102 1 97.38 128 ARG B N 1
ATOM 2914 C CA . ARG B 1 128 ? 5.973 4.805 -8.695 1 97.38 128 ARG B CA 1
ATOM 2915 C C . ARG B 1 128 ? 5.016 5.367 -7.652 1 97.38 128 ARG B C 1
ATOM 2917 O O . ARG B 1 128 ? 4.18 6.219 -7.965 1 97.38 128 ARG B O 1
ATOM 2924 N N . TYR B 1 129 ? 5.102 4.859 -6.402 1 97.62 129 TYR B N 1
ATOM 2925 C CA . TYR B 1 129 ? 4.141 5.348 -5.422 1 97.62 129 TYR B CA 1
ATOM 2926 C C . TYR B 1 129 ? 4.812 5.582 -4.074 1 97.62 129 TYR B C 1
ATOM 2928 O O . TYR B 1 129 ? 5.934 5.121 -3.84 1 97.62 129 TYR B O 1
ATOM 2936 N N . GLU B 1 130 ? 4.176 6.324 -3.25 1 97.06 130 GLU B N 1
ATOM 2937 C CA . GLU B 1 130 ? 4.414 6.449 -1.815 1 97.06 130 GLU B CA 1
ATOM 2938 C C . GLU B 1 130 ? 3.125 6.266 -1.023 1 97.06 130 GLU B C 1
ATOM 2940 O O . GLU B 1 130 ? 2.029 6.387 -1.573 1 97.06 130 GLU B O 1
ATOM 2945 N N . PHE B 1 131 ? 3.311 5.988 0.246 1 98.56 131 PHE B N 1
ATOM 2946 C CA . PHE B 1 131 ? 2.127 5.797 1.078 1 98.56 131 PHE B CA 1
ATOM 2947 C C . PHE B 1 131 ? 1.815 7.059 1.873 1 98.56 131 PHE B C 1
ATOM 2949 O O . PHE B 1 131 ? 2.725 7.801 2.248 1 98.56 131 PHE B O 1
ATOM 2956 N N . ILE B 1 132 ? 0.582 7.258 2.076 1 98.94 132 ILE B N 1
ATOM 2957 C CA . ILE B 1 132 ? 0.023 8.172 3.064 1 98.94 132 ILE B CA 1
ATOM 2958 C C . ILE B 1 132 ? -0.824 7.395 4.07 1 98.94 132 ILE B C 1
ATOM 2960 O O . ILE B 1 132 ? -1.921 6.938 3.742 1 98.94 132 ILE B O 1
ATOM 2964 N N . LEU B 1 133 ? -0.33 7.25 5.25 1 98.94 133 LEU B N 1
ATOM 2965 C CA . LEU B 1 133 ? -1.085 6.523 6.266 1 98.94 133 LEU B CA 1
ATOM 2966 C C . LEU B 1 133 ? -2.225 7.379 6.809 1 98.94 133 LEU B C 1
ATOM 2968 O O . LEU B 1 133 ? -2.004 8.516 7.242 1 98.94 133 LEU B O 1
ATOM 2972 N N . PHE B 1 134 ? -3.395 6.844 6.762 1 98.81 134 PHE B N 1
ATOM 2973 C CA . PHE B 1 134 ? -4.613 7.539 7.16 1 98.81 134 PHE B CA 1
ATOM 2974 C C . PHE B 1 134 ? -5.098 7.047 8.516 1 98.81 134 PHE B C 1
ATOM 2976 O O . PHE B 1 134 ? -5.547 5.906 8.648 1 98.81 134 PHE B O 1
ATOM 2983 N N . PHE B 1 135 ? -5.012 7.93 9.492 1 98.88 135 PHE B N 1
ATOM 2984 C CA . PHE B 1 135 ? -5.375 7.629 10.875 1 98.88 135 PHE B CA 1
ATOM 2985 C C . PHE B 1 135 ? -6.543 8.492 11.328 1 98.88 135 PHE B C 1
ATOM 2987 O O . PHE B 1 135 ? -6.805 9.547 10.75 1 98.88 135 PHE B O 1
ATOM 2994 N N . GLU B 1 136 ? -7.141 7.988 12.391 1 98.81 136 GLU B N 1
ATOM 2995 C CA . GLU B 1 136 ? -8.273 8.695 12.984 1 98.81 136 GLU B CA 1
ATOM 2996 C C . GLU B 1 136 ? -8.203 8.68 14.508 1 98.81 136 GLU B C 1
ATOM 2998 O O . GLU B 1 136 ? -7.883 7.648 15.109 1 98.81 136 GLU B O 1
ATOM 3003 N N . LYS B 1 137 ? -8.336 9.766 15.07 1 98.88 137 LYS B N 1
ATOM 3004 C CA . LYS B 1 137 ? -8.625 9.891 16.5 1 98.88 137 LYS B CA 1
ATOM 3005 C C . LYS B 1 137 ? -10.109 10.117 16.734 1 98.8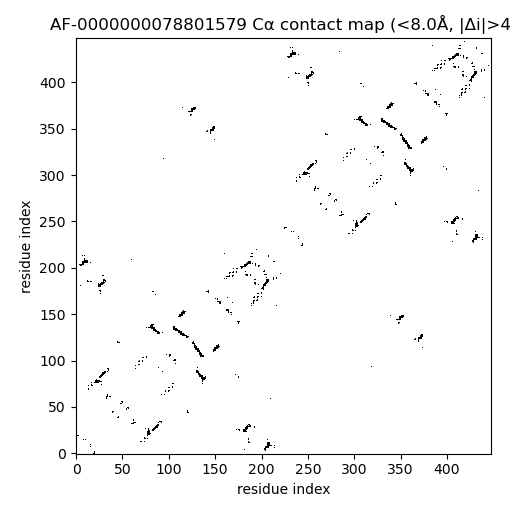8 137 LYS B C 1
ATOM 3007 O O . LYS B 1 137 ? -10.656 11.148 16.344 1 98.88 137 LYS B O 1
ATOM 3012 N N . GLY B 1 138 ? -10.781 9.156 17.422 1 98.44 138 GLY B N 1
ATOM 3013 C CA . GLY B 1 138 ? -12.227 9.234 17.531 1 98.44 138 GLY B CA 1
ATOM 3014 C C . GLY B 1 138 ? -12.938 8.859 16.25 1 98.44 138 GLY B C 1
ATOM 3015 O O . GLY B 1 138 ? -12.586 7.867 15.602 1 98.44 138 GLY B O 1
ATOM 3016 N N . LYS B 1 139 ? -14.023 9.578 15.969 1 97.62 139 LYS B N 1
ATOM 3017 C CA . LYS B 1 139 ? -14.82 9.305 14.773 1 97.62 139 LYS B CA 1
ATOM 3018 C C . LYS B 1 139 ? -15.07 10.578 13.969 1 97.62 139 LYS B C 1
ATOM 3020 O O . LYS B 1 139 ? -15.664 11.531 14.477 1 97.62 139 LYS B O 1
ATOM 3025 N N . ARG B 1 140 ? -14.578 10.586 12.836 1 97.06 140 ARG B N 1
ATOM 3026 C CA . ARG B 1 140 ? -14.789 11.703 11.93 1 97.06 140 ARG B CA 1
ATOM 3027 C C . ARG B 1 140 ? -15.133 11.211 10.523 1 97.06 140 ARG B C 1
ATOM 3029 O O . ARG B 1 140 ? -14.461 10.328 9.992 1 97.06 140 ARG B O 1
ATOM 3036 N N . LYS B 1 141 ? -16.109 11.797 9.922 1 96.69 141 LYS B N 1
ATOM 3037 C CA . LYS B 1 141 ? -16.469 11.461 8.547 1 96.69 141 LYS B CA 1
ATOM 3038 C C . LYS B 1 141 ? -15.617 12.25 7.555 1 96.69 141 LYS B C 1
ATOM 3040 O O . LYS B 1 141 ? -15.258 13.398 7.812 1 96.69 141 LYS B O 1
ATOM 3045 N N . LEU B 1 142 ? -15.344 11.672 6.477 1 98.25 142 LEU B N 1
ATOM 3046 C CA . LEU B 1 142 ? -14.734 12.391 5.367 1 98.25 142 LEU B CA 1
ATOM 3047 C C . LEU B 1 142 ? -15.742 13.328 4.707 1 98.25 142 LEU B C 1
ATOM 3049 O O . LEU B 1 142 ? -16.938 13.047 4.703 1 98.25 142 LEU B O 1
ATOM 3053 N N . ASN B 1 143 ? -15.227 14.352 4.109 1 98.06 143 ASN B N 1
ATOM 3054 C CA . ASN B 1 143 ? -16.109 15.352 3.523 1 98.06 143 ASN B CA 1
ATOM 3055 C C . ASN B 1 143 ? -16.641 14.914 2.164 1 98.06 143 ASN B C 1
ATOM 3057 O O . ASN B 1 143 ? -17.75 15.289 1.771 1 98.06 143 ASN B O 1
ATOM 3061 N N . ASP B 1 144 ? -15.891 14.234 1.404 1 97.31 144 ASP B N 1
ATOM 3062 C CA . ASP B 1 144 ? -16.25 13.75 0.076 1 97.31 144 ASP B CA 1
ATOM 3063 C C . ASP B 1 144 ? -16 12.25 -0.049 1 97.31 144 ASP B C 1
ATOM 3065 O O . ASP B 1 144 ? -14.859 11.812 -0.148 1 97.31 144 ASP B O 1
ATOM 3069 N N . LEU B 1 145 ? -16.969 11.461 -0.148 1 95.25 145 LEU B N 1
ATOM 3070 C CA . LEU B 1 145 ? -16.875 10 -0.127 1 95.25 145 LEU B CA 1
ATOM 3071 C C . LEU B 1 145 ? -16.578 9.453 -1.521 1 95.25 145 LEU B C 1
ATOM 3073 O O . LEU B 1 145 ? -16.469 8.242 -1.704 1 95.25 145 LEU B O 1
ATOM 3077 N N . SER B 1 146 ? -16.406 10.297 -2.492 1 96 146 SER B N 1
ATOM 3078 C CA . SER B 1 146 ? -16.141 9.836 -3.85 1 96 146 SER B CA 1
ATOM 3079 C C . SER B 1 146 ? -14.641 9.766 -4.129 1 96 146 SER B C 1
ATOM 3081 O O . SER B 1 146 ? -14.219 9.242 -5.164 1 96 146 SER B O 1
ATOM 3083 N N . VAL B 1 147 ? -13.805 10.305 -3.238 1 98 147 VAL B N 1
ATOM 3084 C CA . VAL B 1 147 ? -12.359 10.352 -3.443 1 98 147 VAL B CA 1
ATOM 3085 C C . VAL B 1 147 ? -11.766 8.961 -3.268 1 98 147 VAL B C 1
ATOM 3087 O O . VAL B 1 147 ? -12 8.297 -2.252 1 98 147 VAL B O 1
ATOM 3090 N N . PRO B 1 148 ? -10.992 8.484 -4.23 1 98.19 148 PRO B N 1
ATOM 3091 C CA . PRO B 1 148 ? -10.422 7.145 -4.137 1 98.19 148 PRO B CA 1
ATOM 3092 C C . PRO B 1 148 ? -9.195 7.086 -3.223 1 98.19 148 PRO B C 1
ATOM 3094 O O . PRO B 1 148 ? -8.688 8.133 -2.805 1 98.19 148 PRO B O 1
ATOM 3097 N N . ASP B 1 149 ? -8.758 5.863 -2.922 1 98.31 149 ASP B N 1
ATOM 3098 C CA . ASP B 1 149 ? -7.582 5.645 -2.088 1 98.31 149 ASP B CA 1
ATOM 3099 C C . ASP B 1 149 ? -6.312 5.562 -2.936 1 98.31 149 ASP B C 1
ATOM 3101 O O . ASP B 1 149 ? -5.23 5.297 -2.414 1 98.31 149 ASP B O 1
ATOM 3105 N N . VAL B 1 150 ? -6.391 5.742 -4.199 1 98.75 150 VAL B N 1
ATOM 3106 C CA . VAL B 1 150 ? -5.273 6.012 -5.098 1 98.75 150 VAL B CA 1
ATOM 3107 C C . VAL B 1 150 ? -5.348 7.453 -5.598 1 98.75 150 VAL B C 1
ATOM 3109 O O . VAL B 1 150 ? -6.281 7.824 -6.312 1 98.75 150 VAL B O 1
ATOM 3112 N N . LEU B 1 151 ? -4.406 8.234 -5.219 1 98.88 151 LEU B N 1
ATOM 3113 C CA . LEU B 1 151 ? -4.344 9.648 -5.598 1 98.88 151 LEU B CA 1
ATOM 3114 C C . LEU B 1 151 ? -3.23 9.891 -6.609 1 98.88 151 LEU B C 1
ATOM 3116 O O . LEU B 1 151 ? -2.055 9.664 -6.309 1 98.88 151 LEU B O 1
ATOM 3120 N N . GLU B 1 152 ? -3.602 10.328 -7.781 1 98.75 152 GLU B N 1
ATOM 3121 C CA . GLU B 1 152 ? -2.65 10.516 -8.875 1 98.75 152 GLU B CA 1
ATOM 3122 C C . GLU B 1 152 ? -2.205 11.977 -8.969 1 98.75 152 GLU B C 1
ATOM 3124 O O . GLU B 1 152 ? -2.986 12.844 -9.359 1 98.75 152 GLU B O 1
ATOM 3129 N N . PHE B 1 153 ? -0.982 12.25 -8.578 1 98.75 153 PHE B N 1
ATOM 3130 C CA . PHE B 1 153 ? -0.354 13.562 -8.695 1 98.75 153 PHE B CA 1
ATOM 3131 C C . PHE B 1 153 ? 1.121 13.43 -9.047 1 98.75 153 PHE B C 1
ATOM 3133 O O . PHE B 1 153 ? 1.846 12.648 -8.43 1 98.75 153 PHE B O 1
ATOM 3140 N N . LYS B 1 154 ? 1.551 14.18 -10.008 1 97.94 154 LYS B N 1
ATOM 3141 C CA . LYS B 1 154 ? 2.965 14.156 -10.367 1 97.94 154 LYS B CA 1
ATOM 3142 C C . LYS B 1 154 ? 3.818 14.82 -9.289 1 97.94 154 LYS B C 1
ATOM 3144 O O . LYS B 1 154 ? 3.352 15.711 -8.578 1 97.94 154 LYS B O 1
ATOM 3149 N N . ARG B 1 155 ? 5.008 14.359 -9.195 1 96.56 155 ARG B N 1
ATOM 3150 C CA . ARG B 1 155 ? 5.961 15.008 -8.297 1 96.56 155 ARG B CA 1
ATOM 3151 C C . ARG B 1 155 ? 6.234 16.438 -8.742 1 96.56 155 ARG B C 1
ATOM 3153 O O . ARG B 1 155 ? 5.984 16.797 -9.891 1 96.56 155 ARG B O 1
ATOM 3160 N N . VAL B 1 156 ? 6.715 17.188 -7.75 1 95.38 156 VAL B N 1
ATOM 3161 C CA . VAL B 1 156 ? 7.152 18.547 -8.062 1 95.38 156 VAL B CA 1
ATOM 3162 C C . VAL B 1 156 ? 8.539 18.5 -8.695 1 95.38 156 VAL B C 1
ATOM 3164 O O . VAL B 1 156 ? 9.477 17.953 -8.125 1 95.38 156 VAL B O 1
ATOM 3167 N N . TRP B 1 157 ? 8.602 19.016 -9.859 1 90.06 157 TRP B N 1
ATOM 3168 C CA . TRP B 1 157 ? 9.867 19.016 -10.578 1 90.06 157 TRP B CA 1
ATOM 3169 C C . TRP B 1 157 ? 10.742 20.172 -10.141 1 90.06 157 TRP B C 1
ATOM 3171 O O . TRP B 1 157 ? 10.281 21.312 -10.062 1 90.06 157 TRP B O 1
ATOM 3181 N N . ARG B 1 158 ? 12.023 19.922 -9.789 1 85.19 158 ARG B N 1
ATOM 3182 C CA . ARG B 1 158 ? 13.023 20.922 -9.445 1 85.19 158 ARG B CA 1
ATOM 3183 C C . ARG B 1 158 ? 12.594 21.75 -8.242 1 85.19 158 ARG B C 1
ATOM 3185 O O . ARG B 1 158 ? 12.805 22.969 -8.211 1 85.19 158 ARG B O 1
ATOM 3192 N N . GLY B 1 159 ? 11.883 21.156 -7.41 1 86.12 159 GLY B N 1
ATOM 3193 C CA . GLY B 1 159 ? 11.461 21.812 -6.188 1 86.12 159 GLY B CA 1
ATOM 3194 C C . GLY B 1 159 ? 12.336 21.469 -4.992 1 86.12 159 GLY B C 1
ATOM 3195 O O . GLY B 1 159 ? 13.484 21.062 -5.156 1 86.12 159 GLY B O 1
ATOM 3196 N N . TYR B 1 160 ? 11.891 21.938 -3.822 1 89.88 160 TYR B N 1
ATOM 3197 C CA . TYR B 1 160 ? 12.492 21.547 -2.555 1 89.88 160 TYR B CA 1
ATOM 3198 C C . TYR B 1 160 ? 12.633 20.031 -2.477 1 89.88 160 TYR B C 1
ATOM 3200 O O . TYR B 1 160 ? 11.812 19.281 -3.035 1 89.88 160 TYR B O 1
ATOM 3208 N N . PRO B 1 161 ? 13.664 19.5 -1.864 1 87.19 161 PRO B N 1
ATOM 3209 C CA . PRO B 1 161 ? 13.82 18.062 -1.74 1 87.19 161 PRO B CA 1
ATOM 3210 C C . PRO B 1 161 ? 12.57 17.375 -1.18 1 87.19 161 PRO B C 1
ATOM 3212 O O . PRO B 1 161 ? 12.078 17.766 -0.12 1 87.19 161 PRO B O 1
ATOM 3215 N N . THR B 1 162 ? 12.086 16.422 -1.881 1 89.81 162 THR B N 1
ATOM 3216 C CA . THR B 1 162 ? 10.969 15.555 -1.516 1 89.81 162 THR B CA 1
ATOM 3217 C C . THR B 1 162 ? 9.68 16.359 -1.396 1 89.81 162 THR B C 1
ATOM 3219 O O . THR B 1 162 ? 8.781 15.992 -0.644 1 89.81 162 THR B O 1
ATOM 3222 N N . GLU B 1 163 ? 9.672 17.5 -2.025 1 95.5 163 GLU B N 1
ATOM 3223 C CA . GLU B 1 163 ? 8.5 18.375 -1.997 1 95.5 163 GLU B CA 1
ATOM 3224 C C . GLU B 1 163 ? 7.25 17.641 -2.471 1 95.5 163 GLU B C 1
ATOM 3226 O O . GLU B 1 163 ? 7.266 16.984 -3.516 1 95.5 163 GLU B O 1
ATOM 3231 N N . LYS B 1 164 ? 6.18 17.641 -1.669 1 98.25 164 LYS B N 1
ATOM 3232 C CA . LYS B 1 164 ? 4.895 17.062 -2.061 1 98.25 164 LYS B CA 1
ATOM 3233 C C . LYS B 1 164 ? 4.074 18.062 -2.871 1 98.25 164 LYS B C 1
ATOM 3235 O O . LYS B 1 164 ? 4.102 19.266 -2.6 1 98.25 164 LYS B O 1
ATOM 3240 N N . PRO B 1 165 ? 3.311 17.625 -3.867 1 98.62 165 PRO B N 1
ATOM 3241 C CA . PRO B 1 165 ? 2.457 18.547 -4.633 1 98.62 165 PRO B CA 1
ATOM 3242 C C . PRO B 1 165 ? 1.373 19.203 -3.777 1 98.62 165 PRO B C 1
ATOM 3244 O O . PRO B 1 165 ? 0.671 18.5 -3.031 1 98.62 165 PRO B O 1
ATOM 3247 N N . VAL B 1 166 ? 1.202 20.469 -3.965 1 98.56 166 VAL B N 1
ATOM 3248 C CA . VAL B 1 166 ? 0.216 21.219 -3.199 1 98.56 166 VAL B CA 1
ATOM 3249 C C . VAL B 1 166 ? -1.18 20.656 -3.459 1 98.56 166 VAL B C 1
ATOM 3251 O O . VAL B 1 166 ? -1.982 20.516 -2.533 1 98.56 166 VAL B O 1
ATOM 3254 N N . GLU B 1 167 ? -1.497 20.266 -4.719 1 98.81 167 GLU B N 1
ATOM 3255 C CA . GLU B 1 167 ? -2.82 19.781 -5.082 1 98.81 167 GLU B CA 1
ATOM 3256 C C . GLU B 1 167 ? -3.137 18.469 -4.371 1 98.81 167 GLU B C 1
ATOM 3258 O O . GLU B 1 167 ? -4.289 18.203 -4.016 1 98.81 167 GLU B O 1
ATOM 3263 N N . LEU B 1 168 ? -2.188 17.625 -4.176 1 98.94 168 LEU B N 1
ATOM 3264 C CA . LEU B 1 168 ? -2.352 16.406 -3.398 1 98.94 168 LEU B CA 1
ATOM 3265 C C . LEU B 1 168 ? -2.756 16.719 -1.963 1 98.94 168 LEU B C 1
ATOM 3267 O O . LEU B 1 168 ? -3.709 16.141 -1.438 1 98.94 168 LEU B O 1
ATOM 3271 N N . LEU B 1 169 ? -2.037 17.672 -1.359 1 98.94 169 LEU B N 1
ATOM 3272 C CA . LEU B 1 169 ? -2.287 18.062 0.024 1 98.94 169 LEU B CA 1
ATOM 3273 C C . LEU B 1 169 ? -3.648 18.734 0.163 1 98.94 169 LEU B C 1
ATOM 3275 O O . LEU B 1 169 ? -4.32 18.578 1.184 1 98.94 169 LEU B O 1
ATOM 3279 N N . LYS B 1 170 ? -4.031 19.484 -0.869 1 98.94 170 LYS B N 1
ATOM 3280 C CA . LYS B 1 170 ? -5.363 20.078 -0.858 1 98.94 170 LYS B CA 1
ATOM 3281 C C . LYS B 1 170 ? -6.441 19 -0.769 1 98.94 170 LYS B C 1
ATOM 3283 O O . LYS B 1 170 ? -7.457 19.188 -0.093 1 98.94 170 LYS B O 1
ATOM 3288 N N . THR B 1 171 ? -6.262 17.922 -1.492 1 98.94 171 THR B N 1
ATOM 3289 C CA . THR B 1 171 ? -7.219 16.828 -1.443 1 98.94 171 THR B CA 1
ATOM 3290 C C . THR B 1 171 ? -7.367 16.297 -0.019 1 98.94 171 THR B C 1
ATOM 3292 O O . THR B 1 171 ? -8.484 16.141 0.479 1 98.94 171 THR B O 1
ATOM 3295 N N . LEU B 1 172 ? -6.277 16.062 0.665 1 98.94 172 LEU B N 1
ATOM 3296 C CA . LEU B 1 172 ? -6.305 15.523 2.021 1 98.94 172 LEU B CA 1
ATOM 3297 C C . LEU B 1 172 ? -6.949 16.516 2.984 1 98.94 172 LEU B C 1
ATOM 3299 O O . LEU B 1 172 ? -7.781 16.141 3.811 1 98.94 172 LEU B O 1
ATOM 3303 N N . ILE B 1 173 ? -6.551 17.781 2.877 1 98.94 173 ILE B N 1
ATOM 3304 C CA . ILE B 1 173 ? -7.047 18.828 3.773 1 98.94 173 ILE B CA 1
ATOM 3305 C C . ILE B 1 173 ? -8.547 19 3.574 1 98.94 173 ILE B C 1
ATOM 3307 O O . ILE B 1 173 ? -9.305 19.094 4.547 1 98.94 173 ILE B O 1
ATOM 3311 N N . ALA B 1 174 ? -8.969 19.047 2.301 1 98.88 174 ALA B N 1
ATOM 3312 C CA . ALA B 1 174 ? -10.391 19.203 2.008 1 98.88 174 ALA B CA 1
ATOM 3313 C C . ALA B 1 174 ? -11.203 18.031 2.557 1 98.88 174 ALA B C 1
ATOM 3315 O O . ALA B 1 174 ? -12.352 18.219 2.977 1 98.88 174 ALA B O 1
ATOM 3316 N N . GLN B 1 175 ? -10.672 16.875 2.562 1 98.75 175 GLN B N 1
ATOM 3317 C CA . GLN B 1 175 ? -11.336 15.664 3.033 1 98.75 175 GLN B CA 1
ATOM 3318 C C . GLN B 1 175 ? -11.523 15.695 4.547 1 98.75 175 GLN B C 1
ATOM 3320 O O . GLN B 1 175 ? -12.508 15.156 5.066 1 98.75 175 GLN B O 1
ATOM 3325 N N . SER B 1 176 ? -10.586 16.391 5.289 1 98.88 176 SER B N 1
ATOM 3326 C CA . SER B 1 176 ? -10.477 16.078 6.711 1 98.88 176 SER B CA 1
ATOM 3327 C C . SER B 1 176 ? -10.508 17.359 7.551 1 98.88 176 SER B C 1
ATOM 3329 O O . SER B 1 176 ? -10.102 17.344 8.719 1 98.88 176 SER B O 1
ATOM 3331 N N . SER B 1 177 ? -10.875 18.453 6.984 1 98.88 177 SER B N 1
ATOM 3332 C CA . SER B 1 177 ? -10.977 19.719 7.715 1 98.88 177 SER B CA 1
ATOM 3333 C C . SER B 1 177 ? -12 20.641 7.07 1 98.88 177 SER B C 1
ATOM 3335 O O . SER B 1 177 ? -12.539 20.344 6.004 1 98.88 177 SER B O 1
ATOM 3337 N N . GLU B 1 178 ? -12.297 21.688 7.766 1 98.81 178 GLU B N 1
ATOM 3338 C CA . GLU B 1 178 ? -13.18 22.766 7.309 1 98.81 178 GLU B CA 1
ATOM 3339 C C . GLU B 1 178 ? -12.469 24.109 7.324 1 98.81 178 GLU B C 1
ATOM 3341 O O . GLU B 1 178 ? -11.469 24.281 8.023 1 98.81 178 GLU B O 1
ATOM 3346 N N . PRO B 1 179 ? -12.992 25.062 6.496 1 98.75 179 PRO B N 1
ATOM 3347 C CA . PRO B 1 179 ? -12.414 26.406 6.598 1 98.75 179 PRO B CA 1
ATOM 3348 C C . PRO B 1 179 ? -12.32 26.906 8.039 1 98.75 179 PRO B C 1
ATOM 3350 O O . PRO B 1 179 ? -13.227 26.656 8.836 1 98.75 179 PRO B O 1
ATOM 3353 N N . ASN B 1 180 ? -11.219 27.531 8.352 1 98.62 180 ASN B N 1
ATOM 3354 C CA . ASN B 1 180 ? -10.906 28.125 9.648 1 98.62 180 ASN B CA 1
ATOM 3355 C C . ASN B 1 180 ? -10.406 27.078 10.633 1 98.62 180 ASN B C 1
ATOM 3357 O O . ASN B 1 180 ? -10.125 27.391 11.797 1 98.62 180 ASN B O 1
ATOM 3361 N N . ASP B 1 181 ? -10.312 25.812 10.211 1 98.75 181 ASP B N 1
ATOM 3362 C CA . ASP B 1 181 ? -9.633 24.812 11.023 1 98.75 181 ASP B CA 1
ATOM 3363 C C . ASP B 1 181 ? -8.133 25.062 11.062 1 98.75 181 ASP B C 1
ATOM 3365 O O . ASP B 1 181 ? -7.59 25.781 10.211 1 98.75 181 ASP B O 1
ATOM 3369 N N . ILE B 1 182 ? -7.496 24.469 12.039 1 98.75 182 ILE B N 1
ATOM 3370 C CA . ILE B 1 182 ? -6.051 24.609 12.18 1 98.75 182 ILE B CA 1
ATOM 3371 C C . ILE B 1 182 ? -5.363 23.328 11.695 1 98.75 182 ILE B C 1
ATOM 3373 O O . ILE B 1 182 ? -5.613 22.25 12.219 1 98.75 182 ILE B O 1
ATOM 3377 N N . VAL B 1 183 ? -4.508 23.484 10.703 1 98.94 183 VAL B N 1
ATOM 3378 C CA . VAL B 1 183 ? -3.709 22.391 10.133 1 98.94 183 VAL B CA 1
ATOM 3379 C C . VAL B 1 183 ? -2.244 22.562 10.531 1 98.94 183 VAL B C 1
ATOM 3381 O O . VAL B 1 183 ? -1.684 23.656 10.391 1 98.94 183 VAL B O 1
ATOM 3384 N N . ILE B 1 184 ? -1.6 21.469 10.984 1 98.88 184 ILE B N 1
ATOM 3385 C CA . ILE B 1 184 ? -0.198 21.656 11.344 1 98.88 184 ILE B CA 1
ATOM 3386 C C . ILE B 1 184 ? 0.663 20.625 10.609 1 98.88 184 I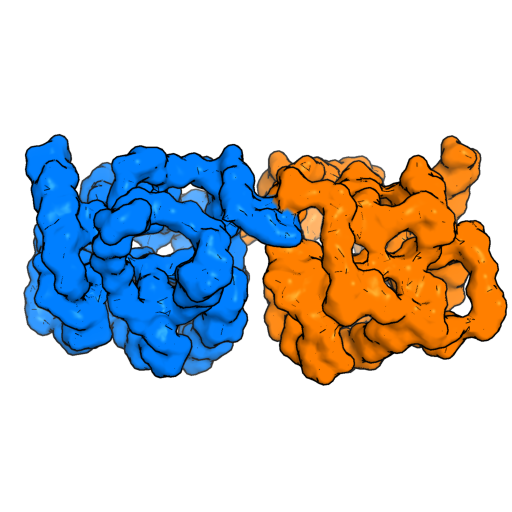LE B C 1
ATOM 3388 O O . ILE B 1 184 ? 0.173 19.578 10.203 1 98.88 184 ILE B O 1
ATOM 3392 N N . ASP B 1 185 ? 1.94 20.953 10.461 1 98.88 185 ASP B N 1
ATOM 3393 C CA . ASP B 1 185 ? 2.998 20.094 9.93 1 98.88 185 ASP B CA 1
ATOM 3394 C C . ASP B 1 185 ? 4.293 20.266 10.727 1 98.88 185 ASP B C 1
ATOM 3396 O O . ASP B 1 185 ? 5.004 21.25 10.562 1 98.88 185 ASP B O 1
ATOM 3400 N N . PRO B 1 186 ? 4.652 19.281 11.508 1 98.62 186 PRO B N 1
ATOM 3401 C CA . PRO B 1 186 ? 5.852 19.359 12.344 1 98.62 186 PRO B CA 1
ATOM 3402 C C . PRO B 1 186 ? 7.145 19.219 11.539 1 98.62 186 PRO B C 1
ATOM 3404 O O . PRO B 1 186 ? 8.234 19.438 12.078 1 98.62 186 PRO B O 1
ATOM 3407 N N . PHE B 1 187 ? 7.035 18.844 10.312 1 98.06 187 PHE B N 1
ATOM 3408 C CA . PHE B 1 187 ? 8.141 18.734 9.367 1 98.06 187 PHE B CA 1
ATOM 3409 C C . PHE B 1 187 ? 7.781 19.391 8.031 1 98.06 187 PHE B C 1
ATOM 3411 O O . PHE B 1 187 ? 7.742 18.719 7 1 98.06 187 PHE B O 1
ATOM 3418 N N . PHE B 1 188 ? 7.684 20.703 8.055 1 97.88 188 PHE B N 1
ATOM 3419 C CA . PHE B 1 188 ? 6.93 21.312 6.973 1 97.88 188 PHE B CA 1
ATOM 3420 C C . PHE B 1 188 ? 7.77 21.391 5.703 1 97.88 188 PHE B C 1
ATOM 3422 O O . PHE B 1 188 ? 7.238 21.609 4.609 1 97.88 188 PHE B O 1
ATOM 3429 N N . GLY B 1 189 ? 9.164 21.297 5.844 1 96.25 189 GLY B N 1
ATOM 3430 C CA . GLY B 1 189 ? 10 21.281 4.652 1 96.25 189 GLY B CA 1
ATOM 3431 C C . GLY B 1 189 ? 9.703 22.422 3.701 1 96.25 189 GLY B C 1
ATOM 3432 O O . GLY B 1 189 ? 9.758 23.578 4.086 1 96.25 189 GLY B O 1
ATOM 3433 N N . SER B 1 190 ? 9.234 22.078 2.504 1 96.62 190 SER B N 1
ATOM 3434 C CA . SER B 1 190 ? 8.938 23.062 1.475 1 96.62 190 SER B CA 1
ATOM 3435 C C . SER B 1 190 ? 7.742 23.938 1.868 1 96.62 190 SER B C 1
ATOM 3437 O O . SER B 1 190 ? 7.496 24.969 1.26 1 96.62 190 SER B O 1
ATOM 3439 N N . GLY B 1 191 ? 6.945 23.516 2.742 1 97.69 191 GLY B N 1
ATOM 3440 C CA . GLY B 1 191 ? 5.762 24.25 3.18 1 97.69 191 GLY B CA 1
ATOM 3441 C C . GLY B 1 191 ? 4.523 23.922 2.369 1 97.69 191 GLY B C 1
ATOM 3442 O O . GLY B 1 191 ? 3.504 24.594 2.48 1 97.69 191 GLY B O 1
ATOM 3443 N N . SER B 1 192 ? 4.547 22.875 1.577 1 98.38 192 SER B N 1
ATOM 3444 C CA . SER B 1 192 ? 3.439 22.547 0.685 1 98.38 192 SER B CA 1
ATOM 3445 C C . SER B 1 192 ? 2.141 22.359 1.462 1 98.38 192 SER B C 1
ATOM 3447 O O . SER B 1 192 ? 1.081 22.812 1.031 1 98.38 192 SER B O 1
ATOM 3449 N N . THR B 1 193 ? 2.209 21.703 2.625 1 98.75 193 THR B N 1
ATOM 3450 C CA . THR B 1 193 ? 1.031 21.516 3.461 1 98.75 193 THR B CA 1
ATOM 3451 C C . THR B 1 193 ? 0.47 22.859 3.922 1 98.75 193 THR B C 1
ATOM 3453 O O . THR B 1 193 ? -0.743 23.078 3.879 1 98.75 193 THR B O 1
ATOM 3456 N N . LEU B 1 194 ? 1.334 23.75 4.344 1 98.56 194 LEU B N 1
ATOM 3457 C CA . LEU B 1 194 ? 0.93 25.062 4.848 1 98.56 194 LEU B CA 1
ATOM 3458 C C . LEU B 1 194 ? 0.317 25.906 3.738 1 98.56 194 LEU B C 1
ATOM 3460 O O . LEU B 1 194 ? -0.707 26.562 3.945 1 98.56 194 LEU B O 1
ATOM 3464 N N . VAL B 1 195 ? 0.957 25.875 2.592 1 98.19 195 VAL B N 1
ATOM 3465 C CA . VAL B 1 195 ? 0.438 26.594 1.432 1 98.19 195 VAL B CA 1
ATOM 3466 C C . VAL B 1 195 ? -0.953 26.078 1.081 1 98.19 195 VAL B C 1
ATOM 3468 O O . VAL B 1 195 ? -1.883 26.859 0.868 1 98.19 195 VAL B O 1
ATOM 3471 N N . ALA B 1 196 ? -1.14 24.734 0.993 1 98.62 196 ALA B N 1
ATOM 3472 C CA . ALA B 1 196 ? -2.428 24.109 0.685 1 98.62 196 ALA B CA 1
ATOM 3473 C C . ALA B 1 196 ? -3.488 24.516 1.703 1 98.62 196 ALA B C 1
ATOM 3475 O O . ALA B 1 196 ? -4.621 24.844 1.334 1 98.62 196 ALA B O 1
ATOM 3476 N N . ALA B 1 197 ? -3.123 24.5 2.979 1 98.62 197 ALA B N 1
ATOM 3477 C CA . ALA B 1 197 ? -4.051 24.906 4.035 1 98.62 197 ALA B CA 1
ATOM 3478 C C . ALA B 1 197 ? -4.523 26.344 3.832 1 98.62 197 ALA B C 1
ATOM 3480 O O . ALA B 1 197 ? -5.723 26.625 3.898 1 98.62 197 ALA B O 1
ATOM 3481 N N . SER B 1 198 ? -3.566 27.188 3.598 1 97.94 198 SER B N 1
ATOM 3482 C CA . SER B 1 198 ? -3.881 28.609 3.389 1 97.94 198 SER B CA 1
ATOM 3483 C C . SER B 1 198 ? -4.824 28.797 2.205 1 97.94 198 SER B C 1
ATOM 3485 O O . SER B 1 198 ? -5.816 29.516 2.303 1 97.94 198 SER B O 1
ATOM 3487 N N . GLN B 1 199 ? -4.543 28.156 1.122 1 97.94 199 GLN B N 1
ATOM 3488 C CA . GLN B 1 199 ? -5.336 28.281 -0.096 1 97.94 199 GLN B CA 1
ATOM 3489 C C . GLN B 1 199 ? -6.758 27.766 0.113 1 97.94 199 GLN B C 1
ATOM 3491 O O . GLN B 1 199 ? -7.684 28.188 -0.592 1 97.94 199 GLN B O 1
ATOM 3496 N N . LEU B 1 200 ? -6.949 26.891 1.061 1 98.44 200 LEU B N 1
ATOM 3497 C CA . LEU B 1 200 ? -8.266 26.328 1.361 1 98.44 200 LEU B CA 1
ATOM 3498 C C . LEU B 1 200 ? -8.891 27.047 2.555 1 98.44 200 LEU B C 1
ATOM 3500 O O . LEU B 1 200 ? -9.844 26.531 3.152 1 98.44 200 LEU B O 1
ATOM 3504 N N . GLN B 1 201 ? -8.297 28.156 2.998 1 98.38 201 GLN B N 1
ATOM 3505 C CA . GLN B 1 201 ? -8.812 29.016 4.051 1 98.38 201 GLN B CA 1
ATOM 3506 C C . GLN B 1 201 ? -8.758 28.328 5.41 1 98.38 201 GLN B C 1
ATOM 3508 O O . GLN B 1 201 ? -9.695 28.422 6.199 1 98.38 201 GLN B O 1
ATOM 3513 N N . ARG B 1 202 ? -7.75 27.5 5.586 1 98.69 202 ARG B N 1
ATOM 3514 C CA . ARG B 1 202 ? -7.41 27 6.91 1 98.69 202 ARG B CA 1
ATOM 3515 C C . ARG B 1 202 ? -6.262 27.781 7.523 1 98.69 202 ARG B C 1
ATOM 3517 O O . ARG B 1 202 ? -5.43 28.344 6.805 1 98.69 202 ARG B O 1
ATOM 3524 N N . TYR B 1 203 ? -6.266 27.875 8.812 1 98.25 203 TYR B N 1
ATOM 3525 C CA . TYR B 1 203 ? -5.066 28.344 9.508 1 98.25 203 TYR B CA 1
ATOM 3526 C C . TYR B 1 203 ? -3.988 27.266 9.516 1 98.25 203 TYR B C 1
ATOM 3528 O O . TYR B 1 203 ? -4.293 26.062 9.539 1 98.25 203 TYR B O 1
ATOM 3536 N N . TYR B 1 204 ? -2.736 27.703 9.406 1 98.31 204 TYR B N 1
ATOM 3537 C CA . TYR B 1 204 ? -1.645 26.75 9.422 1 98.31 204 TYR B CA 1
ATOM 3538 C C . TYR B 1 204 ? -0.618 27.094 10.492 1 98.31 204 TYR B C 1
ATOM 3540 O O . TYR B 1 204 ? -0.497 28.266 10.891 1 98.31 204 TYR B O 1
ATOM 3548 N N . ILE B 1 205 ? 0.036 26.094 11.023 1 98.44 205 ILE B N 1
ATOM 3549 C CA . ILE B 1 205 ? 1.235 26.219 11.836 1 98.44 205 ILE B CA 1
ATOM 3550 C C . ILE B 1 205 ? 2.258 25.172 11.438 1 98.44 205 ILE B C 1
ATOM 3552 O O . ILE B 1 205 ? 1.911 24 11.25 1 98.44 205 ILE B O 1
ATOM 3556 N N . GLY B 1 206 ? 3.473 25.516 11.242 1 98.31 206 GLY B N 1
ATOM 3557 C CA . GLY B 1 206 ? 4.508 24.578 10.836 1 98.31 206 GLY B CA 1
ATOM 3558 C C . GLY B 1 206 ? 5.758 24.656 11.703 1 98.31 206 GLY B C 1
ATOM 3559 O O . GLY B 1 206 ? 5.996 25.672 12.359 1 98.31 206 GLY B O 1
ATOM 3560 N N . CYS B 1 207 ? 6.512 23.609 11.695 1 98.06 207 CYS B N 1
ATOM 3561 C CA . CYS B 1 207 ? 7.809 23.547 12.359 1 98.06 207 CYS B CA 1
ATOM 3562 C C . CYS B 1 207 ? 8.836 22.828 11.5 1 98.06 207 CYS B C 1
ATOM 3564 O O . CYS B 1 207 ? 8.5 21.875 10.797 1 98.06 207 CYS B O 1
ATOM 3566 N N . ASP B 1 208 ? 9.938 23.312 11.461 1 97.62 208 ASP B N 1
ATOM 3567 C CA . ASP B 1 208 ? 11.086 22.656 10.852 1 97.62 208 ASP B CA 1
ATOM 3568 C C . ASP B 1 208 ? 12.391 23.188 11.445 1 97.62 208 ASP B C 1
ATOM 3570 O O . ASP B 1 208 ? 12.516 24.375 11.75 1 97.62 208 ASP B O 1
ATOM 3574 N N . VAL B 1 209 ? 13.352 22.312 11.516 1 96.5 209 VAL B N 1
ATOM 3575 C CA . VAL B 1 209 ? 14.633 22.688 12.109 1 96.5 209 VAL B CA 1
ATOM 3576 C C . VAL B 1 209 ? 15.516 23.359 11.055 1 96.5 209 VAL B C 1
ATOM 3578 O O . VAL B 1 209 ? 16.469 24.062 11.391 1 96.5 209 VAL B O 1
ATOM 3581 N N . SER B 1 210 ? 15.242 23.156 9.812 1 94.81 210 SER B N 1
ATOM 3582 C CA . SER B 1 210 ? 16.125 23.516 8.703 1 94.81 210 SER B CA 1
ATOM 3583 C C . SER B 1 210 ? 15.984 24.984 8.344 1 94.81 210 SER B C 1
ATOM 3585 O O . SER B 1 210 ? 14.883 25.453 8.055 1 94.81 210 SER B O 1
ATOM 3587 N N . ASP B 1 211 ? 17.109 25.688 8.25 1 95.19 211 ASP B N 1
ATOM 3588 C CA . ASP B 1 211 ? 17.141 27.062 7.754 1 95.19 211 ASP B CA 1
ATOM 3589 C C . ASP B 1 211 ? 16.656 27.125 6.305 1 95.19 211 ASP B C 1
ATOM 3591 O O . ASP B 1 211 ? 15.945 28.062 5.926 1 95.19 211 ASP B O 1
ATOM 3595 N N . ASN B 1 212 ? 17.078 26.141 5.586 1 93.5 212 ASN B N 1
ATOM 3596 C CA . ASN B 1 212 ? 16.703 26.094 4.176 1 93.5 212 ASN B CA 1
ATOM 3597 C C . ASN B 1 212 ? 15.195 26 3.998 1 93.5 212 ASN B C 1
ATOM 3599 O O . ASN B 1 212 ? 14.633 26.625 3.098 1 93.5 212 ASN B O 1
ATOM 3603 N N . ALA B 1 213 ? 14.547 25.203 4.812 1 95.69 213 ALA B N 1
ATOM 3604 C CA . ALA B 1 213 ? 13.094 25.078 4.77 1 95.69 213 ALA B CA 1
ATOM 3605 C C . ALA B 1 213 ? 12.422 26.422 5.035 1 95.69 213 ALA B C 1
ATOM 3607 O O . ALA B 1 213 ? 11.508 26.812 4.305 1 95.69 213 ALA B O 1
ATOM 3608 N N . HIS B 1 214 ? 12.883 27.125 6.035 1 96.69 214 HIS B N 1
ATOM 3609 C CA . HIS B 1 214 ? 12.305 28.406 6.406 1 96.69 214 HIS B CA 1
ATOM 3610 C C . HIS B 1 214 ? 12.516 29.438 5.309 1 96.69 214 HIS B C 1
ATOM 3612 O O . HIS B 1 214 ? 11.609 30.219 4.996 1 96.69 214 HIS B O 1
ATOM 3618 N N . GLN B 1 215 ? 13.688 29.438 4.781 1 94.88 215 GLN B N 1
ATOM 3619 C CA . GLN B 1 215 ? 13.977 30.359 3.689 1 94.88 215 GLN B CA 1
ATOM 3620 C C . GLN B 1 215 ? 13.086 30.078 2.48 1 94.88 215 GLN B C 1
ATOM 3622 O O . GLN B 1 215 ? 12.516 31 1.899 1 94.88 215 GLN B O 1
ATOM 3627 N N . HIS B 1 216 ? 13.047 28.812 2.145 1 94.62 216 HIS B N 1
ATOM 3628 C CA . HIS B 1 216 ? 12.219 28.406 1.01 1 94.62 216 HIS B CA 1
ATOM 3629 C C . HIS B 1 216 ? 10.766 28.812 1.216 1 94.62 216 HIS B C 1
ATOM 3631 O O . HIS B 1 216 ? 10.141 29.391 0.322 1 94.62 216 HIS B O 1
ATOM 3637 N N . PHE B 1 217 ? 10.25 28.531 2.328 1 95.94 217 PHE B N 1
ATOM 3638 C CA . PHE B 1 217 ? 8.852 28.812 2.633 1 95.94 217 PHE B CA 1
ATOM 3639 C C . PHE B 1 217 ? 8.578 30.312 2.627 1 95.94 217 PHE B C 1
ATOM 3641 O O . PHE B 1 217 ? 7.535 30.75 2.143 1 95.94 217 PHE B O 1
ATOM 3648 N N . SER B 1 218 ? 9.453 31.078 3.184 1 94.94 218 SER B N 1
ATOM 3649 C CA . SER B 1 218 ? 9.281 32.531 3.223 1 94.94 218 SER B CA 1
ATOM 3650 C C . SER B 1 218 ? 9.133 33.094 1.818 1 94.94 218 SER B C 1
ATOM 3652 O O . SER B 1 218 ? 8.344 34.031 1.603 1 94.94 218 SER B O 1
ATOM 3654 N N . GLN B 1 219 ? 9.82 32.562 0.943 1 91.88 219 GLN B N 1
ATOM 3655 C CA . GLN B 1 219 ? 9.734 33 -0.444 1 91.88 219 GLN B CA 1
ATOM 3656 C C . GLN B 1 219 ? 8.398 32.625 -1.065 1 91.88 219 GLN B C 1
ATOM 3658 O O . GLN B 1 219 ? 7.84 33.375 -1.869 1 91.88 219 GLN B O 1
ATOM 3663 N N . ARG B 1 220 ? 7.848 31.484 -0.663 1 90.06 220 ARG B N 1
ATOM 3664 C CA . ARG B 1 220 ? 6.598 30.969 -1.203 1 90.06 220 ARG B CA 1
ATOM 3665 C C . ARG B 1 220 ? 5.41 31.797 -0.74 1 90.06 220 ARG B C 1
ATOM 3667 O O . ARG B 1 220 ? 4.465 32.031 -1.501 1 90.06 220 ARG B O 1
ATOM 3674 N N . ILE B 1 221 ? 5.398 32.219 0.492 1 86.5 221 ILE B N 1
ATOM 3675 C CA . ILE B 1 221 ? 4.254 32.938 1.062 1 86.5 221 ILE B CA 1
ATOM 3676 C C . ILE B 1 221 ? 4.27 34.375 0.622 1 86.5 221 ILE B C 1
ATOM 3678 O O . ILE B 1 221 ? 3.217 35.031 0.525 1 86.5 221 ILE B O 1
ATOM 3682 N N . SER B 1 222 ? 5.387 34.938 0.432 1 79.81 222 SER B N 1
ATOM 3683 C CA . SER B 1 222 ? 5.453 36.312 -0.061 1 79.81 222 SER B CA 1
ATOM 3684 C C . SER B 1 222 ? 4.805 36.438 -1.435 1 79.81 222 SER B C 1
ATOM 3686 O O . SER B 1 222 ? 4.344 37.5 -1.813 1 79.81 222 SER B O 1
ATOM 3688 N N . GLU B 1 223 ? 4.633 35.281 -2.033 1 68.38 223 GLU B N 1
ATOM 3689 C CA . GLU B 1 223 ? 4.059 35.25 -3.375 1 68.38 223 GLU B CA 1
ATOM 3690 C C . GLU B 1 223 ? 2.557 35 -3.322 1 68.38 223 GLU B C 1
ATOM 3692 O O . GLU B 1 223 ? 1.857 35.156 -4.328 1 68.38 223 GLU B O 1
ATOM 3697 N N . LEU B 1 224 ? 2.09 34.562 -2.201 1 63.81 224 LEU B N 1
ATOM 3698 C CA . LEU B 1 224 ? 0.66 34.312 -2.064 1 63.81 224 LEU B CA 1
ATOM 3699 C C . LEU B 1 224 ? -0.091 35.594 -1.743 1 63.81 224 LEU B C 1
ATOM 3701 O O . LEU B 1 224 ? 0.405 36.438 -0.99 1 63.81 224 LEU B O 1
#